Protein AF-D6KCH0-F1 (afdb_monomer_lite)

Structure (mmCIF, N/CA/C/O backbone):
data_AF-D6KCH0-F1
#
_entry.id   AF-D6KCH0-F1
#
loop_
_atom_site.group_PDB
_atom_site.id
_atom_site.type_symbol
_atom_site.label_atom_id
_atom_site.label_alt_id
_atom_site.label_comp_id
_atom_site.label_asym_id
_atom_site.label_entity_id
_atom_site.label_seq_id
_atom_site.pdbx_PDB_ins_code
_atom_site.Cartn_x
_atom_site.Cartn_y
_atom_site.Cartn_z
_atom_site.occupancy
_atom_site.B_iso_or_equiv
_atom_site.auth_seq_id
_atom_site.auth_comp_id
_atom_site.auth_asym_id
_atom_site.auth_atom_id
_atom_site.pdbx_PDB_model_num
ATOM 1 N N . MET A 1 1 ? 16.063 -10.224 4.617 1.00 70.94 1 MET A N 1
ATOM 2 C CA . MET A 1 1 ? 14.638 -10.122 5.008 1.00 70.94 1 MET A CA 1
ATOM 3 C C . MET A 1 1 ? 13.781 -10.663 3.872 1.00 70.94 1 MET A C 1
ATOM 5 O O . MET A 1 1 ? 14.117 -10.394 2.727 1.00 70.94 1 MET A O 1
ATOM 9 N N . ARG A 1 2 ? 12.739 -11.458 4.153 1.00 87.31 2 ARG A N 1
ATOM 10 C CA . ARG A 1 2 ? 11.749 -11.854 3.134 1.00 87.31 2 ARG A CA 1
ATOM 11 C C . ARG A 1 2 ? 10.659 -10.789 3.089 1.00 87.31 2 ARG A C 1
ATOM 13 O O . ARG A 1 2 ? 10.110 -10.455 4.135 1.00 87.31 2 ARG A O 1
ATOM 20 N N . TYR A 1 3 ? 10.369 -10.262 1.905 1.00 94.25 3 TYR A N 1
ATOM 21 C CA . TYR A 1 3 ? 9.303 -9.282 1.733 1.00 94.25 3 TYR A CA 1
ATOM 22 C C . TYR A 1 3 ? 7.942 -9.982 1.721 1.00 94.25 3 TYR A C 1
ATOM 24 O O . TYR A 1 3 ? 7.757 -11.007 1.060 1.00 94.25 3 TYR A O 1
ATOM 32 N N . GLN A 1 4 ? 6.988 -9.437 2.472 1.00 95.75 4 GLN A N 1
ATOM 33 C CA . GLN A 1 4 ? 5.611 -9.910 2.452 1.00 95.75 4 GLN A CA 1
ATOM 34 C C . GLN A 1 4 ? 4.919 -9.340 1.207 1.00 95.75 4 GLN A C 1
ATOM 36 O O . GLN A 1 4 ? 4.919 -8.129 1.000 1.00 95.75 4 GLN A O 1
ATOM 41 N N . LEU A 1 5 ? 4.343 -10.213 0.381 1.00 97.38 5 LEU A N 1
ATOM 42 C CA . LEU A 1 5 ? 3.541 -9.821 -0.781 1.00 97.38 5 LEU A CA 1
ATOM 43 C C . LEU A 1 5 ? 2.046 -9.874 -0.424 1.00 97.38 5 LEU A C 1
ATOM 45 O O . LEU A 1 5 ? 1.668 -10.634 0.482 1.00 97.38 5 LEU A O 1
ATOM 49 N N . PRO A 1 6 ? 1.197 -9.083 -1.102 1.00 97.75 6 PRO A N 1
ATOM 50 C CA . PRO A 1 6 ? -0.245 -9.168 -0.926 1.00 97.75 6 PRO A CA 1
ATOM 51 C C . PRO A 1 6 ? -0.777 -10.497 -1.470 1.00 97.75 6 PRO A C 1
ATOM 53 O O . PRO A 1 6 ? -0.195 -11.112 -2.358 1.00 97.75 6 PRO A O 1
ATOM 56 N N . THR A 1 7 ? -1.906 -10.962 -0.940 1.00 97.69 7 THR A N 1
ATOM 57 C CA . THR A 1 7 ? -2.501 -12.227 -1.387 1.00 97.69 7 THR A CA 1
ATOM 58 C C . THR A 1 7 ? -3.261 -12.061 -2.704 1.00 97.69 7 THR A C 1
ATOM 60 O O . THR A 1 7 ? -3.961 -11.075 -2.894 1.00 97.69 7 THR A O 1
ATOM 63 N N . VAL A 1 8 ? -3.214 -13.056 -3.591 1.00 97.69 8 VAL A N 1
ATOM 64 C CA . VAL A 1 8 ? -4.113 -13.135 -4.764 1.00 97.69 8 VAL A CA 1
ATOM 65 C C . VAL A 1 8 ? -5.518 -13.632 -4.419 1.00 97.69 8 VAL A C 1
ATOM 67 O O . VAL A 1 8 ? -6.428 -13.540 -5.236 1.00 97.69 8 VAL A O 1
ATOM 70 N N . ARG A 1 9 ? -5.725 -14.158 -3.204 1.00 97.25 9 ARG A N 1
ATOM 71 C CA . ARG A 1 9 ? -7.005 -14.753 -2.774 1.00 97.25 9 ARG A CA 1
ATOM 72 C C . ARG A 1 9 ? -8.104 -13.721 -2.499 1.00 97.25 9 ARG A C 1
ATOM 74 O O . ARG A 1 9 ? -9.246 -14.102 -2.249 1.00 97.25 9 ARG A O 1
ATOM 81 N N . THR A 1 10 ? -7.759 -12.438 -2.534 1.00 97.44 10 THR A N 1
ATOM 82 C CA . THR A 1 10 ? -8.659 -11.311 -2.289 1.00 97.44 10 THR A CA 1
ATOM 83 C C . THR A 1 10 ? -8.440 -10.285 -3.388 1.00 97.44 10 THR A C 1
ATOM 85 O O . THR A 1 10 ? -7.294 -9.928 -3.666 1.00 97.44 10 THR A O 1
ATOM 88 N N . ARG A 1 11 ? -9.516 -9.792 -4.009 1.00 96.75 11 ARG A N 1
ATOM 89 C CA . ARG A 1 11 ? -9.411 -8.785 -5.075 1.00 96.75 11 ARG A CA 1
ATOM 90 C C . ARG A 1 11 ? -8.785 -7.497 -4.522 1.00 96.75 11 ARG A C 1
ATOM 92 O O . ARG A 1 11 ? -9.084 -7.159 -3.379 1.00 96.75 11 ARG A O 1
ATOM 99 N N . PRO A 1 12 ? -7.981 -6.745 -5.298 1.00 94.69 12 PRO A N 1
ATOM 100 C CA . PRO A 1 12 ? -7.321 -5.526 -4.812 1.00 94.69 12 PRO A CA 1
ATOM 101 C C . PRO A 1 12 ? -8.279 -4.522 -4.154 1.00 94.69 12 PRO A C 1
ATOM 103 O O . PRO A 1 12 ? -8.003 -4.034 -3.06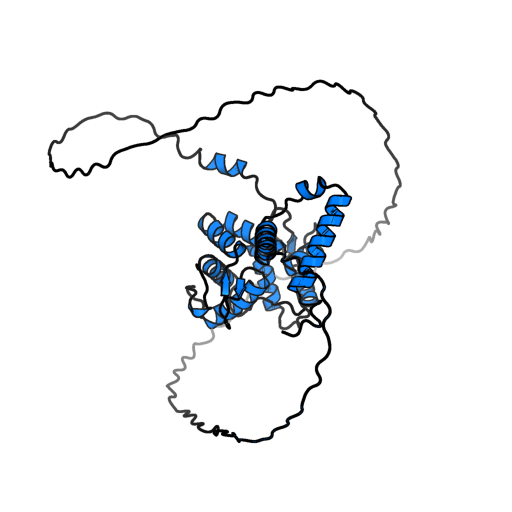2 1.00 94.69 12 PRO A O 1
ATOM 106 N N . VAL A 1 13 ? -9.450 -4.305 -4.762 1.00 96.00 13 VAL A N 1
ATOM 107 C CA . VAL A 1 13 ? -10.502 -3.422 -4.227 1.00 96.00 13 VAL A CA 1
ATOM 108 C C . VAL A 1 13 ? -10.963 -3.874 -2.837 1.00 96.00 13 VAL A C 1
ATOM 110 O O . VAL A 1 13 ? -11.131 -3.055 -1.938 1.00 96.00 13 VAL A O 1
ATOM 113 N N . ASP A 1 14 ? -11.108 -5.181 -2.616 1.00 97.94 14 ASP A N 1
ATOM 114 C CA . ASP A 1 14 ? -11.510 -5.719 -1.316 1.00 97.94 14 ASP A CA 1
ATOM 115 C C . ASP A 1 14 ? -10.377 -5.638 -0.283 1.00 97.94 14 ASP A C 1
ATOM 117 O O . ASP A 1 14 ? -10.635 -5.437 0.902 1.00 97.94 14 ASP A O 1
ATOM 121 N N . GLN A 1 15 ? -9.111 -5.720 -0.708 1.00 98.25 15 GLN A N 1
ATOM 122 C CA . GLN A 1 15 ? -7.976 -5.487 0.195 1.00 98.25 15 GLN A CA 1
ATOM 123 C C . GLN A 1 15 ? -7.927 -4.036 0.678 1.00 98.25 15 GLN A C 1
ATOM 125 O O . GLN A 1 15 ? -7.648 -3.793 1.853 1.00 98.25 15 GLN A O 1
ATOM 130 N N . LEU A 1 16 ? -8.242 -3.083 -0.202 1.00 97.88 16 LEU A N 1
ATOM 131 C CA . LEU A 1 16 ? -8.361 -1.678 0.166 1.00 97.88 16 LEU A CA 1
ATOM 132 C C . LEU A 1 16 ? -9.511 -1.463 1.162 1.00 97.88 16 LEU A C 1
ATOM 134 O O . LEU A 1 16 ? -9.310 -0.791 2.171 1.00 97.88 16 LEU A O 1
ATOM 138 N N . LYS A 1 17 ? -10.677 -2.096 0.958 1.00 98.12 17 LYS A N 1
ATOM 139 C CA . LYS A 1 17 ? -11.778 -2.058 1.943 1.00 98.12 17 LYS A CA 1
ATOM 140 C C . LYS A 1 17 ? -11.324 -2.548 3.322 1.00 98.12 17 LYS A C 1
ATOM 142 O O . LYS A 1 17 ? -11.631 -1.905 4.323 1.00 98.12 17 LYS A O 1
ATOM 147 N N . VAL A 1 18 ? -10.552 -3.639 3.380 1.00 98.44 18 VAL A N 1
ATOM 148 C CA . VAL A 1 18 ? -9.964 -4.135 4.639 1.00 98.44 18 VAL A CA 1
ATOM 149 C C . VAL A 1 18 ? -9.019 -3.102 5.255 1.00 98.44 18 VAL A C 1
ATOM 151 O O . VAL A 1 18 ? -9.095 -2.867 6.458 1.00 98.44 18 VAL A O 1
ATOM 154 N N . ALA A 1 19 ? -8.164 -2.450 4.463 1.00 98.25 19 ALA A N 1
ATOM 155 C CA . ALA A 1 19 ? -7.260 -1.413 4.962 1.00 98.25 19 ALA A CA 1
ATOM 156 C C . ALA A 1 19 ? -8.000 -0.193 5.533 1.00 98.25 19 ALA A C 1
ATOM 158 O O . ALA A 1 19 ? -7.610 0.332 6.576 1.00 98.25 19 ALA A O 1
ATOM 159 N N . LEU A 1 20 ? -9.099 0.220 4.899 1.00 98.38 20 LEU A N 1
ATOM 160 C CA . LEU A 1 20 ? -9.947 1.301 5.400 1.00 98.38 20 LEU A CA 1
ATOM 161 C C . LEU A 1 20 ? -10.687 0.896 6.680 1.00 98.38 20 LEU A C 1
ATOM 163 O O . LEU A 1 20 ? -10.719 1.673 7.630 1.00 98.38 20 LEU A O 1
ATOM 167 N N . ALA A 1 21 ? -11.233 -0.322 6.745 1.00 98.44 21 ALA A N 1
ATOM 168 C CA . ALA A 1 21 ? -11.883 -0.838 7.952 1.00 98.44 21 ALA A CA 1
ATOM 169 C C . ALA A 1 21 ? -10.908 -0.915 9.136 1.00 98.44 21 ALA A C 1
ATOM 171 O O . ALA A 1 21 ? -11.229 -0.478 10.238 1.00 98.44 21 ALA A O 1
ATOM 172 N N . VAL A 1 22 ? -9.682 -1.380 8.883 1.00 98.19 22 VAL A N 1
ATOM 173 C CA . VAL A 1 22 ? -8.569 -1.337 9.837 1.00 98.19 22 VAL A CA 1
ATOM 174 C C . VAL A 1 22 ? -8.339 0.081 10.360 1.00 98.19 22 VAL A C 1
ATOM 176 O O . VAL A 1 22 ? -8.261 0.276 11.570 1.00 98.19 22 VAL A O 1
ATOM 179 N N . GLY A 1 23 ? -8.229 1.069 9.467 1.00 98.12 23 GLY A N 1
ATOM 180 C CA . GLY A 1 23 ? -7.960 2.455 9.849 1.00 98.12 23 GLY A CA 1
ATOM 181 C C . GLY A 1 23 ? -9.099 3.105 10.640 1.00 98.12 23 GLY A C 1
ATOM 182 O O . GLY A 1 23 ? -8.849 4.019 11.417 1.00 98.12 23 GLY A O 1
ATOM 183 N N . ARG A 1 24 ? -10.338 2.620 10.494 1.00 98.06 24 ARG A N 1
ATOM 184 C CA . ARG A 1 24 ? -11.505 3.091 11.262 1.00 98.06 24 ARG A CA 1
ATOM 185 C C . ARG A 1 24 ? -11.623 2.448 12.641 1.00 98.06 24 ARG A C 1
ATOM 187 O O . ARG A 1 24 ? -12.289 3.006 13.508 1.00 98.06 24 ARG A O 1
ATOM 194 N N . HIS A 1 25 ? -10.998 1.293 12.861 1.00 97.94 25 HIS A N 1
ATOM 195 C CA . HIS A 1 25 ? -11.129 0.577 14.122 1.00 97.94 25 HIS A CA 1
ATOM 196 C C . HIS A 1 25 ? -10.382 1.301 15.253 1.00 97.94 25 HIS A C 1
ATOM 198 O O . HIS A 1 25 ? -9.168 1.514 15.195 1.00 97.94 25 HIS A O 1
ATOM 204 N N . MET A 1 26 ? -11.102 1.641 16.324 1.00 95.25 26 MET A N 1
ATOM 205 C CA . MET A 1 26 ? -10.522 2.240 17.526 1.00 95.25 26 MET A CA 1
ATOM 206 C C . MET A 1 26 ? -10.046 1.134 18.476 1.00 95.25 26 MET A C 1
ATOM 208 O O . MET A 1 26 ? -10.813 0.257 18.853 1.00 95.25 26 MET A O 1
ATOM 212 N N . GLY A 1 27 ? -8.764 1.145 18.849 1.00 96.12 27 GLY A N 1
ATOM 213 C CA . GLY A 1 27 ? -8.189 0.180 19.796 1.00 96.12 27 GLY A CA 1
ATOM 214 C C . GLY A 1 27 ? -7.520 -1.040 19.153 1.00 96.12 27 GLY A C 1
ATOM 215 O O . GLY A 1 27 ? -7.030 -0.977 18.023 1.00 96.12 27 GLY A O 1
ATOM 216 N N . VAL A 1 28 ? -7.427 -2.123 19.929 1.00 97.50 28 VAL A N 1
ATOM 217 C CA . VAL A 1 28 ? -6.872 -3.407 19.482 1.00 97.50 28 VAL A CA 1
ATOM 218 C C . VAL A 1 28 ? -7.965 -4.276 18.868 1.00 97.50 28 VAL A C 1
ATOM 220 O O . VAL A 1 28 ? -9.098 -4.268 19.342 1.00 97.50 28 VAL A O 1
ATOM 223 N N . PHE A 1 29 ? -7.627 -5.032 17.830 1.00 97.94 29 PHE A N 1
ATOM 224 C CA . PHE A 1 29 ? -8.565 -5.904 17.134 1.00 97.94 29 PHE A CA 1
ATOM 225 C C . PHE A 1 29 ? -7.891 -7.150 16.564 1.00 97.94 29 PHE A C 1
ATOM 227 O O . PHE A 1 29 ? -6.680 -7.207 16.351 1.00 97.94 29 PHE A O 1
ATOM 234 N N . THR A 1 30 ? -8.709 -8.147 16.267 1.00 97.94 30 THR A N 1
ATOM 235 C CA . THR A 1 30 ? -8.368 -9.341 15.494 1.00 97.94 30 THR A CA 1
ATOM 236 C C . THR A 1 30 ? -9.013 -9.264 14.113 1.00 97.94 30 THR A C 1
ATOM 238 O O . THR A 1 30 ? -9.939 -8.487 13.886 1.00 97.94 30 THR A O 1
ATOM 241 N N . SER A 1 31 ? -8.572 -10.100 13.171 1.00 96.94 31 SER A N 1
ATOM 242 C CA . SER A 1 31 ? -9.135 -10.103 11.813 1.00 96.94 31 SER A CA 1
ATOM 243 C C . SER A 1 31 ? -10.646 -10.363 11.765 1.00 96.94 31 SER A C 1
ATOM 245 O O . SER A 1 31 ? -11.301 -9.885 10.845 1.00 96.94 31 SER A O 1
ATOM 247 N N . ARG A 1 32 ? -11.193 -11.098 12.745 1.00 97.31 32 ARG A N 1
ATOM 248 C CA . ARG A 1 32 ? -12.624 -11.443 12.848 1.00 97.31 32 ARG A CA 1
ATOM 249 C C . ARG A 1 32 ? -13.500 -10.258 13.254 1.00 97.31 32 ARG A C 1
ATOM 251 O O . ARG A 1 32 ? -14.664 -10.212 12.891 1.00 97.31 32 ARG A O 1
ATOM 258 N N . GLN A 1 33 ? -12.935 -9.299 13.986 1.00 97.69 33 GLN A N 1
ATOM 259 C CA . GLN A 1 33 ? -13.654 -8.115 14.471 1.00 97.69 33 GLN A CA 1
ATOM 260 C C . GLN A 1 33 ? -13.792 -7.021 13.403 1.00 97.69 33 GLN A C 1
ATOM 262 O O . GLN A 1 33 ? -14.465 -6.024 13.628 1.00 97.69 33 GLN A O 1
ATOM 267 N N . LEU A 1 34 ? -13.150 -7.179 12.241 1.00 97.69 34 LEU A N 1
ATOM 268 C CA . LEU A 1 34 ? -13.281 -6.228 11.144 1.00 97.69 34 LEU A CA 1
ATOM 269 C C . LEU A 1 34 ? -14.547 -6.508 10.334 1.00 97.69 34 LEU A C 1
ATOM 271 O O . LEU A 1 34 ? -14.664 -7.554 9.691 1.00 97.69 34 LEU A O 1
ATOM 275 N N . GLU A 1 35 ? -15.451 -5.539 10.287 1.00 97.31 35 GLU A N 1
ATOM 276 C CA . GLU A 1 35 ? -16.656 -5.586 9.463 1.00 97.31 35 GLU A CA 1
ATOM 277 C C . GLU A 1 35 ? -16.332 -5.143 8.031 1.00 97.31 35 GLU A C 1
ATOM 279 O O . GLU A 1 35 ? -16.216 -3.958 7.722 1.00 97.31 35 GLU A O 1
ATOM 284 N N . VAL A 1 36 ? -16.128 -6.121 7.145 1.00 97.88 36 VAL A N 1
ATOM 285 C CA . VAL A 1 36 ? -15.878 -5.892 5.716 1.00 97.88 36 VAL A CA 1
ATOM 286 C C . VAL A 1 36 ? -16.805 -6.810 4.923 1.00 97.88 36 VAL A C 1
ATOM 288 O O . VAL A 1 36 ? -16.580 -8.026 4.946 1.00 97.88 36 VAL A O 1
ATOM 291 N N . PRO A 1 37 ? -17.833 -6.263 4.246 1.00 96.50 37 PRO A N 1
ATOM 292 C CA . PRO A 1 37 ? -18.741 -7.050 3.419 1.00 96.50 37 PRO A CA 1
ATOM 293 C C . PRO A 1 37 ? -17.983 -7.871 2.374 1.00 96.50 37 PRO A C 1
ATOM 295 O O . PRO A 1 37 ? -16.957 -7.426 1.855 1.00 96.50 37 PRO A O 1
ATOM 298 N N . ASP A 1 38 ? -18.483 -9.072 2.086 1.00 96.56 38 ASP A N 1
ATOM 299 C CA . ASP A 1 38 ? -17.989 -9.978 1.034 1.00 96.56 38 ASP A CA 1
ATOM 300 C C . ASP A 1 38 ? -16.551 -10.506 1.207 1.00 96.56 38 ASP A C 1
ATOM 302 O O . ASP A 1 38 ? -16.020 -11.210 0.341 1.00 96.56 38 ASP A O 1
ATOM 306 N N . VAL A 1 39 ? -15.906 -10.234 2.346 1.00 97.81 39 VAL A N 1
ATOM 307 C CA . VAL A 1 39 ? -14.564 -10.739 2.657 1.00 97.81 39 VAL A CA 1
ATOM 308 C C . VAL A 1 39 ? -14.634 -11.670 3.860 1.00 97.81 39 VAL A C 1
ATOM 310 O O . VAL A 1 39 ? -14.912 -11.246 4.973 1.00 97.81 39 VAL A O 1
ATOM 313 N N . SER A 1 40 ? -14.327 -12.955 3.665 1.00 97.62 40 SER A N 1
ATOM 314 C CA . SER A 1 40 ? -14.235 -13.930 4.766 1.00 97.62 40 SER A CA 1
ATOM 315 C C . SER A 1 40 ? -13.116 -13.576 5.759 1.00 97.62 40 SER A C 1
ATOM 317 O O . SER A 1 40 ? -12.060 -13.096 5.337 1.00 97.62 40 SER A O 1
ATOM 319 N N . ASP A 1 41 ? -13.259 -13.936 7.034 1.00 97.06 41 ASP A N 1
ATOM 320 C CA . ASP A 1 41 ? -12.255 -13.670 8.080 1.00 97.06 41 ASP A CA 1
ATOM 321 C C . ASP A 1 41 ? -10.858 -14.220 7.769 1.00 97.06 41 ASP A C 1
ATOM 323 O O . ASP A 1 41 ? -9.850 -13.569 8.054 1.00 97.06 41 ASP A O 1
ATOM 327 N N . HIS A 1 42 ? -10.786 -15.396 7.136 1.00 97.00 42 HIS A N 1
ATOM 328 C CA . HIS A 1 42 ? -9.521 -15.978 6.684 1.00 97.00 42 HIS A CA 1
ATOM 329 C C . HIS A 1 42 ? -8.810 -15.059 5.677 1.00 97.00 42 HIS A C 1
ATOM 331 O O . HIS A 1 42 ? -7.623 -14.763 5.822 1.00 97.00 42 HIS A O 1
ATOM 337 N N . ARG A 1 43 ? -9.550 -14.543 4.686 1.00 97.69 43 ARG A N 1
ATOM 338 C CA . ARG A 1 43 ? -9.037 -13.583 3.695 1.00 97.69 43 ARG A CA 1
ATOM 339 C C . ARG A 1 43 ? -8.623 -12.258 4.340 1.00 97.69 43 ARG A C 1
ATOM 341 O O . ARG A 1 43 ? -7.569 -11.739 3.977 1.00 97.69 43 ARG A O 1
ATOM 348 N N . LYS A 1 44 ? -9.376 -11.746 5.326 1.00 98.25 44 LYS A N 1
ATOM 349 C CA . LYS A 1 44 ? -8.987 -10.546 6.099 1.00 98.25 44 LYS A CA 1
ATOM 350 C C . LYS A 1 44 ? -7.634 -10.750 6.790 1.00 98.25 44 LYS A C 1
ATOM 352 O O . LYS A 1 44 ? -6.772 -9.880 6.711 1.00 98.25 44 LYS A O 1
ATOM 357 N N . GLY A 1 45 ? -7.416 -11.919 7.402 1.00 97.50 45 GLY A N 1
ATOM 358 C CA . GLY A 1 45 ? -6.147 -12.270 8.052 1.00 97.50 45 GLY A CA 1
ATOM 359 C C . GLY A 1 45 ? -4.938 -12.235 7.106 1.00 97.50 45 GLY A C 1
ATOM 360 O O . GLY A 1 45 ? -3.885 -11.715 7.473 1.00 97.50 45 GLY A O 1
ATOM 361 N N . LEU A 1 46 ? -5.098 -12.716 5.866 1.00 97.38 46 LEU A N 1
ATOM 362 C CA . LEU A 1 46 ? -4.044 -12.653 4.843 1.00 97.38 46 LEU A CA 1
ATOM 363 C C . LEU A 1 46 ? -3.709 -11.209 4.441 1.00 97.38 46 LEU A C 1
ATOM 365 O O . LEU A 1 46 ? -2.536 -10.869 4.289 1.00 97.38 46 LEU A O 1
ATOM 369 N N . VAL A 1 47 ? -4.725 -10.354 4.297 1.00 98.25 47 VAL A N 1
ATOM 370 C CA . VAL A 1 47 ? -4.532 -8.932 3.971 1.00 98.25 47 VAL A CA 1
ATOM 371 C C . VAL A 1 47 ? -3.851 -8.196 5.127 1.00 98.25 47 VAL A C 1
ATOM 373 O O . VAL A 1 47 ? -2.900 -7.453 4.902 1.00 98.25 47 VAL A O 1
ATOM 376 N N . ILE A 1 48 ? -4.252 -8.461 6.374 1.00 98.12 48 ILE A N 1
ATOM 377 C CA . ILE A 1 48 ? -3.643 -7.881 7.583 1.00 98.12 48 ILE A CA 1
ATOM 378 C C . ILE A 1 48 ? -2.133 -8.140 7.655 1.00 98.12 48 ILE A C 1
ATOM 380 O O . ILE A 1 48 ? -1.378 -7.237 8.017 1.00 98.12 48 ILE A O 1
ATOM 384 N N . ALA A 1 49 ? -1.666 -9.335 7.280 1.00 97.00 49 ALA A N 1
ATOM 385 C CA . ALA A 1 49 ? -0.234 -9.636 7.262 1.00 97.00 49 ALA A CA 1
ATOM 386 C C . ALA A 1 49 ? 0.542 -8.705 6.309 1.00 97.00 49 ALA A C 1
ATOM 388 O O . ALA A 1 49 ? 1.618 -8.216 6.659 1.00 97.00 49 ALA A O 1
ATOM 389 N N . PHE A 1 50 ? -0.026 -8.419 5.134 1.00 97.75 50 PHE A N 1
ATOM 390 C CA . PHE A 1 50 ? 0.540 -7.464 4.183 1.00 97.75 50 PHE A CA 1
ATOM 391 C C . PHE A 1 50 ? 0.475 -6.022 4.711 1.00 97.75 50 PHE A C 1
ATOM 393 O O . PHE A 1 50 ? 1.501 -5.347 4.735 1.00 97.75 50 PHE A O 1
ATOM 400 N N . LEU A 1 51 ? -0.668 -5.572 5.238 1.00 98.12 51 LEU A N 1
ATOM 401 C CA . LEU A 1 51 ? -0.817 -4.218 5.797 1.00 98.12 51 LEU A CA 1
ATOM 402 C C . LEU A 1 51 ? 0.153 -3.946 6.958 1.00 98.12 51 LEU A C 1
ATOM 404 O O . LEU A 1 51 ? 0.709 -2.853 7.067 1.00 98.12 51 LEU A O 1
ATOM 408 N N . HIS A 1 52 ? 0.415 -4.953 7.793 1.00 97.94 52 HIS A N 1
ATOM 409 C CA . HIS A 1 52 ? 1.448 -4.888 8.826 1.00 97.94 52 HIS A CA 1
ATOM 410 C C . HIS A 1 52 ? 2.844 -4.675 8.232 1.00 97.94 52 HIS A C 1
ATOM 412 O O . HIS A 1 52 ? 3.599 -3.845 8.730 1.00 97.94 52 HIS A O 1
ATOM 418 N N . SER A 1 53 ? 3.181 -5.352 7.130 1.00 96.81 53 SER A N 1
ATOM 419 C CA . SER A 1 53 ? 4.462 -5.138 6.441 1.00 96.81 53 SER A CA 1
ATOM 420 C C . SER A 1 53 ? 4.600 -3.749 5.803 1.00 96.81 53 SER A C 1
ATOM 422 O O . SER A 1 53 ? 5.717 -3.266 5.632 1.00 96.81 53 SER A O 1
ATOM 424 N N . CYS A 1 54 ? 3.479 -3.088 5.497 1.00 97.12 54 CYS A N 1
ATOM 425 C CA . CYS A 1 54 ? 3.438 -1.711 5.002 1.00 97.12 54 CYS A CA 1
ATOM 426 C C . CYS A 1 54 ? 3.495 -0.654 6.119 1.00 97.12 54 CYS A C 1
ATOM 428 O O . CYS A 1 54 ? 3.453 0.533 5.815 1.00 97.12 54 CYS A O 1
ATOM 430 N N . GLY A 1 55 ? 3.546 -1.047 7.399 1.00 97.12 55 GLY A N 1
ATOM 431 C CA . GLY A 1 55 ? 3.521 -0.103 8.524 1.00 97.12 55 GLY A CA 1
ATOM 432 C C . GLY A 1 55 ? 2.144 0.522 8.791 1.00 97.12 55 GLY A C 1
ATOM 433 O O . GLY A 1 55 ? 2.033 1.519 9.504 1.00 97.12 55 GLY A O 1
ATOM 434 N N . LEU A 1 56 ? 1.071 -0.057 8.246 1.00 98.12 56 LEU A N 1
ATOM 435 C CA . LEU A 1 56 ? -0.306 0.380 8.518 1.00 98.12 56 LEU A CA 1
ATOM 436 C C . LEU A 1 56 ? -0.855 -0.209 9.830 1.00 98.12 56 LEU A C 1
ATOM 438 O O . LEU A 1 56 ? -1.853 0.261 10.374 1.00 98.12 56 LEU A O 1
ATOM 442 N N . LEU A 1 57 ? -0.191 -1.235 10.361 1.00 98.38 57 LEU A N 1
ATOM 443 C CA . LEU A 1 57 ? -0.584 -1.940 11.577 1.00 98.38 57 LEU A CA 1
ATOM 444 C C . LEU A 1 57 ? 0.603 -2.131 12.513 1.00 98.38 57 LEU A C 1
ATOM 446 O O . LEU A 1 57 ? 1.719 -2.375 12.065 1.00 98.38 57 LEU A O 1
ATOM 450 N N . MET A 1 58 ? 0.322 -2.130 13.812 1.00 97.94 58 MET A N 1
ATOM 451 C CA . MET A 1 58 ? 1.223 -2.582 14.876 1.00 97.94 58 MET A CA 1
ATOM 452 C C . MET A 1 58 ? 0.625 -3.801 15.577 1.00 97.94 58 MET A C 1
ATOM 454 O O . MET A 1 58 ? -0.593 -3.976 15.591 1.00 97.94 58 MET A O 1
ATOM 458 N N . ARG A 1 59 ? 1.463 -4.644 16.185 1.00 97.38 59 ARG A N 1
ATOM 459 C CA . ARG A 1 59 ? 0.994 -5.757 17.027 1.00 97.38 59 ARG A CA 1
ATOM 460 C C . ARG A 1 59 ? 0.485 -5.247 18.377 1.00 97.38 59 ARG A C 1
ATOM 462 O O . ARG A 1 59 ? 1.145 -4.438 19.019 1.00 97.38 59 ARG A O 1
ATOM 469 N N . GLY A 1 60 ? -0.669 -5.749 18.809 1.00 90.62 60 GLY A N 1
ATOM 470 C CA . GLY A 1 60 ? -1.304 -5.408 20.084 1.00 90.62 60 GLY A CA 1
ATOM 471 C C . GLY A 1 60 ? -1.197 -6.543 21.099 1.00 90.62 60 GLY A C 1
ATOM 472 O O . GLY A 1 60 ? -2.178 -7.232 21.326 1.00 90.62 60 GLY A O 1
ATOM 473 N N . GLY A 1 61 ? -0.013 -6.777 21.675 1.00 89.31 61 GLY A N 1
ATOM 474 C CA . GLY A 1 61 ? 0.216 -7.661 22.838 1.00 89.31 61 GLY A CA 1
ATOM 475 C C . GLY A 1 61 ? -0.029 -9.177 22.681 1.00 89.31 61 GLY A C 1
ATOM 476 O O . GLY A 1 61 ? 0.598 -9.957 23.389 1.00 89.31 61 GLY A O 1
ATOM 477 N N . GLY A 1 62 ? -0.884 -9.618 21.754 1.00 93.44 62 GLY A N 1
ATOM 478 C CA . GLY A 1 62 ? -1.279 -11.019 21.569 1.00 93.44 62 GLY A CA 1
ATOM 479 C C . GLY A 1 62 ? -1.103 -11.535 20.139 1.00 93.44 62 GLY A C 1
ATOM 480 O O . GLY A 1 62 ? -0.925 -10.777 19.179 1.00 93.44 62 GLY A O 1
ATOM 481 N N . ARG A 1 63 ? -1.169 -12.863 19.970 1.00 95.06 63 ARG A N 1
ATOM 482 C CA . ARG A 1 63 ? -1.108 -13.498 18.644 1.00 95.06 63 ARG A CA 1
ATOM 483 C C . ARG A 1 63 ? -2.335 -13.101 17.823 1.00 95.06 63 ARG A C 1
ATOM 485 O O . ARG A 1 63 ? -3.461 -13.369 18.216 1.00 95.06 63 ARG A O 1
ATOM 492 N N . GLY A 1 64 ? -2.103 -12.506 16.654 1.00 95.38 64 GLY A N 1
ATOM 493 C CA . GLY A 1 64 ? -3.182 -12.095 15.750 1.00 95.38 64 GLY A CA 1
ATOM 494 C C . GLY A 1 64 ? -3.972 -10.872 16.227 1.00 95.38 64 GLY A C 1
ATOM 495 O O . GLY A 1 64 ? -5.015 -10.577 15.649 1.00 95.38 64 GLY A O 1
ATOM 496 N N . VAL A 1 65 ? -3.474 -10.173 17.250 1.00 97.88 65 VAL A N 1
ATOM 497 C CA . VAL A 1 65 ? -4.041 -8.918 17.740 1.00 97.88 65 VAL A CA 1
ATOM 498 C C . VAL A 1 65 ? -3.229 -7.759 17.171 1.00 97.88 65 VAL A C 1
ATOM 500 O O . VAL A 1 65 ? -1.997 -7.741 17.246 1.00 97.88 65 VAL A O 1
ATOM 503 N N . TYR A 1 66 ? -3.923 -6.789 16.593 1.00 98.44 66 TYR A N 1
ATOM 504 C CA . TYR A 1 66 ? -3.346 -5.652 15.893 1.00 98.44 66 TYR A CA 1
ATOM 505 C C . TYR A 1 66 ? -3.965 -4.344 16.372 1.00 98.44 66 TYR A C 1
ATOM 507 O O . TYR A 1 66 ? -5.052 -4.322 16.938 1.00 98.44 66 TYR A O 1
ATOM 515 N N . ARG A 1 67 ? -3.263 -3.244 16.126 1.00 98.31 67 ARG A N 1
ATOM 516 C CA . ARG A 1 67 ? -3.733 -1.873 16.319 1.00 98.31 67 ARG A CA 1
ATOM 517 C C . ARG A 1 67 ? -3.392 -1.067 15.072 1.00 98.31 67 ARG A C 1
ATOM 519 O O . ARG A 1 67 ? -2.291 -1.205 14.537 1.00 98.31 67 ARG A O 1
ATOM 526 N N . ALA A 1 68 ? -4.305 -0.209 14.629 1.00 98.44 68 ALA A N 1
ATOM 527 C CA . ALA A 1 68 ? -4.049 0.703 13.518 1.00 98.44 68 ALA A CA 1
ATOM 528 C C . ALA A 1 68 ? -2.976 1.742 13.886 1.00 98.44 68 ALA A C 1
ATOM 530 O O . ALA A 1 68 ? -2.997 2.317 14.980 1.00 98.44 68 ALA A O 1
ATOM 531 N N . THR A 1 69 ? -2.040 2.008 12.972 1.00 98.50 69 THR A N 1
ATOM 532 C CA . THR A 1 69 ? -1.084 3.113 13.139 1.00 98.50 69 THR A CA 1
ATOM 533 C C . THR A 1 69 ? -1.769 4.470 12.944 1.00 98.50 69 THR A C 1
ATOM 535 O O . THR A 1 69 ? -2.856 4.539 12.361 1.00 98.50 69 THR A O 1
ATOM 538 N N . PRO A 1 70 ? -1.169 5.585 13.410 1.00 98.25 70 PRO A N 1
ATOM 539 C CA . PRO A 1 70 ? -1.648 6.925 13.062 1.00 98.25 70 PRO A CA 1
ATOM 540 C C . PRO A 1 70 ? -1.802 7.123 11.545 1.00 98.25 70 PRO A C 1
ATOM 542 O O . PRO A 1 70 ? -2.795 7.690 11.107 1.00 98.25 70 PRO A O 1
ATOM 545 N N . ALA A 1 71 ? -0.881 6.567 10.751 1.00 98.00 71 ALA A N 1
ATOM 546 C CA . ALA A 1 71 ? -0.926 6.611 9.292 1.00 98.00 71 ALA A CA 1
ATOM 547 C C . ALA A 1 71 ? -2.169 5.914 8.707 1.00 98.00 71 ALA A C 1
ATOM 549 O O . ALA A 1 71 ? -2.869 6.495 7.882 1.00 98.00 71 ALA A O 1
ATOM 550 N N . ALA A 1 72 ? -2.501 4.703 9.173 1.00 98.31 72 ALA A N 1
ATOM 551 C CA . ALA A 1 72 ? -3.704 3.999 8.722 1.00 98.31 72 ALA A CA 1
ATOM 552 C C . ALA A 1 72 ? -4.999 4.740 9.090 1.00 98.31 72 ALA A C 1
ATOM 554 O O . ALA A 1 72 ? -5.922 4.804 8.278 1.00 98.31 72 ALA A O 1
ATOM 555 N N . ARG A 1 73 ? -5.053 5.338 10.289 1.00 98.56 73 ARG A N 1
ATOM 556 C CA . ARG A 1 73 ? -6.187 6.174 10.714 1.00 98.56 73 ARG A CA 1
ATOM 557 C C . ARG A 1 73 ? -6.342 7.403 9.822 1.00 98.56 73 ARG A C 1
ATOM 559 O O . ARG A 1 73 ? -7.442 7.665 9.349 1.00 98.56 73 ARG A O 1
ATOM 566 N N . LYS A 1 74 ? -5.235 8.087 9.519 1.00 98.00 74 LYS A N 1
ATOM 567 C CA . LYS A 1 74 ? -5.216 9.257 8.633 1.00 98.00 74 LYS A CA 1
ATOM 568 C C . LYS A 1 74 ? -5.713 8.925 7.223 1.00 98.00 74 LYS A C 1
ATOM 570 O O . LYS A 1 74 ? -6.514 9.677 6.681 1.00 98.00 74 LYS A O 1
ATOM 575 N N . ILE A 1 75 ? -5.316 7.778 6.661 1.00 98.12 75 ILE A N 1
ATOM 576 C CA . ILE A 1 75 ? -5.835 7.301 5.367 1.00 98.12 75 ILE A CA 1
ATOM 577 C C . ILE A 1 75 ? -7.352 7.110 5.431 1.00 98.12 75 ILE A C 1
ATOM 579 O O . ILE A 1 75 ? -8.069 7.602 4.564 1.00 98.12 75 ILE A O 1
ATOM 583 N N . ALA A 1 76 ? -7.850 6.402 6.448 1.00 98.12 76 ALA A N 1
ATOM 584 C CA . ALA A 1 76 ? -9.274 6.115 6.575 1.00 98.12 76 ALA A CA 1
ATOM 585 C C . ALA A 1 76 ? -10.125 7.376 6.789 1.00 98.12 76 ALA A C 1
ATOM 587 O O . ALA A 1 76 ? -11.217 7.476 6.225 1.00 98.12 76 ALA A O 1
ATOM 588 N N . GLU A 1 77 ? -9.623 8.331 7.572 1.00 98.12 77 GLU A N 1
ATOM 589 C CA . GLU A 1 77 ? -10.247 9.637 7.778 1.00 98.12 77 GLU A CA 1
ATOM 590 C C . GLU A 1 77 ? -10.272 10.453 6.481 1.00 98.12 77 GLU A C 1
ATOM 592 O O . GLU A 1 77 ? -11.331 10.928 6.076 1.00 98.12 77 GLU A O 1
ATOM 597 N N . ALA A 1 78 ? -9.134 10.557 5.786 1.00 97.25 78 ALA A N 1
ATOM 598 C CA . ALA A 1 78 ? -9.029 11.264 4.513 1.00 97.25 78 ALA A CA 1
ATOM 599 C C . ALA A 1 78 ? -9.979 10.679 3.461 1.00 97.25 78 ALA A C 1
ATOM 601 O O . ALA A 1 78 ? -10.676 11.432 2.787 1.00 97.25 78 ALA A O 1
ATOM 602 N N . TRP A 1 79 ? -10.087 9.348 3.389 1.00 97.69 79 TRP A N 1
ATOM 603 C CA . TRP A 1 79 ? -11.031 8.664 2.500 1.00 97.69 79 TRP A CA 1
ATOM 604 C C . TRP A 1 79 ? -12.495 8.937 2.854 1.00 97.69 79 TRP A C 1
ATOM 606 O O . TRP A 1 79 ? -13.348 8.954 1.972 1.00 97.69 79 TRP A O 1
ATOM 616 N N . GLY A 1 80 ? -12.795 9.135 4.142 1.00 97.19 80 GLY A N 1
ATOM 617 C CA . GLY A 1 80 ? -14.121 9.544 4.603 1.00 97.19 80 GLY A CA 1
ATOM 618 C C . GLY A 1 80 ? -14.504 10.958 4.158 1.00 97.19 80 GLY A C 1
ATOM 619 O O . GLY A 1 80 ? -15.690 11.233 4.012 1.00 97.19 80 GLY A O 1
ATOM 620 N N . ARG A 1 81 ? -13.517 11.830 3.910 1.00 97.31 81 ARG A N 1
ATOM 621 C CA . ARG A 1 81 ? -13.726 13.186 3.379 1.00 97.31 81 ARG A CA 1
ATOM 622 C C . ARG A 1 81 ? -13.797 13.191 1.854 1.00 97.31 81 ARG A C 1
ATOM 624 O O . ARG A 1 81 ? -14.722 13.754 1.283 1.00 97.31 81 ARG A O 1
ATOM 631 N N . SER A 1 82 ? -12.825 12.568 1.187 1.00 97.25 82 SER A N 1
ATOM 632 C CA . SER A 1 82 ? -12.846 12.368 -0.262 1.00 97.25 82 SER A CA 1
ATOM 633 C C . SER A 1 82 ? -11.918 11.235 -0.698 1.00 97.25 82 SER A C 1
ATOM 635 O O . SER A 1 82 ? -10.867 10.982 -0.106 1.00 97.25 82 SER A O 1
ATOM 637 N N . GLU A 1 83 ? -12.270 10.570 -1.798 1.00 96.44 83 GLU A N 1
ATOM 638 C CA . GLU A 1 83 ? -11.431 9.515 -2.372 1.00 96.44 83 GLU A CA 1
ATOM 639 C C . GLU A 1 83 ? -10.051 10.047 -2.798 1.00 96.44 83 GLU A C 1
ATOM 641 O O . GLU A 1 83 ? -9.033 9.395 -2.573 1.00 96.44 83 GLU A O 1
ATOM 646 N N . THR A 1 84 ? -9.991 11.260 -3.355 1.00 95.31 84 THR A N 1
ATOM 647 C CA . THR A 1 84 ? -8.736 11.902 -3.775 1.00 95.31 84 THR A CA 1
ATOM 648 C C . THR A 1 84 ? -7.789 12.131 -2.596 1.00 95.31 84 THR A C 1
ATOM 650 O O . THR A 1 84 ? -6.603 11.807 -2.698 1.00 95.31 84 THR A O 1
ATOM 653 N N . LEU A 1 85 ? -8.298 12.632 -1.463 1.00 95.56 85 LEU A N 1
ATOM 654 C CA . LEU A 1 85 ? -7.498 12.808 -0.247 1.00 95.56 85 LEU A CA 1
ATOM 655 C C . LEU A 1 85 ? -7.047 11.459 0.322 1.00 95.56 85 LEU A C 1
ATOM 657 O O . LEU A 1 85 ? -5.881 11.306 0.686 1.00 95.56 85 LEU A O 1
ATOM 661 N N . GLY A 1 86 ? -7.934 10.459 0.335 1.00 96.88 86 GLY A N 1
ATOM 662 C CA . GLY A 1 86 ? -7.599 9.097 0.750 1.00 96.88 86 GLY A CA 1
ATOM 663 C C . GLY A 1 86 ? -6.461 8.483 -0.073 1.00 96.88 86 GLY A C 1
ATOM 664 O O . GLY A 1 86 ? -5.506 7.948 0.494 1.00 96.88 86 GLY A O 1
ATOM 665 N N . ARG A 1 87 ? -6.508 8.619 -1.406 1.00 96.50 87 ARG A N 1
ATOM 666 C CA . ARG A 1 87 ? -5.442 8.151 -2.309 1.00 96.50 87 ARG A CA 1
ATOM 667 C C . ARG A 1 87 ? -4.126 8.888 -2.089 1.00 96.50 87 ARG A C 1
ATOM 669 O O . ARG A 1 87 ? -3.083 8.245 -2.115 1.00 96.50 87 ARG A O 1
ATOM 676 N N . ARG A 1 88 ? -4.160 10.199 -1.828 1.00 95.75 88 ARG A N 1
ATOM 677 C CA . ARG A 1 88 ? -2.962 10.988 -1.497 1.00 95.75 88 ARG A CA 1
ATOM 678 C C . ARG A 1 88 ? -2.301 10.498 -0.209 1.00 95.75 88 ARG A C 1
ATOM 680 O O . ARG A 1 88 ? -1.100 10.249 -0.197 1.00 95.75 88 ARG A O 1
ATOM 687 N N . GLU A 1 89 ? -3.067 10.310 0.863 1.00 97.12 89 GLU A N 1
ATOM 688 C CA . GLU A 1 89 ? -2.520 9.777 2.119 1.00 97.12 89 GLU A CA 1
ATOM 689 C C . GLU A 1 89 ? -1.987 8.350 1.942 1.00 97.12 89 GLU A C 1
ATOM 691 O O . GLU A 1 89 ? -0.924 8.006 2.463 1.00 97.12 89 GLU A O 1
ATOM 696 N N . LEU A 1 90 ? -2.668 7.529 1.137 1.00 97.44 90 LEU A N 1
ATOM 697 C CA . LEU A 1 90 ? -2.179 6.201 0.783 1.00 97.44 90 LEU A CA 1
ATOM 698 C C . LEU A 1 90 ? -0.855 6.278 0.004 1.00 97.44 90 LEU A C 1
ATOM 700 O O . LEU A 1 90 ? 0.065 5.517 0.300 1.00 97.44 90 LEU A O 1
ATOM 704 N N . ALA A 1 91 ? -0.726 7.210 -0.943 1.00 97.19 91 ALA A N 1
ATOM 705 C CA . ALA A 1 91 ? 0.498 7.446 -1.704 1.00 97.19 91 ALA A CA 1
ATOM 706 C C . ALA A 1 91 ? 1.673 7.824 -0.796 1.00 97.19 91 ALA A C 1
ATOM 708 O O . ALA A 1 91 ? 2.768 7.292 -0.963 1.00 97.19 91 ALA A O 1
ATOM 709 N N . ILE A 1 92 ? 1.443 8.696 0.191 1.00 96.19 92 ILE A N 1
ATOM 710 C CA . ILE A 1 92 ? 2.463 9.108 1.165 1.00 96.19 92 ILE A CA 1
ATOM 711 C C . ILE A 1 92 ? 2.980 7.890 1.938 1.00 96.19 92 ILE A C 1
ATOM 713 O O . ILE A 1 92 ? 4.190 7.674 2.015 1.00 96.19 92 ILE A O 1
ATOM 717 N N . VAL A 1 93 ? 2.076 7.057 2.464 1.00 96.50 93 VAL A N 1
ATOM 718 C CA . VAL A 1 93 ? 2.470 5.879 3.250 1.00 96.50 93 VAL A CA 1
ATOM 719 C C . VAL A 1 93 ? 3.158 4.829 2.381 1.00 96.50 93 VAL A C 1
ATOM 721 O O . VAL A 1 93 ? 4.233 4.335 2.729 1.00 96.50 93 VAL A O 1
ATOM 724 N N . LEU A 1 94 ? 2.576 4.498 1.227 1.00 97.12 94 LEU A N 1
ATOM 725 C CA . LEU A 1 94 ? 3.148 3.489 0.341 1.00 97.12 94 LEU A CA 1
ATOM 726 C C . LEU A 1 94 ? 4.444 3.962 -0.320 1.00 97.12 94 LEU A C 1
ATOM 728 O O . LEU A 1 94 ? 5.313 3.134 -0.580 1.00 97.12 94 LEU A O 1
ATOM 732 N N . GLY A 1 95 ? 4.629 5.265 -0.529 1.00 96.50 95 GLY A N 1
ATOM 733 C CA . GLY A 1 95 ? 5.826 5.845 -1.139 1.00 96.50 95 GLY A CA 1
ATOM 734 C C . GLY A 1 95 ? 7.120 5.550 -0.373 1.00 96.50 95 GLY A C 1
ATOM 735 O O . GLY A 1 95 ? 8.189 5.509 -0.979 1.00 96.50 95 GLY A O 1
ATOM 736 N N . GLY A 1 96 ? 7.031 5.287 0.936 1.00 94.94 96 GLY A N 1
ATOM 737 C CA . GLY A 1 96 ? 8.166 4.885 1.773 1.00 94.94 96 GLY A CA 1
ATOM 738 C C . GLY A 1 96 ? 8.509 3.390 1.724 1.00 94.94 96 GLY A C 1
ATOM 739 O O . GLY A 1 96 ? 9.564 2.985 2.224 1.00 94.94 96 GLY A O 1
ATOM 740 N N . THR A 1 97 ? 7.649 2.558 1.133 1.00 97.12 97 THR A N 1
ATOM 741 C CA . THR A 1 97 ? 7.820 1.098 1.112 1.00 97.12 97 THR A CA 1
ATOM 742 C C . THR A 1 97 ? 8.901 0.652 0.128 1.00 97.12 97 THR A C 1
ATOM 744 O O . THR A 1 97 ? 9.245 1.351 -0.826 1.00 97.12 97 THR A O 1
ATOM 747 N N . TRP A 1 98 ? 9.444 -0.551 0.340 1.00 97.25 98 TRP A N 1
ATOM 748 C CA . TRP A 1 98 ? 10.493 -1.111 -0.518 1.00 97.25 98 TRP A CA 1
ATOM 749 C C . TRP A 1 98 ? 10.053 -1.220 -1.986 1.00 97.25 98 TRP A C 1
ATOM 751 O O . TRP A 1 98 ? 10.829 -0.910 -2.882 1.00 97.25 98 TRP A O 1
ATOM 761 N N . PHE A 1 99 ? 8.803 -1.611 -2.243 1.00 97.62 99 PHE A N 1
ATOM 762 C CA . PHE A 1 99 ? 8.318 -1.825 -3.604 1.00 97.62 99 PHE A CA 1
ATOM 763 C C . PHE A 1 99 ? 8.041 -0.515 -4.341 1.00 97.62 99 PHE A C 1
ATOM 765 O O . PHE A 1 99 ? 8.259 -0.448 -5.547 1.00 97.62 99 PHE A O 1
ATOM 772 N N . ALA A 1 100 ? 7.620 0.540 -3.637 1.00 97.69 100 ALA A N 1
ATOM 773 C CA . ALA A 1 100 ? 7.481 1.862 -4.239 1.00 97.69 100 ALA A CA 1
ATOM 774 C C . ALA A 1 100 ? 8.846 2.456 -4.614 1.00 97.69 100 ALA A C 1
ATOM 776 O O . ALA A 1 100 ? 8.970 3.054 -5.679 1.00 97.69 100 ALA A O 1
ATOM 777 N N . LYS A 1 101 ? 9.879 2.245 -3.785 1.00 97.75 101 LYS A N 1
ATOM 778 C CA . LYS A 1 101 ? 11.261 2.650 -4.099 1.00 97.75 101 LYS A CA 1
ATOM 779 C C . LYS A 1 101 ? 11.776 1.954 -5.356 1.00 97.75 101 LYS A C 1
ATOM 781 O O . LYS A 1 101 ? 12.232 2.625 -6.270 1.00 97.75 101 LYS A O 1
ATOM 786 N N . ILE A 1 102 ? 11.598 0.636 -5.446 1.00 98.00 102 ILE A N 1
ATOM 787 C CA . ILE A 1 102 ? 12.011 -0.137 -6.627 1.00 98.00 102 ILE A CA 1
ATOM 788 C C . ILE A 1 102 ? 11.225 0.274 -7.870 1.00 98.00 102 ILE A C 1
ATOM 790 O O . ILE A 1 102 ? 11.815 0.418 -8.933 1.00 98.00 102 ILE A O 1
ATOM 794 N N . ALA A 1 103 ? 9.916 0.506 -7.751 1.00 98.12 103 ALA A N 1
ATOM 795 C CA . ALA A 1 103 ? 9.120 1.000 -8.870 1.00 98.12 103 ALA A CA 1
ATOM 796 C C . ALA A 1 103 ? 9.584 2.387 -9.339 1.00 98.12 103 ALA A C 1
ATOM 798 O O . ALA A 1 103 ? 9.635 2.640 -10.538 1.00 98.12 103 ALA A O 1
ATOM 799 N N . ARG A 1 104 ? 9.954 3.273 -8.409 1.00 97.81 104 ARG A N 1
ATOM 800 C CA . ARG A 1 104 ? 10.513 4.591 -8.728 1.00 97.81 104 ARG A CA 1
ATOM 801 C C . ARG A 1 104 ? 11.869 4.482 -9.426 1.00 97.81 104 ARG A C 1
ATOM 803 O O . ARG A 1 104 ? 12.082 5.183 -10.404 1.00 97.81 104 ARG A O 1
ATOM 810 N N . GLU A 1 105 ? 12.760 3.620 -8.942 1.00 97.69 105 GLU A N 1
ATOM 811 C CA . GLU A 1 105 ? 14.075 3.373 -9.554 1.00 97.69 105 GLU A CA 1
ATOM 812 C C . GLU A 1 105 ? 13.950 2.779 -10.963 1.00 97.69 105 GLU A C 1
ATOM 814 O O . GLU A 1 105 ? 14.635 3.227 -11.874 1.00 97.69 105 GLU A O 1
ATOM 819 N N . GLU A 1 106 ? 13.059 1.800 -11.145 1.00 97.56 106 GLU A N 1
ATOM 820 C CA . GLU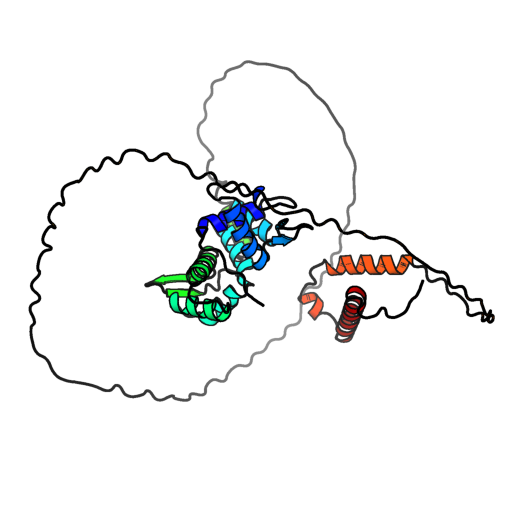 A 1 106 ? 12.854 1.108 -12.423 1.00 97.56 106 GLU A CA 1
ATOM 821 C C . GLU A 1 106 ? 12.224 2.016 -13.486 1.00 97.56 106 GLU A C 1
ATOM 823 O O . GLU A 1 106 ? 12.612 1.978 -14.649 1.00 97.56 106 GLU A O 1
ATOM 828 N N . LEU A 1 107 ? 11.233 2.825 -13.102 1.00 97.69 107 LEU A N 1
ATOM 829 C CA . LEU A 1 107 ? 10.523 3.690 -14.046 1.00 97.69 107 LEU A CA 1
ATOM 830 C C . LEU A 1 107 ? 11.250 5.025 -14.264 1.00 97.69 107 LEU A C 1
ATOM 832 O O . LEU A 1 107 ? 11.185 5.593 -15.354 1.00 97.69 107 LEU A O 1
ATOM 836 N N . GLY A 1 108 ? 11.946 5.542 -13.247 1.00 94.38 108 GLY A N 1
ATOM 837 C CA . GLY A 1 108 ? 12.594 6.851 -13.297 1.00 94.38 108 GLY A CA 1
ATOM 838 C C . GLY A 1 108 ? 11.633 7.945 -13.776 1.00 94.38 108 GLY A C 1
ATOM 839 O O . GLY A 1 108 ? 10.518 8.077 -13.270 1.00 94.38 108 GLY A O 1
ATOM 840 N N . ASN A 1 109 ? 12.057 8.701 -14.792 1.00 93.31 109 ASN A N 1
ATOM 841 C CA . ASN A 1 109 ? 11.251 9.740 -15.446 1.00 93.31 109 ASN A CA 1
ATOM 842 C C . ASN A 1 109 ? 10.525 9.247 -16.713 1.00 93.31 109 ASN A C 1
ATOM 844 O O . ASN A 1 109 ? 9.922 10.046 -17.432 1.00 93.31 109 ASN A O 1
ATOM 848 N N . HIS A 1 110 ? 10.597 7.952 -17.023 1.00 95.19 110 HIS A N 1
ATOM 849 C CA . HIS A 1 110 ? 10.121 7.393 -18.283 1.00 95.19 110 HIS A CA 1
ATOM 850 C C . HIS A 1 110 ? 8.980 6.392 -18.066 1.00 95.19 110 HIS A C 1
ATOM 852 O O . HIS A 1 110 ? 8.732 5.895 -16.967 1.00 95.19 110 HIS A O 1
ATOM 858 N N . ALA A 1 111 ? 8.229 6.121 -19.133 1.00 96.75 111 ALA A N 1
ATOM 859 C CA . ALA A 1 111 ? 7.263 5.034 -19.122 1.00 96.75 111 ALA A CA 1
ATOM 860 C C . ALA A 1 111 ? 8.000 3.698 -19.300 1.00 96.75 111 ALA A C 1
ATOM 862 O O . ALA A 1 111 ? 8.851 3.570 -20.177 1.00 96.75 111 ALA A O 1
ATOM 863 N N . GLY A 1 112 ? 7.643 2.703 -18.494 1.00 97.38 112 GLY A N 1
ATOM 864 C CA . GLY A 1 112 ? 8.173 1.344 -18.561 1.00 97.38 112 GLY A CA 1
ATOM 865 C C . GLY A 1 112 ? 7.061 0.320 -18.766 1.00 97.38 112 GLY A C 1
ATOM 866 O O . GLY A 1 112 ? 5.891 0.581 -18.483 1.00 97.38 112 GLY A O 1
ATOM 867 N N . GLN A 1 113 ? 7.412 -0.864 -19.264 1.00 98.06 113 GLN A N 1
ATOM 868 C CA . GLN A 1 113 ? 6.447 -1.954 -19.404 1.00 98.06 113 GLN A CA 1
ATOM 869 C C . GLN A 1 113 ? 6.044 -2.491 -18.029 1.00 98.06 113 GLN A C 1
ATOM 871 O O . GLN A 1 113 ? 6.900 -2.797 -17.196 1.00 98.06 113 GLN A O 1
ATOM 876 N N . ARG A 1 114 ? 4.741 -2.708 -17.814 1.00 98.06 114 ARG A N 1
ATOM 877 C CA . ARG A 1 114 ? 4.229 -3.305 -16.570 1.00 98.06 114 ARG A CA 1
ATOM 878 C C . ARG A 1 114 ? 4.856 -4.671 -16.274 1.00 98.06 114 ARG A C 1
ATOM 880 O O . ARG A 1 114 ? 5.177 -4.954 -15.125 1.00 98.06 114 ARG A O 1
ATOM 887 N N . VAL A 1 115 ? 5.081 -5.489 -17.305 1.00 97.88 115 VAL A N 1
ATOM 888 C CA . VAL A 1 115 ? 5.705 -6.819 -17.172 1.00 97.88 115 VAL A CA 1
ATOM 889 C C . VAL A 1 115 ? 7.159 -6.715 -16.701 1.00 97.88 115 VAL A C 1
ATOM 891 O O . VAL A 1 115 ? 7.579 -7.490 -15.843 1.00 97.88 115 VAL A O 1
ATOM 894 N N . ALA A 1 116 ? 7.921 -5.742 -17.213 1.00 98.00 116 ALA A N 1
ATOM 895 C CA . ALA A 1 116 ? 9.296 -5.500 -16.776 1.00 98.00 116 ALA A CA 1
ATOM 896 C C . ALA A 1 116 ? 9.338 -5.073 -15.300 1.00 98.00 116 ALA A C 1
ATOM 898 O O . ALA A 1 116 ? 10.088 -5.652 -14.512 1.00 98.00 116 ALA A O 1
ATOM 899 N N . LEU A 1 117 ? 8.439 -4.166 -14.899 1.00 98.50 117 LEU A N 1
ATOM 900 C CA . LEU A 1 117 ? 8.276 -3.773 -13.500 1.00 98.50 117 LEU A CA 1
ATOM 901 C C . LEU A 1 117 ? 7.909 -4.969 -12.604 1.00 98.50 117 LEU A C 1
ATOM 903 O O . LEU A 1 117 ? 8.488 -5.135 -11.530 1.00 98.50 117 LEU A O 1
ATOM 907 N N . ALA A 1 118 ? 6.988 -5.832 -13.042 1.00 98.38 118 ALA A N 1
ATOM 908 C CA . ALA A 1 118 ? 6.622 -7.040 -12.305 1.00 98.38 118 ALA A CA 1
ATOM 909 C C . ALA A 1 118 ? 7.824 -7.982 -12.122 1.00 98.38 118 ALA A C 1
ATOM 911 O O . ALA A 1 118 ? 8.069 -8.452 -11.011 1.00 98.38 118 ALA A O 1
ATOM 912 N N . ASN A 1 119 ? 8.622 -8.204 -13.171 1.00 98.38 119 ASN A N 1
ATOM 913 C CA . ASN A 1 119 ? 9.841 -9.020 -13.097 1.00 98.38 119 ASN A CA 1
ATOM 914 C C . ASN A 1 119 ? 10.858 -8.437 -12.117 1.00 98.38 119 ASN A C 1
ATOM 916 O O . ASN A 1 119 ? 11.434 -9.165 -11.305 1.00 98.38 119 ASN A O 1
ATOM 920 N N . ARG A 1 120 ? 11.047 -7.114 -12.154 1.00 98.31 120 ARG A N 1
ATOM 921 C CA . ARG A 1 120 ? 11.946 -6.403 -11.245 1.00 98.31 120 ARG A CA 1
ATOM 922 C C . ARG A 1 120 ? 11.515 -6.563 -9.788 1.00 98.31 120 ARG A C 1
ATOM 924 O O . ARG A 1 120 ? 12.338 -6.894 -8.934 1.00 98.31 120 ARG A O 1
ATOM 931 N N . LEU A 1 121 ? 10.227 -6.379 -9.504 1.00 98.31 121 LEU A N 1
ATOM 932 C CA . LEU A 1 121 ? 9.658 -6.545 -8.166 1.00 98.31 121 LEU A CA 1
ATOM 933 C C . LEU A 1 121 ? 9.741 -7.997 -7.676 1.00 98.31 121 LEU A C 1
ATOM 935 O O . LEU A 1 121 ? 10.044 -8.226 -6.506 1.00 98.31 121 LEU A O 1
ATOM 939 N N . LEU A 1 122 ? 9.521 -8.975 -8.556 1.00 98.19 122 LEU A N 1
ATOM 940 C CA . LEU A 1 122 ? 9.623 -10.402 -8.240 1.00 98.19 122 LEU A CA 1
ATOM 941 C C . LEU A 1 122 ? 11.064 -10.796 -7.876 1.00 98.19 122 LEU A C 1
ATOM 943 O O . LEU A 1 122 ? 11.289 -11.441 -6.847 1.00 98.19 122 LEU A O 1
ATOM 947 N N . ALA A 1 123 ? 12.040 -10.319 -8.658 1.00 97.88 123 ALA A N 1
ATOM 948 C CA . ALA A 1 123 ? 13.464 -10.501 -8.388 1.00 97.88 123 ALA A CA 1
ATOM 949 C C . ALA A 1 123 ? 13.877 -9.863 -7.052 1.00 97.88 123 ALA A C 1
ATOM 951 O O . ALA A 1 123 ? 14.530 -10.506 -6.226 1.00 97.88 123 ALA A O 1
ATOM 952 N N . ALA A 1 124 ? 13.435 -8.632 -6.788 1.00 97.19 124 ALA A N 1
ATOM 953 C CA . ALA A 1 124 ? 13.710 -7.943 -5.531 1.00 97.19 124 ALA A CA 1
ATOM 954 C C . ALA A 1 124 ? 13.069 -8.627 -4.315 1.00 97.19 124 ALA A C 1
ATOM 956 O O . ALA A 1 124 ? 13.697 -8.752 -3.262 1.00 97.19 124 ALA A O 1
ATOM 957 N N . ALA A 1 125 ? 11.846 -9.140 -4.479 1.00 96.88 125 ALA A N 1
ATOM 958 C CA . ALA A 1 125 ? 11.155 -9.927 -3.466 1.00 96.88 125 ALA A CA 1
ATOM 959 C C . ALA A 1 125 ? 11.842 -11.276 -3.176 1.00 96.88 125 ALA A C 1
ATOM 961 O O . ALA A 1 125 ? 11.508 -11.926 -2.181 1.00 96.88 125 ALA A O 1
ATOM 962 N N . ARG A 1 126 ? 12.783 -11.703 -4.040 1.00 97.19 126 ARG A N 1
ATOM 963 C CA . ARG A 1 126 ? 13.336 -13.066 -4.101 1.00 97.19 126 ARG A CA 1
ATOM 964 C C . ARG A 1 126 ? 12.219 -14.113 -4.133 1.00 97.19 126 ARG A C 1
ATOM 966 O O . ARG A 1 126 ? 12.292 -15.138 -3.453 1.00 97.19 126 ARG A O 1
ATOM 973 N N . ALA A 1 127 ? 11.146 -13.806 -4.857 1.00 96.94 127 ALA A N 1
ATOM 974 C CA . ALA A 1 127 ? 9.981 -14.665 -4.980 1.00 96.94 127 ALA A CA 1
ATOM 975 C C . ALA A 1 127 ? 10.099 -15.538 -6.242 1.00 96.94 127 ALA A C 1
ATOM 977 O O . ALA A 1 127 ? 10.670 -15.091 -7.232 1.00 96.94 127 ALA A O 1
ATOM 978 N N . PRO A 1 128 ? 9.580 -16.778 -6.230 1.00 97.69 128 PRO A N 1
ATOM 979 C CA . PRO A 1 128 ? 9.478 -17.586 -7.441 1.00 97.69 128 PRO A CA 1
ATOM 980 C C . PRO A 1 128 ? 8.420 -17.020 -8.397 1.00 97.69 128 PRO A C 1
ATOM 982 O O . PRO A 1 128 ? 7.483 -16.341 -7.972 1.00 97.69 128 PRO A O 1
ATOM 985 N N . GLU A 1 129 ? 8.523 -17.382 -9.676 1.00 97.88 129 GLU A N 1
ATOM 986 C CA . GLU A 1 129 ? 7.609 -16.945 -10.745 1.00 97.88 129 GLU A CA 1
ATOM 987 C C . GLU A 1 129 ? 6.136 -17.302 -10.469 1.00 97.88 129 GLU A C 1
ATOM 989 O O . GLU A 1 129 ? 5.227 -16.558 -10.829 1.00 97.88 129 GLU A O 1
ATOM 994 N N . SER A 1 130 ? 5.875 -18.382 -9.723 1.00 97.81 130 SER A N 1
ATOM 995 C CA . SER A 1 130 ? 4.520 -18.770 -9.296 1.00 97.81 130 SER A CA 1
ATOM 996 C C . SER A 1 130 ? 3.809 -17.710 -8.442 1.00 97.81 130 SER A C 1
ATOM 998 O O . SER A 1 130 ? 2.585 -17.736 -8.323 1.00 97.81 130 SER A O 1
ATOM 1000 N N . ARG A 1 131 ? 4.551 -16.751 -7.869 1.00 98.00 131 ARG A N 1
ATOM 1001 C CA . ARG A 1 131 ? 4.010 -15.621 -7.098 1.00 98.00 131 ARG A CA 1
ATOM 1002 C C . ARG A 1 131 ? 3.830 -14.349 -7.929 1.00 98.00 131 ARG A C 1
ATOM 1004 O O . ARG A 1 131 ? 3.515 -13.306 -7.359 1.00 98.00 131 ARG A O 1
ATOM 1011 N N . ARG A 1 132 ? 3.963 -14.404 -9.260 1.00 98.19 132 ARG A N 1
ATOM 1012 C CA . ARG A 1 132 ? 3.750 -13.241 -10.140 1.00 98.19 132 ARG A CA 1
ATOM 1013 C C . ARG A 1 132 ? 2.388 -12.580 -9.925 1.00 98.19 132 ARG A C 1
ATOM 1015 O O . ARG A 1 132 ? 2.315 -11.359 -9.869 1.00 98.19 132 ARG A O 1
ATOM 1022 N N . GLY A 1 133 ? 1.330 -13.361 -9.701 1.00 98.06 133 GLY A N 1
ATOM 1023 C CA . GLY A 1 133 ? 0.005 -12.806 -9.405 1.00 98.06 133 GLY A CA 1
ATOM 1024 C C . GLY A 1 133 ? -0.020 -11.910 -8.156 1.00 98.06 133 GLY A C 1
ATOM 1025 O O . GLY A 1 133 ? -0.722 -10.905 -8.133 1.00 98.06 133 GLY A O 1
ATOM 1026 N N . GLU A 1 134 ? 0.773 -12.224 -7.129 1.00 98.38 134 GLU A N 1
ATOM 1027 C CA . GLU A 1 134 ? 0.867 -11.406 -5.912 1.00 98.38 134 GLU A CA 1
ATOM 1028 C C . GLU A 1 134 ? 1.604 -10.086 -6.179 1.00 98.38 134 GLU A C 1
ATOM 1030 O O . GLU A 1 134 ? 1.230 -9.038 -5.655 1.00 98.38 134 GLU A O 1
ATOM 1035 N N . VAL A 1 135 ? 2.617 -10.115 -7.047 1.00 98.31 135 VAL A N 1
ATOM 1036 C CA . VAL A 1 135 ? 3.308 -8.906 -7.513 1.00 98.31 135 VAL A CA 1
ATOM 1037 C C . VAL A 1 135 ? 2.379 -8.033 -8.358 1.00 98.31 135 VAL A C 1
ATOM 1039 O O . VAL A 1 135 ? 2.373 -6.816 -8.200 1.00 98.31 135 VAL A O 1
ATOM 1042 N N . GLU A 1 136 ? 1.530 -8.627 -9.194 1.00 98.19 136 GLU A N 1
ATOM 1043 C CA . GLU A 1 136 ? 0.525 -7.872 -9.948 1.00 98.19 136 GLU A CA 1
ATOM 1044 C C . GLU A 1 136 ? -0.482 -7.176 -9.030 1.00 98.19 136 GLU A C 1
ATOM 1046 O O . GLU A 1 136 ? -0.820 -6.015 -9.253 1.00 98.19 136 GLU A O 1
ATOM 1051 N N . VAL A 1 137 ? -0.916 -7.831 -7.948 1.00 98.12 137 VAL A N 1
ATOM 1052 C CA . VAL A 1 137 ? -1.745 -7.184 -6.919 1.00 98.12 137 VAL A CA 1
ATOM 1053 C C . VAL A 1 137 ? -0.997 -6.013 -6.273 1.00 98.12 137 VAL A C 1
ATOM 1055 O O . VAL A 1 137 ? -1.596 -4.967 -6.036 1.00 98.12 137 VAL A O 1
ATOM 1058 N N . LEU A 1 138 ? 0.308 -6.137 -6.032 1.00 97.81 138 LEU A N 1
ATOM 1059 C CA . LEU A 1 138 ? 1.136 -5.044 -5.518 1.00 97.81 138 LEU A CA 1
ATOM 1060 C C . LEU A 1 138 ? 1.219 -3.863 -6.507 1.00 97.81 138 LEU A C 1
ATOM 1062 O O . LEU A 1 138 ? 1.113 -2.710 -6.094 1.00 97.81 138 LEU A O 1
ATOM 1066 N N . ILE A 1 139 ? 1.330 -4.129 -7.812 1.00 98.31 139 ILE A N 1
ATOM 1067 C CA . ILE A 1 139 ? 1.254 -3.092 -8.856 1.00 98.31 139 ILE A CA 1
ATOM 1068 C C . ILE A 1 139 ? -0.126 -2.421 -8.843 1.00 98.31 139 ILE A C 1
ATOM 1070 O O . ILE A 1 139 ? -0.214 -1.199 -8.959 1.00 98.31 139 ILE A O 1
ATOM 1074 N N . MET A 1 140 ? -1.204 -3.182 -8.631 1.00 98.25 140 MET A N 1
ATOM 1075 C CA . MET A 1 140 ? -2.548 -2.613 -8.473 1.00 98.25 140 MET A CA 1
ATOM 1076 C C . MET A 1 140 ? -2.641 -1.686 -7.255 1.00 98.25 140 MET A C 1
ATOM 1078 O O . MET A 1 140 ? -3.261 -0.634 -7.360 1.00 98.25 140 MET A O 1
ATOM 1082 N N . TRP A 1 141 ? -1.984 -2.007 -6.135 1.00 97.94 141 TRP A N 1
ATOM 1083 C CA . TRP A 1 141 ? -1.886 -1.098 -4.985 1.00 97.94 141 TRP A CA 1
ATOM 1084 C C . TRP A 1 141 ? -1.157 0.210 -5.329 1.00 97.94 141 TRP A C 1
ATOM 1086 O O . TRP A 1 141 ? -1.583 1.278 -4.894 1.00 97.94 141 TRP A O 1
ATOM 1096 N N . LEU A 1 142 ? -0.089 0.151 -6.132 1.00 97.94 142 LEU A N 1
ATOM 1097 C CA . LEU A 1 142 ? 0.621 1.349 -6.599 1.00 97.94 142 LEU A CA 1
ATOM 1098 C C . LEU A 1 142 ? -0.235 2.209 -7.542 1.00 97.94 142 LEU A C 1
ATOM 1100 O O . LEU A 1 142 ? -0.182 3.437 -7.460 1.00 97.94 142 LEU A O 1
ATOM 1104 N N . LEU A 1 143 ? -1.021 1.577 -8.419 1.00 97.75 143 LEU A N 1
ATOM 1105 C CA . LEU A 1 143 ? -1.976 2.258 -9.301 1.00 97.75 143 LEU A CA 1
ATOM 1106 C C . LEU A 1 143 ? -3.103 2.918 -8.498 1.00 97.75 143 LEU A C 1
ATOM 1108 O O . LEU A 1 143 ? -3.440 4.075 -8.746 1.00 97.75 143 LEU A O 1
ATOM 1112 N N . GLU A 1 144 ? -3.650 2.205 -7.514 1.00 97.19 144 GLU A N 1
ATOM 1113 C CA . GLU A 1 144 ? -4.731 2.691 -6.653 1.00 97.19 144 GLU A CA 1
ATOM 1114 C C . GLU A 1 144 ? -4.281 3.895 -5.817 1.00 97.19 144 GLU A C 1
ATOM 1116 O O . GLU A 1 144 ? -4.960 4.918 -5.761 1.00 97.19 144 GLU A O 1
ATOM 1121 N N . ALA A 1 145 ? -3.066 3.830 -5.266 1.00 96.88 145 ALA A N 1
ATOM 1122 C CA . ALA A 1 145 ? -2.419 4.945 -4.581 1.00 96.88 145 ALA A CA 1
ATOM 1123 C C . ALA A 1 145 ? -1.929 6.053 -5.530 1.00 96.88 145 ALA A C 1
ATOM 1125 O O . ALA A 1 145 ? -1.315 7.013 -5.078 1.00 96.88 145 ALA A O 1
ATOM 1126 N N . ARG A 1 146 ? -2.140 5.926 -6.848 1.00 97.25 146 ARG A N 1
ATOM 1127 C CA . ARG A 1 146 ? -1.669 6.870 -7.875 1.00 97.25 146 ARG A CA 1
ATOM 1128 C C . ARG A 1 146 ? -0.160 7.134 -7.850 1.00 97.25 146 ARG A C 1
ATOM 1130 O O . ARG A 1 146 ? 0.273 8.135 -8.409 1.00 97.25 146 ARG A O 1
ATOM 1137 N N . LEU A 1 147 ? 0.642 6.241 -7.265 1.00 97.50 147 LEU A N 1
ATOM 1138 C CA . LEU A 1 147 ? 2.110 6.315 -7.287 1.00 97.50 147 LEU A CA 1
ATOM 1139 C C . LEU A 1 147 ? 2.672 6.001 -8.674 1.00 97.50 147 LEU A C 1
ATOM 1141 O O . LEU A 1 147 ? 3.716 6.518 -9.065 1.00 97.50 147 LEU A O 1
ATOM 1145 N N . ILE A 1 148 ? 1.951 5.178 -9.430 1.00 98.00 148 ILE A N 1
ATOM 1146 C CA . ILE A 1 148 ? 2.182 4.964 -10.853 1.00 98.00 148 ILE A CA 1
ATOM 1147 C C . ILE A 1 148 ? 0.895 5.266 -11.618 1.00 98.00 148 ILE A C 1
ATOM 1149 O O . ILE A 1 148 ? -0.210 5.091 -11.100 1.00 98.00 148 ILE A O 1
ATOM 1153 N N . LEU A 1 149 ? 1.036 5.733 -12.853 1.00 97.56 149 LEU A N 1
ATOM 1154 C CA . LEU A 1 149 ? -0.080 6.024 -13.747 1.00 97.56 149 LEU A CA 1
ATOM 1155 C C . LEU A 1 149 ? -0.053 5.057 -14.929 1.00 97.56 149 LEU A C 1
ATOM 1157 O O . LEU A 1 149 ? 1.025 4.835 -15.493 1.00 97.56 149 LEU A O 1
ATOM 1161 N N . PRO A 1 150 ? -1.210 4.505 -15.330 1.00 97.62 150 PRO A N 1
ATOM 1162 C CA . PRO A 1 150 ? -1.286 3.719 -16.546 1.00 97.62 150 PRO A CA 1
ATOM 1163 C C . PRO A 1 150 ? -1.043 4.625 -17.758 1.00 97.62 150 PRO A C 1
ATOM 1165 O O . PRO A 1 150 ? -1.570 5.735 -17.850 1.00 97.62 150 PRO A O 1
ATOM 1168 N N . VAL A 1 151 ? -0.235 4.127 -18.683 1.00 96.50 151 VAL A N 1
ATOM 1169 C CA . VAL A 1 151 ? -0.031 4.666 -20.030 1.00 96.50 151 VAL A CA 1
ATOM 1170 C C . VAL A 1 151 ? -0.697 3.683 -21.011 1.00 96.50 151 VAL A C 1
ATOM 1172 O O . VAL A 1 151 ? -1.264 2.667 -20.600 1.00 96.50 151 VAL A O 1
ATOM 1175 N N . ARG A 1 152 ? -0.708 3.986 -22.311 1.00 93.62 152 ARG A N 1
ATOM 1176 C CA . ARG A 1 152 ? -1.242 3.072 -23.332 1.00 93.62 152 ARG A CA 1
ATOM 1177 C C . ARG A 1 152 ? -0.449 1.757 -23.379 1.00 93.62 152 ARG A C 1
ATOM 1179 O O . ARG A 1 152 ? 0.702 1.702 -22.952 1.00 93.62 152 ARG A O 1
ATOM 1186 N N . ASP A 1 153 ? -1.099 0.702 -23.866 1.00 91.62 153 ASP A N 1
ATOM 1187 C CA . ASP A 1 153 ? -0.467 -0.571 -24.248 1.00 91.62 153 ASP A CA 1
ATOM 1188 C C . ASP A 1 153 ? 0.261 -1.322 -23.118 1.00 91.62 153 ASP A C 1
ATOM 1190 O O . ASP A 1 153 ? 1.284 -1.969 -23.325 1.00 91.62 153 ASP A O 1
ATOM 1194 N N . GLY A 1 154 ? -0.258 -1.244 -21.888 1.00 95.12 154 GLY A N 1
ATOM 1195 C CA . GLY A 1 154 ? 0.326 -1.956 -20.744 1.00 95.12 154 GLY A CA 1
ATOM 1196 C C . GLY A 1 154 ? 1.607 -1.319 -20.195 1.00 95.12 154 GLY A C 1
ATOM 1197 O O . GLY A 1 154 ? 2.320 -1.948 -19.408 1.00 95.12 154 GLY A O 1
ATOM 1198 N N . TYR A 1 155 ? 1.894 -0.074 -20.572 1.00 98.00 155 TYR A N 1
ATOM 1199 C CA . TYR A 1 155 ? 2.956 0.725 -19.975 1.00 98.00 155 TYR A CA 1
ATOM 1200 C C . TYR A 1 155 ? 2.462 1.449 -18.721 1.00 98.00 155 TYR A C 1
ATOM 1202 O O . TYR A 1 155 ? 1.278 1.749 -18.559 1.00 98.00 155 TYR A O 1
ATOM 1210 N N . VAL A 1 156 ? 3.389 1.750 -17.820 1.00 98.38 156 VAL A N 1
ATOM 1211 C CA . VAL A 1 156 ? 3.157 2.540 -16.610 1.00 98.38 156 VAL A CA 1
ATOM 1212 C C . VAL A 1 156 ? 4.266 3.574 -16.461 1.00 98.38 156 VAL A C 1
ATOM 1214 O O . VAL A 1 156 ? 5.392 3.347 -16.895 1.00 98.38 156 VAL A O 1
ATOM 1217 N N . ARG A 1 157 ? 3.965 4.716 -15.843 1.00 98.00 157 ARG A N 1
ATOM 1218 C CA . ARG A 1 157 ? 4.966 5.737 -15.493 1.00 98.00 157 ARG A CA 1
ATOM 1219 C C . ARG A 1 157 ? 4.894 6.080 -14.014 1.00 98.00 157 ARG A C 1
ATOM 1221 O O . ARG A 1 157 ? 3.810 6.021 -13.431 1.00 98.00 157 ARG A O 1
ATOM 1228 N N . TRP A 1 158 ? 6.020 6.467 -13.424 1.00 97.94 158 TRP A N 1
ATOM 1229 C CA . TRP A 1 158 ? 6.040 7.001 -12.065 1.00 97.94 158 TRP A CA 1
ATOM 1230 C C . TRP A 1 158 ? 5.295 8.343 -11.994 1.00 97.94 158 TRP A C 1
ATOM 1232 O O . TRP A 1 158 ? 5.373 9.155 -12.917 1.00 97.94 158 TRP A O 1
ATOM 1242 N N . ASN A 1 159 ? 4.561 8.575 -10.907 1.00 97.38 159 ASN A N 1
ATOM 1243 C CA . ASN A 1 159 ? 3.883 9.838 -10.637 1.00 97.38 159 ASN A CA 1
ATOM 1244 C C . ASN A 1 159 ? 4.612 10.607 -9.532 1.00 97.38 159 ASN A C 1
ATOM 1246 O O . ASN A 1 159 ? 4.412 10.349 -8.341 1.00 97.38 159 ASN A O 1
ATOM 1250 N N . ALA A 1 160 ? 5.453 11.564 -9.925 1.00 93.50 160 ALA A N 1
ATOM 1251 C CA . ALA A 1 160 ? 6.160 12.419 -8.975 1.00 93.50 160 ALA A CA 1
ATOM 1252 C C . ALA A 1 160 ? 5.194 13.265 -8.127 1.00 93.50 160 ALA A C 1
ATOM 1254 O O . ALA A 1 160 ? 5.466 13.501 -6.957 1.00 93.50 160 ALA A O 1
ATOM 1255 N N . ASP A 1 161 ? 4.023 13.612 -8.659 1.00 93.12 161 ASP A N 1
ATOM 1256 C CA . ASP A 1 161 ? 3.077 14.504 -7.985 1.00 93.12 161 ASP A CA 1
ATOM 1257 C C . ASP A 1 161 ? 2.235 13.804 -6.909 1.00 93.12 161 ASP A C 1
ATOM 1259 O O . ASP A 1 161 ? 1.562 14.458 -6.117 1.00 93.12 161 ASP A O 1
ATOM 1263 N N . ALA A 1 162 ? 2.277 12.468 -6.834 1.00 89.88 162 ALA A N 1
ATOM 1264 C CA . ALA A 1 162 ? 1.425 11.684 -5.934 1.00 89.88 162 ALA A CA 1
ATOM 1265 C C . ALA A 1 162 ? 1.649 11.978 -4.438 1.00 89.88 162 ALA A C 1
ATOM 1267 O O . ALA A 1 162 ? 0.761 11.744 -3.621 1.00 89.88 162 ALA A O 1
ATOM 1268 N N . HIS A 1 163 ? 2.839 12.460 -4.079 1.00 82.38 163 HIS A N 1
ATOM 1269 C CA . HIS A 1 163 ? 3.240 12.751 -2.702 1.00 82.38 163 HIS A CA 1
ATOM 1270 C C . HIS A 1 163 ? 3.463 14.245 -2.448 1.00 82.38 163 HIS A C 1
ATOM 1272 O O . HIS A 1 163 ? 3.685 14.634 -1.300 1.00 82.38 163 HIS A O 1
ATOM 1278 N N . THR A 1 164 ? 3.389 15.084 -3.485 1.00 81.06 164 THR A N 1
ATOM 1279 C CA . THR A 1 164 ? 3.543 16.528 -3.336 1.00 81.06 164 THR A CA 1
ATOM 1280 C C . THR A 1 164 ? 2.363 17.046 -2.535 1.00 81.06 164 THR A C 1
ATOM 1282 O O . THR A 1 164 ? 1.198 16.840 -2.889 1.00 81.06 164 THR A O 1
ATOM 1285 N N . ALA A 1 165 ? 2.654 17.676 -1.400 1.00 63.44 165 ALA A N 1
ATOM 1286 C CA . ALA A 1 165 ? 1.605 18.236 -0.585 1.00 63.44 165 ALA A CA 1
ATOM 1287 C C . ALA A 1 165 ? 0.925 19.361 -1.373 1.00 63.44 165 ALA A C 1
ATOM 1289 O O . ALA A 1 165 ? 1.546 20.393 -1.607 1.00 63.44 165 ALA A O 1
ATOM 1290 N N . VAL A 1 166 ? -0.332 19.169 -1.790 1.00 62.91 166 VAL A N 1
ATOM 1291 C CA . VAL A 1 166 ? -1.142 20.284 -2.291 1.00 62.91 166 VAL A CA 1
ATOM 1292 C C . VAL A 1 166 ? -1.165 21.333 -1.176 1.00 62.91 166 VAL A C 1
ATOM 1294 O O . VAL A 1 166 ? -1.543 20.972 -0.050 1.00 62.91 166 VAL A O 1
ATOM 1297 N N . PRO A 1 167 ? -0.711 22.572 -1.441 1.00 60.81 167 PRO A N 1
ATOM 1298 C CA . PRO A 1 167 ? -0.733 23.646 -0.463 1.00 60.81 167 PRO A CA 1
ATOM 1299 C C . PRO A 1 167 ? -2.160 23.825 0.048 1.00 60.81 167 PRO A C 1
ATOM 1301 O O . PRO A 1 167 ? -3.095 23.949 -0.744 1.00 60.81 167 PRO A O 1
ATOM 1304 N N . ALA A 1 168 ? -2.327 23.829 1.370 1.00 57.91 168 ALA A N 1
ATOM 1305 C CA . ALA A 1 168 ? -3.631 23.923 2.030 1.00 57.91 168 ALA A CA 1
ATOM 1306 C C . ALA A 1 168 ? -4.432 25.185 1.640 1.00 57.91 168 ALA A C 1
ATOM 1308 O O . ALA A 1 168 ? -5.635 25.258 1.877 1.00 57.91 168 ALA A O 1
ATOM 1309 N N . GLU A 1 169 ? -3.786 26.172 1.015 1.00 58.53 169 GLU A N 1
ATOM 1310 C CA . GLU A 1 169 ? -4.415 27.415 0.571 1.00 58.53 169 GLU A CA 1
ATOM 1311 C C . GLU A 1 169 ? -5.417 27.228 -0.577 1.00 58.53 169 GLU A C 1
ATOM 1313 O O . GLU A 1 169 ? -6.356 28.013 -0.683 1.00 58.53 169 GLU A O 1
ATOM 1318 N N . ALA A 1 170 ? -5.290 26.171 -1.389 1.00 57.75 170 ALA A N 1
ATOM 1319 C CA . ALA A 1 170 ? -6.192 25.941 -2.522 1.00 57.75 170 ALA A CA 1
ATOM 1320 C C . ALA A 1 170 ? -7.558 25.347 -2.122 1.00 57.75 170 ALA A C 1
ATOM 1322 O O . ALA A 1 170 ? -8.529 25.486 -2.863 1.00 57.75 170 ALA A O 1
ATOM 1323 N N . GLU A 1 171 ? -7.666 24.695 -0.960 1.00 56.03 171 GLU A N 1
ATOM 1324 C CA . GLU A 1 171 ? -8.927 24.064 -0.534 1.00 56.03 171 GLU A CA 1
ATOM 1325 C C . GLU A 1 171 ? -9.892 25.064 0.117 1.00 56.03 171 GLU A C 1
ATOM 1327 O O . GLU A 1 171 ? -11.108 24.910 0.014 1.00 56.03 171 GLU A O 1
ATOM 1332 N N . LYS A 1 172 ? -9.381 26.156 0.700 1.00 55.34 172 LYS A N 1
ATOM 1333 C CA . LYS A 1 172 ? -10.219 27.161 1.376 1.00 55.34 172 LYS A CA 1
ATOM 1334 C C . LYS A 1 172 ? -11.058 28.002 0.401 1.00 55.34 172 LYS A C 1
ATOM 1336 O O . LYS A 1 172 ? -12.086 28.563 0.780 1.00 55.34 172 LYS A O 1
ATOM 1341 N N . THR A 1 173 ? -10.655 28.083 -0.867 1.00 56.06 173 THR A N 1
ATOM 1342 C CA . THR A 1 173 ? -11.352 28.886 -1.886 1.00 56.06 173 THR A CA 1
ATOM 1343 C C . THR A 1 173 ? -12.546 28.155 -2.509 1.00 56.06 173 THR A C 1
ATOM 1345 O O . THR A 1 173 ? -13.465 28.811 -2.990 1.00 56.06 173 THR A O 1
ATOM 1348 N N . ALA A 1 174 ? -12.583 26.818 -2.464 1.00 55.62 174 ALA A N 1
ATOM 1349 C CA . ALA A 1 174 ? -13.665 26.030 -3.063 1.00 55.62 174 ALA A CA 1
ATOM 1350 C C . ALA A 1 174 ? -14.915 25.925 -2.168 1.00 55.62 174 ALA A C 1
ATOM 1352 O O . ALA A 1 174 ? -16.027 25.842 -2.682 1.00 55.62 174 ALA A O 1
ATOM 1353 N N . GLU A 1 175 ? -14.766 25.987 -0.842 1.00 52.53 175 GLU A N 1
ATOM 1354 C CA . GLU A 1 175 ? -15.907 25.919 0.089 1.00 52.53 175 GLU A CA 1
ATOM 1355 C C . GLU A 1 175 ? -16.653 27.253 0.244 1.00 52.53 175 GLU A C 1
ATOM 1357 O O . GLU A 1 175 ? -17.827 27.272 0.610 1.00 52.53 175 GLU A O 1
ATOM 1362 N N . THR A 1 176 ? -16.016 28.378 -0.093 1.00 50.94 176 THR A N 1
ATOM 1363 C CA . THR A 1 176 ? -16.625 29.713 0.068 1.00 50.94 176 THR A CA 1
ATOM 1364 C C . THR A 1 176 ? -17.426 30.161 -1.168 1.00 50.94 176 THR A C 1
ATOM 1366 O O . THR A 1 176 ? -18.160 31.143 -1.105 1.00 50.94 176 THR A O 1
ATOM 1369 N N . ALA A 1 177 ? -17.340 29.433 -2.289 1.00 55.31 177 ALA A N 1
ATOM 1370 C CA . ALA A 1 177 ? -18.038 29.776 -3.534 1.00 55.31 177 ALA A CA 1
ATOM 1371 C C . ALA A 1 177 ? -19.470 29.207 -3.637 1.00 55.31 177 ALA A C 1
ATOM 1373 O O . ALA A 1 177 ? -20.209 29.582 -4.542 1.00 55.31 177 ALA A O 1
ATOM 1374 N N . THR A 1 178 ? -19.897 28.349 -2.703 1.00 52.50 178 THR A N 1
ATOM 1375 C CA . THR A 1 178 ? -21.226 27.696 -2.738 1.00 52.50 178 THR A CA 1
ATOM 1376 C C . THR A 1 178 ? -22.223 28.294 -1.733 1.00 52.50 178 THR A C 1
ATOM 1378 O O . THR A 1 178 ? -23.296 27.738 -1.521 1.00 52.50 178 THR A O 1
ATOM 1381 N N . ALA A 1 179 ? -21.890 29.424 -1.098 1.00 55.78 179 ALA A N 1
ATOM 1382 C CA . ALA A 1 179 ? -22.705 30.044 -0.045 1.00 55.78 179 ALA A CA 1
ATOM 1383 C C . ALA A 1 179 ? -23.255 31.439 -0.402 1.00 55.78 179 ALA A C 1
ATOM 1385 O O . ALA A 1 179 ? -23.711 32.163 0.483 1.00 55.78 179 ALA A O 1
ATOM 1386 N N . GLY A 1 180 ? -23.233 31.840 -1.677 1.00 58.12 180 GLY A N 1
ATOM 1387 C CA . GLY A 1 180 ? -23.612 33.202 -2.043 1.00 58.12 180 GLY A CA 1
ATOM 1388 C C . GLY A 1 180 ? -24.200 33.379 -3.432 1.00 58.12 180 GLY A C 1
ATOM 1389 O O . GLY A 1 180 ? -23.590 34.089 -4.208 1.00 58.12 180 GLY A O 1
ATOM 1390 N N . GLU A 1 181 ? -25.389 32.829 -3.713 1.00 55.19 181 GLU A N 1
ATOM 1391 C CA . GLU A 1 181 ? -26.364 33.496 -4.602 1.00 55.19 181 GLU A CA 1
ATOM 1392 C C . GLU A 1 181 ? -27.770 32.868 -4.500 1.00 55.19 181 GLU A C 1
ATOM 1394 O O . GLU A 1 181 ? -28.141 32.005 -5.284 1.00 55.19 181 GLU A O 1
ATOM 1399 N N . LEU A 1 182 ? -28.562 33.273 -3.497 1.00 54.50 182 LEU A N 1
ATOM 1400 C CA . LEU A 1 182 ? -30.035 33.161 -3.520 1.00 54.50 182 LEU A CA 1
ATOM 1401 C C . LEU A 1 182 ? -30.665 34.100 -2.468 1.00 54.50 182 LEU A C 1
ATOM 1403 O O . LEU A 1 182 ? -31.255 33.704 -1.468 1.00 54.50 182 LEU A O 1
ATOM 1407 N N . LYS A 1 183 ? -30.501 35.401 -2.714 1.00 54.75 183 LYS A N 1
ATOM 1408 C CA . LYS A 1 183 ? -31.424 36.487 -2.334 1.00 54.75 183 LYS A CA 1
ATOM 1409 C C . LYS A 1 183 ? -31.925 37.022 -3.683 1.00 54.75 183 LYS A C 1
ATOM 1411 O O . LYS A 1 183 ? -31.102 37.173 -4.570 1.00 54.75 183 LYS A O 1
ATOM 1416 N N . LYS A 1 184 ? -33.168 37.401 -3.943 1.00 50.19 184 LYS A N 1
ATOM 1417 C CA . LYS A 1 184 ? -34.389 37.643 -3.171 1.00 50.19 184 LYS A CA 1
ATOM 1418 C C . LYS A 1 184 ? -35.385 38.100 -4.247 1.00 50.19 184 LYS A C 1
ATOM 1420 O O . LYS A 1 184 ? -34.970 38.903 -5.069 1.00 50.19 184 LYS A O 1
ATOM 1425 N N . ASP A 1 185 ? -36.619 37.602 -4.254 1.00 53.41 185 ASP A N 1
ATOM 1426 C CA . ASP A 1 185 ? -37.824 38.411 -4.520 1.00 53.41 185 ASP A CA 1
ATOM 1427 C C . ASP A 1 185 ? -39.081 37.536 -4.594 1.00 53.41 185 ASP A C 1
ATOM 1429 O O . ASP A 1 185 ? -39.337 36.846 -5.577 1.00 53.41 185 ASP A O 1
ATOM 1433 N N . SER A 1 186 ? -39.892 37.592 -3.535 1.00 61.16 186 SER A N 1
ATOM 1434 C CA . SER A 1 186 ? -41.359 37.592 -3.629 1.00 61.16 186 SER A CA 1
ATOM 1435 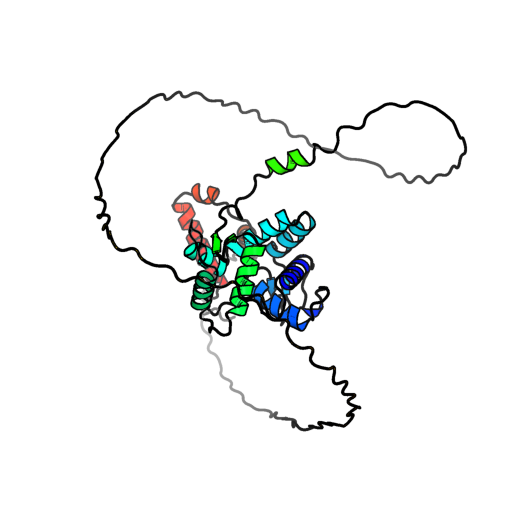C C . SER A 1 186 ? -41.975 37.922 -2.263 1.00 61.16 186 SER A C 1
ATOM 1437 O O . SER A 1 186 ? -41.703 37.212 -1.292 1.00 61.16 186 SER A O 1
ATOM 1439 N N . PRO A 1 187 ? -42.786 38.991 -2.159 1.00 70.56 187 PRO A N 1
ATOM 1440 C CA . PRO A 1 187 ? -43.594 39.297 -0.985 1.00 70.56 187 PRO A CA 1
ATOM 1441 C C . PRO A 1 187 ? -45.073 38.923 -1.209 1.00 70.56 187 PRO A C 1
ATOM 1443 O O . PRO A 1 187 ? -45.653 39.321 -2.213 1.00 70.56 187 PRO A O 1
ATOM 1446 N N . ASN A 1 188 ? -45.678 38.189 -0.270 1.00 46.69 188 ASN A N 1
ATOM 1447 C CA . ASN A 1 188 ? -47.091 38.263 0.168 1.00 46.69 188 ASN A CA 1
ATOM 1448 C C . ASN A 1 188 ? -47.362 37.048 1.075 1.00 46.69 188 ASN A C 1
ATOM 1450 O O . ASN A 1 188 ? -47.116 35.925 0.656 1.00 46.69 188 ASN A O 1
ATOM 1454 N N . ALA A 1 189 ? -47.605 37.227 2.376 1.00 50.66 189 ALA A N 1
ATOM 1455 C CA . ALA A 1 189 ? -48.886 37.574 3.018 1.00 50.66 189 ALA A CA 1
ATOM 1456 C C . ALA A 1 189 ? -49.833 36.362 3.169 1.00 50.66 189 ALA A C 1
ATOM 1458 O O . ALA A 1 189 ? -49.830 35.475 2.324 1.00 50.66 189 ALA A O 1
ATOM 1459 N N . CYS A 1 190 ? -50.636 36.394 4.245 1.00 47.44 190 CYS A N 1
ATOM 1460 C CA . CYS A 1 190 ? -51.465 35.333 4.855 1.00 47.44 190 CYS A CA 1
ATOM 1461 C C . CYS A 1 190 ? -50.665 34.475 5.859 1.00 47.44 190 CYS A C 1
ATOM 1463 O O . CYS A 1 190 ? -49.941 33.566 5.474 1.00 47.44 190 CYS A O 1
ATOM 1465 N N . ASP A 1 191 ? -50.565 34.840 7.138 1.00 51.97 191 ASP A N 1
ATOM 1466 C CA . ASP A 1 191 ? -51.629 34.971 8.152 1.00 51.97 191 ASP A CA 1
ATOM 1467 C C . ASP A 1 191 ? -52.311 33.623 8.439 1.00 51.97 191 ASP A C 1
ATOM 1469 O O . ASP A 1 191 ? -53.192 33.178 7.703 1.00 51.97 191 ASP A O 1
ATOM 1473 N N . SER A 1 192 ? -51.841 32.945 9.488 1.00 56.75 192 SER A N 1
ATOM 1474 C CA . SER A 1 192 ? -52.608 31.968 10.262 1.00 56.75 192 SER A CA 1
ATOM 1475 C C . SER A 1 192 ? -51.976 31.811 11.641 1.00 56.75 192 SER A C 1
ATOM 1477 O O . SER A 1 192 ? -50.877 31.291 11.819 1.00 56.75 192 SER A O 1
ATOM 1479 N N . ASP A 1 193 ? -52.740 32.374 12.560 1.00 54.16 193 ASP A N 1
ATOM 1480 C CA . ASP A 1 193 ? -52.737 32.348 14.009 1.00 54.16 193 ASP A CA 1
ATOM 1481 C C . ASP A 1 193 ? -52.849 30.919 14.598 1.00 54.16 193 ASP A C 1
ATOM 1483 O O . ASP A 1 193 ? -53.216 29.980 13.889 1.00 54.16 193 ASP A O 1
ATOM 1487 N N . GLN A 1 194 ? -52.650 30.815 15.920 1.00 52.28 194 GLN A N 1
ATOM 1488 C CA . GLN A 1 194 ? -52.688 29.634 16.815 1.00 52.28 194 GLN A CA 1
ATOM 1489 C C . GLN A 1 194 ? -51.345 28.878 16.936 1.00 52.28 194 GLN A C 1
ATOM 1491 O O . GLN A 1 194 ? -50.876 28.251 15.998 1.00 52.28 194 GLN A O 1
ATOM 1496 N N . GLY A 1 195 ? -50.626 28.851 18.060 1.00 48.50 195 GLY A N 1
ATOM 1497 C CA . GLY A 1 195 ? -51.017 29.023 19.456 1.00 48.50 195 GLY A CA 1
ATOM 1498 C C . GLY A 1 195 ? -50.820 27.699 20.196 1.00 48.50 195 GLY A C 1
ATOM 1499 O O . GLY A 1 195 ? -51.727 26.877 20.199 1.00 48.50 195 GLY A O 1
ATOM 1500 N N . PHE A 1 196 ? -49.660 27.491 20.828 1.00 44.12 196 PHE A N 1
ATOM 1501 C CA . PHE A 1 196 ? -49.599 26.761 22.096 1.00 44.12 196 PHE A CA 1
ATOM 1502 C C . PHE A 1 196 ? -48.323 27.089 22.871 1.00 44.12 196 PHE A C 1
ATOM 1504 O O . PHE A 1 196 ? -47.220 27.129 22.325 1.00 44.12 196 PHE A O 1
ATOM 1511 N N . ASP A 1 197 ? -48.572 27.363 24.142 1.00 46.53 197 ASP A N 1
ATOM 1512 C CA . ASP A 1 197 ? -47.687 27.820 25.196 1.00 46.53 197 ASP A CA 1
ATOM 1513 C C . ASP A 1 197 ? -46.963 26.649 25.887 1.00 46.53 197 ASP A C 1
ATOM 1515 O O . ASP A 1 197 ? -47.242 25.476 25.641 1.00 46.53 197 ASP A O 1
ATOM 1519 N N . ASP A 1 198 ? -46.111 27.033 26.830 1.00 45.12 198 ASP A N 1
ATOM 1520 C CA . ASP A 1 198 ? -45.461 26.258 27.890 1.00 45.12 198 ASP A CA 1
ATOM 1521 C C . ASP A 1 198 ? -44.082 25.634 27.618 1.00 45.12 198 ASP A C 1
ATOM 1523 O O . ASP A 1 198 ? -43.921 24.579 27.013 1.00 45.12 198 ASP A O 1
ATOM 1527 N N . THR A 1 199 ? -42.992 26.335 27.957 1.00 45.91 199 THR A N 1
ATOM 1528 C CA . THR A 1 199 ? -42.457 26.628 29.312 1.00 45.91 199 THR A CA 1
ATOM 1529 C C . THR A 1 199 ? -41.780 25.405 29.932 1.00 45.91 199 THR A C 1
ATOM 1531 O O . THR A 1 199 ? -42.434 24.568 30.534 1.00 45.91 199 THR A O 1
ATOM 1534 N N . PHE A 1 200 ? -40.442 25.364 29.912 1.00 44.12 200 PHE A N 1
ATOM 1535 C CA . PHE A 1 200 ? -39.681 25.103 31.139 1.00 44.12 200 PHE A CA 1
ATOM 1536 C C . PHE A 1 200 ? -38.276 25.702 31.049 1.00 44.12 200 PHE A C 1
ATOM 1538 O O . PHE A 1 200 ? -37.416 25.293 30.271 1.00 44.12 200 PHE A O 1
ATOM 1545 N N . ALA A 1 201 ? -38.075 26.712 31.887 1.00 47.03 201 ALA A N 1
ATOM 1546 C CA . ALA A 1 201 ? -36.812 27.366 32.144 1.00 47.03 201 ALA A CA 1
ATOM 1547 C C . ALA A 1 201 ? -35.954 26.531 33.104 1.00 47.03 201 ALA A C 1
ATOM 1549 O O . ALA A 1 201 ? -36.432 26.084 34.145 1.00 47.03 201 ALA A O 1
ATOM 1550 N N . ALA A 1 202 ? -34.653 26.439 32.832 1.00 45.59 202 ALA A N 1
ATOM 1551 C CA . ALA A 1 202 ? -33.652 26.195 33.864 1.00 45.59 202 ALA A CA 1
ATOM 1552 C C . ALA A 1 202 ? -32.374 26.981 33.543 1.00 45.59 202 ALA A C 1
ATOM 1554 O O . ALA A 1 202 ? -31.534 26.584 32.741 1.00 45.59 202 ALA A O 1
ATOM 1555 N N . LYS A 1 203 ? -32.276 28.137 34.206 1.00 48.62 203 LYS A N 1
ATOM 1556 C CA . LYS A 1 203 ? -31.087 28.976 34.383 1.00 48.62 203 LYS A CA 1
ATOM 1557 C C . LYS A 1 203 ? -29.893 28.164 34.895 1.00 48.62 203 LYS A C 1
ATOM 1559 O O . LYS A 1 203 ? -30.040 27.445 35.882 1.00 48.62 203 LYS A O 1
ATOM 1564 N N . ARG A 1 204 ? -28.689 28.468 34.397 1.00 41.59 204 ARG A N 1
ATOM 1565 C CA . ARG A 1 204 ? -27.487 28.555 35.247 1.00 41.59 204 ARG A CA 1
ATOM 1566 C C . ARG A 1 204 ? -26.613 29.772 34.871 1.00 41.59 204 ARG A C 1
ATOM 1568 O O . ARG A 1 204 ? -26.477 30.050 33.683 1.00 41.59 204 ARG A O 1
ATOM 1575 N N . PRO A 1 205 ? -26.080 30.510 35.869 1.00 53.81 205 PRO A N 1
ATOM 1576 C CA . PRO A 1 205 ? -25.222 31.696 35.707 1.00 53.81 205 PRO A CA 1
ATOM 1577 C C . PRO A 1 205 ? -23.759 31.278 35.425 1.00 53.81 205 PRO A C 1
ATOM 1579 O O . PRO A 1 205 ? -23.400 30.140 35.716 1.00 53.81 205 PRO A O 1
ATOM 1582 N N . GLY A 1 206 ? -22.929 32.067 34.722 1.00 39.22 206 GLY A N 1
ATOM 1583 C CA . GLY A 1 206 ? -22.145 33.214 35.243 1.00 39.22 206 GLY A CA 1
ATOM 1584 C C . GLY A 1 206 ? -21.052 32.731 36.219 1.00 39.22 206 GLY A C 1
ATOM 1585 O O . GLY A 1 206 ? -21.375 31.964 37.112 1.00 39.22 206 GLY A O 1
ATOM 1586 N N . THR A 1 207 ? -19.760 33.071 36.185 1.00 41.25 207 THR A N 1
ATOM 1587 C CA . THR A 1 207 ? -18.982 34.214 35.674 1.00 41.25 207 THR A CA 1
ATOM 1588 C C . THR A 1 207 ? -17.486 33.893 35.918 1.00 41.25 207 THR A C 1
ATOM 1590 O O . THR A 1 207 ? -17.203 33.096 36.810 1.00 41.25 207 THR A O 1
ATOM 1593 N N . SER A 1 208 ? -16.572 34.531 35.164 1.00 42.62 208 SER A N 1
ATOM 1594 C CA . SER A 1 208 ? -15.201 35.002 35.529 1.00 42.62 208 SER A CA 1
ATOM 1595 C C . SER A 1 208 ? -14.215 34.768 34.373 1.00 42.62 208 SER A C 1
ATOM 1597 O O . SER A 1 208 ? -14.058 33.640 33.925 1.00 42.62 208 SER A O 1
ATOM 1599 N N . GLN A 1 209 ? -13.730 35.826 33.698 1.00 39.78 209 GLN A N 1
ATOM 1600 C CA . GLN A 1 209 ? -12.570 36.680 34.068 1.00 39.78 209 GLN A CA 1
ATOM 1601 C C . GLN A 1 209 ? -11.248 35.882 34.037 1.00 39.78 209 GLN A C 1
ATOM 1603 O O . GLN A 1 209 ? -11.213 34.778 34.552 1.00 39.78 209 GLN A O 1
ATOM 1608 N N . GLN A 1 210 ? -10.093 36.336 33.544 1.00 37.31 210 GLN A N 1
ATOM 1609 C CA . GLN A 1 210 ? -9.588 37.617 33.033 1.00 37.31 210 GLN A CA 1
ATOM 1610 C C . GLN A 1 210 ? -8.070 37.426 32.774 1.00 37.31 210 GLN A C 1
ATOM 1612 O O . GLN A 1 210 ? -7.469 36.587 33.437 1.00 37.31 210 GLN A O 1
ATOM 1617 N N . ALA A 1 211 ? -7.495 38.243 31.874 1.00 40.12 211 ALA A N 1
ATOM 1618 C CA . ALA A 1 211 ? -6.068 38.569 31.610 1.00 40.12 211 ALA A CA 1
ATOM 1619 C C . ALA A 1 211 ? -5.765 38.337 30.117 1.00 40.12 211 ALA A C 1
ATOM 1621 O O . ALA A 1 211 ? -5.827 37.209 29.652 1.00 40.12 211 ALA A O 1
ATOM 1622 N N . ARG A 1 212 ? -5.597 39.331 29.236 1.00 44.53 212 ARG A N 1
ATOM 1623 C CA . ARG A 1 212 ? -4.918 40.644 29.278 1.00 44.53 212 ARG A CA 1
ATOM 1624 C C . ARG A 1 212 ? -3.400 40.531 29.490 1.00 44.53 212 ARG A C 1
ATOM 1626 O O . ARG A 1 212 ? -2.922 40.489 30.616 1.00 44.53 212 ARG A O 1
ATOM 1633 N N . SER A 1 213 ? -2.678 40.539 28.373 1.00 46.28 213 SER A N 1
ATOM 1634 C CA . SER A 1 213 ? -1.283 40.981 28.207 1.00 46.28 213 SER A CA 1
ATOM 1635 C C . SER A 1 213 ? -1.229 41.535 26.770 1.00 46.28 213 SER A C 1
ATOM 1637 O O . SER A 1 213 ? -1.534 40.793 25.841 1.00 46.28 213 SER A O 1
ATOM 1639 N N . GLU A 1 214 ? -1.266 42.853 26.525 1.00 45.28 214 GLU A N 1
ATOM 1640 C CA . GLU A 1 214 ? -0.128 43.805 26.567 1.00 45.28 214 GLU A CA 1
ATOM 1641 C C . GLU A 1 214 ? 1.118 43.200 25.905 1.00 45.28 214 GLU A C 1
ATOM 1643 O O . GLU A 1 214 ? 1.722 42.279 26.440 1.00 45.28 214 GLU A O 1
ATOM 1648 N N . SER A 1 215 ? 1.317 43.450 24.608 1.00 41.78 215 SER A N 1
ATOM 1649 C CA . SER A 1 215 ? 1.992 44.618 24.005 1.00 41.78 215 SER A CA 1
ATOM 1650 C C . SER A 1 215 ? 3.509 44.585 24.188 1.00 41.78 215 SER A C 1
ATOM 1652 O O . SER A 1 215 ? 4.027 45.000 25.221 1.00 41.78 215 SER A O 1
ATOM 1654 N N . THR A 1 216 ? 4.210 44.191 23.131 1.00 35.53 216 THR A N 1
ATOM 1655 C CA . THR A 1 216 ? 5.551 44.695 22.835 1.00 35.53 216 THR A CA 1
ATOM 1656 C C . THR A 1 216 ? 5.640 44.955 21.340 1.00 35.53 216 THR A C 1
ATOM 1658 O O . THR A 1 216 ? 5.811 44.051 20.524 1.00 35.53 216 THR A O 1
ATOM 1661 N N . ASP A 1 217 ? 5.479 46.231 21.010 1.00 49.56 217 ASP A N 1
ATOM 1662 C CA . ASP A 1 217 ? 6.049 46.837 19.822 1.00 49.56 217 ASP A CA 1
ATOM 1663 C C . ASP A 1 217 ? 7.573 46.673 19.884 1.00 49.56 217 ASP A C 1
ATOM 1665 O O . ASP A 1 217 ? 8.207 47.132 20.834 1.00 49.56 217 ASP A O 1
ATOM 1669 N N . THR A 1 218 ? 8.161 46.047 18.868 1.00 47.03 218 THR A N 1
ATOM 1670 C CA . THR A 1 218 ? 9.565 46.281 18.516 1.00 47.03 218 THR A CA 1
ATOM 1671 C C . THR A 1 218 ? 9.647 46.402 17.005 1.00 47.03 218 THR A C 1
ATOM 1673 O O . THR A 1 218 ? 9.753 45.424 16.265 1.00 47.03 218 THR A O 1
ATOM 1676 N N . GLU A 1 219 ? 9.575 47.652 16.565 1.00 41.25 219 GLU A N 1
ATOM 1677 C CA . GLU A 1 219 ? 10.112 48.106 15.295 1.00 41.25 219 GLU A CA 1
ATOM 1678 C C . GLU A 1 219 ? 11.589 47.701 15.179 1.00 41.25 219 GLU A C 1
ATOM 1680 O O . GLU A 1 219 ? 12.389 47.966 16.072 1.00 41.25 219 GLU A O 1
ATOM 1685 N N . CYS A 1 220 ? 11.966 47.103 14.050 1.00 35.47 220 CYS A N 1
ATOM 1686 C CA . CYS A 1 220 ? 13.250 47.383 13.409 1.00 35.47 220 CYS A CA 1
ATOM 1687 C C . CYS A 1 220 ? 13.177 46.914 11.956 1.00 35.47 220 CYS A C 1
ATOM 1689 O O . CYS A 1 220 ? 13.613 45.826 11.579 1.00 35.47 220 CYS A O 1
ATOM 1691 N N . SER A 1 221 ? 12.543 47.753 11.139 1.00 38.94 221 SER A N 1
ATOM 1692 C CA . SER A 1 221 ? 12.602 47.640 9.692 1.00 38.94 221 SER A CA 1
ATOM 1693 C C . SER A 1 221 ? 13.967 48.137 9.214 1.00 38.94 221 SER A C 1
ATOM 1695 O O . SER A 1 221 ? 14.345 49.278 9.457 1.00 38.94 221 SER A O 1
ATOM 1697 N N . SER A 1 222 ? 14.687 47.229 8.560 1.00 49.22 222 SER A N 1
ATOM 1698 C CA . SER A 1 222 ? 15.338 47.410 7.259 1.00 49.22 222 SER A CA 1
ATOM 1699 C C . SER A 1 222 ? 16.045 48.743 6.993 1.00 49.22 222 SER A C 1
ATOM 1701 O O . SER A 1 222 ? 15.369 49.724 6.741 1.00 49.22 222 SER A O 1
ATOM 1703 N N . HIS A 1 223 ? 17.378 48.730 6.853 1.00 37.81 223 HIS A N 1
ATOM 1704 C CA . HIS A 1 223 ? 18.094 49.379 5.739 1.00 37.81 223 HIS A CA 1
ATOM 1705 C C . HIS A 1 223 ? 19.565 48.932 5.711 1.00 37.81 223 HIS A C 1
ATOM 1707 O O . HIS A 1 223 ? 20.393 49.386 6.494 1.00 37.81 223 HIS A O 1
ATOM 1713 N N . SER A 1 224 ? 19.923 48.084 4.748 1.00 38.72 224 SER A N 1
ATOM 1714 C CA . SER A 1 224 ? 21.245 48.134 4.119 1.00 38.72 224 SER A CA 1
ATOM 1715 C C . SER A 1 224 ? 21.122 47.660 2.680 1.00 38.72 224 SER A C 1
ATOM 1717 O O . SER A 1 224 ? 20.860 46.496 2.387 1.00 38.72 224 SER A O 1
ATOM 1719 N N . ALA A 1 225 ? 21.244 48.646 1.798 1.00 42.12 225 ALA A N 1
ATOM 1720 C CA . ALA A 1 225 ? 21.414 48.507 0.371 1.00 42.12 225 ALA A CA 1
ATOM 1721 C C . ALA A 1 225 ? 22.764 47.842 0.064 1.00 42.12 225 ALA A C 1
ATOM 1723 O O . ALA A 1 225 ? 23.772 48.137 0.701 1.00 42.12 225 ALA A O 1
ATOM 1724 N N . GLY A 1 226 ? 22.772 46.978 -0.947 1.00 35.09 226 GLY A N 1
ATOM 1725 C CA . GLY A 1 226 ? 23.960 46.272 -1.419 1.00 35.09 226 GLY A CA 1
ATOM 1726 C C . GLY A 1 226 ? 23.780 45.801 -2.854 1.00 35.09 226 GLY A C 1
ATOM 1727 O O . GLY A 1 226 ? 23.685 44.613 -3.130 1.00 35.09 226 GLY A O 1
ATOM 1728 N N . THR A 1 227 ? 23.662 46.771 -3.754 1.00 39.47 227 THR A N 1
ATOM 1729 C CA . THR A 1 227 ? 23.701 46.645 -5.214 1.00 39.47 227 THR A CA 1
ATOM 1730 C C . THR A 1 227 ? 24.995 45.979 -5.698 1.00 39.47 227 THR A C 1
ATOM 1732 O O . THR A 1 227 ? 26.062 46.323 -5.194 1.00 39.47 227 THR A O 1
ATOM 1735 N N . SER A 1 228 ? 24.896 45.162 -6.762 1.00 42.59 228 SER A N 1
ATOM 1736 C CA . SER A 1 228 ? 25.842 44.977 -7.902 1.00 42.59 228 SER A CA 1
ATOM 1737 C C . SER A 1 228 ? 26.092 43.485 -8.194 1.00 42.59 228 SER A C 1
ATOM 1739 O O . SER A 1 228 ? 26.619 42.778 -7.351 1.00 42.59 228 SER A O 1
ATOM 1741 N N . ARG A 1 229 ? 25.589 42.888 -9.286 1.00 36.84 229 ARG A N 1
ATOM 1742 C CA . ARG A 1 229 ? 25.889 43.086 -10.727 1.00 36.84 229 ARG A CA 1
ATOM 1743 C C . ARG A 1 229 ? 27.236 42.462 -11.144 1.00 36.84 229 ARG A C 1
ATOM 1745 O O . ARG A 1 229 ? 28.288 42.936 -10.743 1.00 36.84 229 ARG A O 1
ATOM 1752 N N . GLY A 1 230 ? 27.162 41.452 -12.018 1.00 39.19 230 GLY A N 1
ATOM 1753 C CA . GLY A 1 230 ? 28.278 40.729 -12.654 1.00 39.19 230 GLY A CA 1
ATOM 1754 C C . GLY A 1 230 ? 27.759 39.398 -13.218 1.00 39.19 230 GLY A C 1
ATOM 1755 O O . GLY A 1 230 ? 27.739 38.417 -12.495 1.00 39.19 230 GLY A O 1
ATOM 1756 N N . THR A 1 231 ? 27.010 39.348 -14.323 1.00 36.94 231 THR A N 1
ATOM 1757 C CA . THR A 1 231 ? 27.381 39.521 -15.746 1.00 36.94 231 THR A CA 1
ATOM 1758 C C . THR A 1 231 ? 28.401 38.494 -16.264 1.00 36.94 231 THR A C 1
ATOM 1760 O O . THR A 1 231 ? 29.575 38.591 -15.943 1.00 36.94 231 THR A O 1
ATOM 1763 N N 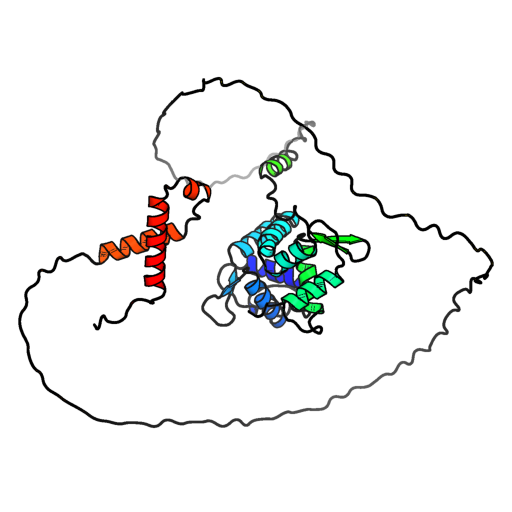. ALA A 1 232 ? 27.894 37.619 -17.145 1.00 37.59 232 ALA A N 1
ATOM 1764 C CA . ALA A 1 232 ? 28.522 36.990 -18.317 1.00 37.59 232 ALA A CA 1
ATOM 1765 C C . ALA A 1 232 ? 29.740 36.057 -18.151 1.00 37.59 232 ALA A C 1
ATOM 1767 O O . ALA A 1 232 ? 30.834 36.507 -17.839 1.00 37.59 232 ALA A O 1
ATOM 1768 N N . ALA A 1 233 ? 29.565 34.793 -18.561 1.00 41.50 233 ALA A N 1
ATOM 1769 C CA . ALA A 1 233 ? 30.269 34.219 -19.719 1.00 41.50 233 ALA A CA 1
ATOM 1770 C C . ALA A 1 233 ? 29.695 32.829 -20.080 1.00 41.50 233 ALA A C 1
ATOM 1772 O O . ALA A 1 233 ? 29.848 31.859 -19.345 1.00 41.50 233 ALA A O 1
ATOM 1773 N N . ASP A 1 234 ? 29.019 32.789 -21.224 1.00 43.72 234 ASP A N 1
ATOM 1774 C CA . ASP A 1 234 ? 28.867 31.645 -22.140 1.00 43.72 234 ASP A CA 1
ATOM 1775 C C . ASP A 1 234 ? 30.238 31.383 -22.834 1.00 43.72 234 ASP A C 1
ATOM 1777 O O . ASP A 1 234 ? 31.156 32.186 -22.630 1.00 43.72 234 ASP A O 1
ATOM 1781 N N . PRO A 1 235 ? 30.405 30.482 -23.822 1.00 57.38 235 PRO A N 1
ATOM 1782 C CA . PRO A 1 235 ? 29.955 29.097 -24.022 1.00 57.38 235 PRO A CA 1
ATOM 1783 C C . PRO A 1 235 ? 31.171 28.151 -24.219 1.00 57.38 235 PRO A C 1
ATOM 1785 O O . PRO A 1 235 ? 32.247 28.588 -24.619 1.00 57.38 235 PRO A O 1
ATOM 1788 N N . SER A 1 236 ? 30.991 26.833 -24.094 1.00 44.16 236 SER A N 1
ATOM 1789 C CA . SER A 1 236 ? 31.857 25.882 -24.813 1.00 44.16 236 SER A CA 1
ATOM 1790 C C . SER A 1 236 ? 31.030 24.761 -25.412 1.00 44.16 236 SER A C 1
ATOM 1792 O O . SER A 1 236 ? 30.491 23.899 -24.721 1.00 44.16 236 SER A O 1
ATOM 1794 N N . ALA A 1 237 ? 30.943 24.839 -26.734 1.00 47.00 237 ALA A N 1
ATOM 1795 C CA . ALA A 1 237 ? 30.564 23.770 -27.624 1.00 47.00 237 ALA A CA 1
ATOM 1796 C C . ALA A 1 237 ? 31.549 22.606 -27.490 1.00 47.00 237 ALA A C 1
ATOM 1798 O O . ALA A 1 237 ? 32.757 22.829 -27.488 1.00 47.00 237 ALA A O 1
ATOM 1799 N N . ASP A 1 238 ? 31.039 21.379 -27.492 1.00 47.09 238 ASP A N 1
ATOM 1800 C CA . ASP A 1 238 ? 31.765 20.317 -28.171 1.00 47.09 238 ASP A CA 1
ATOM 1801 C C . ASP A 1 238 ? 30.796 19.357 -28.853 1.00 47.09 238 ASP A C 1
ATOM 1803 O O . ASP A 1 238 ? 29.790 18.906 -28.299 1.00 47.09 238 ASP A O 1
ATOM 1807 N N . ALA A 1 239 ? 31.081 19.161 -30.132 1.00 44.19 239 ALA A N 1
ATOM 1808 C CA . ALA A 1 239 ? 30.251 18.499 -31.108 1.00 44.19 239 ALA A CA 1
ATOM 1809 C C . ALA A 1 239 ? 30.378 16.980 -30.969 1.00 44.19 239 ALA A C 1
ATOM 1811 O O . ALA A 1 239 ? 31.473 16.429 -31.050 1.00 44.19 239 ALA A O 1
ATOM 1812 N N . ILE A 1 240 ? 29.246 16.288 -30.833 1.00 52.34 240 ILE A N 1
ATOM 1813 C CA . ILE A 1 240 ? 29.193 14.829 -30.961 1.00 52.34 240 ILE A CA 1
ATOM 1814 C C . ILE A 1 240 ? 28.680 14.490 -32.371 1.00 52.34 240 ILE A C 1
ATOM 1816 O O . ILE A 1 240 ? 27.587 14.931 -32.740 1.00 52.34 240 ILE A O 1
ATOM 1820 N N . PRO A 1 241 ? 29.442 13.730 -33.179 1.00 55.84 241 PRO A N 1
ATOM 1821 C CA . PRO A 1 241 ? 29.060 13.386 -34.542 1.00 55.84 241 PRO A CA 1
ATOM 1822 C C . PRO A 1 241 ? 27.930 12.347 -34.587 1.00 55.84 241 PRO A C 1
ATOM 1824 O O . PRO A 1 241 ? 27.943 11.335 -33.886 1.00 55.84 241 PRO A O 1
ATOM 1827 N N . SER A 1 242 ? 26.965 12.607 -35.471 1.00 45.97 242 SER A N 1
ATOM 1828 C CA . SER A 1 242 ? 25.898 11.683 -35.872 1.00 45.97 242 SER A CA 1
ATOM 1829 C C . SER A 1 242 ? 26.459 10.464 -36.617 1.00 45.97 242 SER A C 1
ATOM 1831 O O . SER A 1 242 ? 27.239 10.651 -37.554 1.00 45.97 242 SER A O 1
ATOM 1833 N N . PRO A 1 243 ? 26.027 9.229 -36.306 1.00 59.25 243 PRO A N 1
ATOM 1834 C CA . PRO A 1 243 ? 26.275 8.093 -37.176 1.00 59.25 243 PRO A CA 1
ATOM 1835 C C . PRO A 1 243 ? 25.222 7.998 -38.290 1.00 59.25 243 PRO A C 1
ATOM 1837 O O . PRO A 1 243 ? 24.015 7.964 -38.059 1.00 59.25 243 PRO A O 1
ATOM 1840 N N . ALA A 1 244 ? 25.771 7.970 -39.502 1.00 44.88 244 ALA A N 1
ATOM 1841 C CA . ALA A 1 244 ? 25.222 7.643 -40.809 1.00 44.88 244 ALA A CA 1
ATOM 1842 C C . ALA A 1 244 ? 23.888 6.875 -40.851 1.00 44.88 244 ALA A C 1
ATOM 1844 O O . ALA A 1 244 ? 23.750 5.753 -40.362 1.00 44.88 244 ALA A O 1
ATOM 1845 N N . GLN A 1 245 ? 22.950 7.465 -41.591 1.00 43.25 245 GLN A N 1
ATOM 1846 C CA . GLN A 1 245 ? 21.820 6.782 -42.202 1.00 43.25 245 GLN A CA 1
ATOM 1847 C C . GLN A 1 245 ? 22.343 5.829 -43.285 1.00 43.25 245 GLN A C 1
ATOM 1849 O O . GLN A 1 245 ? 22.912 6.267 -44.285 1.00 43.25 245 GLN A O 1
ATOM 1854 N N . HIS A 1 246 ? 22.155 4.525 -43.085 1.00 52.12 246 HIS A N 1
ATOM 1855 C CA . HIS A 1 246 ? 22.345 3.537 -44.139 1.00 52.12 246 HIS A CA 1
ATOM 1856 C C . HIS A 1 246 ? 21.069 3.479 -44.979 1.00 52.12 246 HIS A C 1
ATOM 1858 O O . HIS A 1 246 ? 20.032 2.974 -44.548 1.00 52.12 246 HIS A O 1
ATOM 1864 N N . VAL A 1 247 ? 21.168 4.045 -46.176 1.00 49.41 247 VAL A N 1
ATOM 1865 C CA . VAL A 1 247 ? 20.204 3.928 -47.266 1.00 49.41 247 VAL A CA 1
ATOM 1866 C C . VAL A 1 247 ? 20.229 2.480 -47.753 1.00 49.41 247 VAL A C 1
ATOM 1868 O O . VAL A 1 247 ? 21.272 1.988 -48.178 1.00 49.41 247 VAL A O 1
ATOM 1871 N N . SER A 1 248 ? 19.092 1.793 -47.683 1.00 56.94 248 SER A N 1
ATOM 1872 C CA . SER A 1 248 ? 18.852 0.570 -48.451 1.00 56.94 248 SER A CA 1
ATOM 1873 C C . SER A 1 248 ? 17.680 0.838 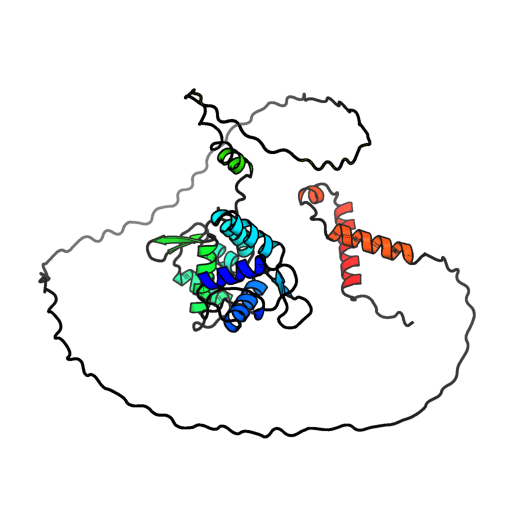-49.382 1.00 56.94 248 SER A C 1
ATOM 1875 O O . SER A 1 248 ? 16.519 0.677 -49.012 1.00 56.94 248 SER A O 1
ATOM 1877 N N . ASP A 1 249 ? 18.030 1.295 -50.580 1.00 48.34 249 ASP A N 1
ATOM 1878 C CA . ASP A 1 249 ? 17.158 1.339 -51.743 1.00 48.34 249 ASP A CA 1
ATOM 1879 C C . ASP A 1 249 ? 17.006 -0.061 -52.350 1.00 48.34 249 ASP A C 1
ATOM 1881 O O . ASP A 1 249 ? 17.983 -0.785 -52.546 1.00 48.34 249 ASP A O 1
ATOM 1885 N N . GLY A 1 250 ? 15.771 -0.375 -52.743 1.00 42.47 250 GLY A N 1
ATOM 1886 C CA . GLY A 1 250 ? 15.489 -1.251 -53.877 1.00 42.47 250 GLY A CA 1
ATOM 1887 C C . GLY A 1 250 ? 15.127 -2.699 -53.551 1.00 42.47 250 GLY A C 1
ATOM 1888 O O . GLY A 1 250 ? 15.999 -3.556 -53.455 1.00 42.47 250 GLY A O 1
ATOM 1889 N N . ARG A 1 251 ? 13.824 -3.014 -53.564 1.00 41.84 251 ARG A N 1
ATOM 1890 C CA . ARG A 1 251 ? 13.165 -3.613 -54.748 1.00 41.84 251 ARG A CA 1
ATOM 1891 C C . ARG A 1 251 ? 11.654 -3.822 -54.506 1.00 41.84 251 ARG A C 1
ATOM 1893 O O . ARG A 1 251 ? 11.296 -4.329 -53.445 1.00 41.84 251 ARG A O 1
ATOM 1900 N N . PRO A 1 252 ? 10.783 -3.460 -55.465 1.00 64.38 252 PRO A N 1
ATOM 1901 C CA . PRO A 1 252 ? 9.348 -3.721 -55.408 1.00 64.38 252 PRO A CA 1
ATOM 1902 C C . PRO A 1 252 ? 8.960 -5.047 -56.092 1.00 64.38 252 PRO A C 1
ATOM 1904 O O . PRO A 1 252 ? 9.772 -5.637 -56.807 1.00 64.38 252 PRO A O 1
ATOM 1907 N N . ASP A 1 253 ? 7.688 -5.413 -55.882 1.00 43.41 253 ASP A N 1
ATOM 1908 C CA . ASP A 1 253 ? 6.829 -6.400 -56.573 1.00 43.41 253 ASP A CA 1
ATOM 1909 C C . ASP A 1 253 ? 6.585 -7.752 -55.866 1.00 43.41 253 ASP A C 1
ATOM 1911 O O . ASP A 1 253 ? 7.486 -8.295 -55.229 1.00 43.41 253 ASP A O 1
ATOM 1915 N N . PRO A 1 254 ? 5.419 -8.403 -56.087 1.00 55.62 254 PRO A N 1
ATOM 1916 C CA . PRO A 1 254 ? 4.075 -7.848 -56.290 1.00 55.62 254 PRO A CA 1
ATOM 1917 C C . PRO A 1 254 ? 2.972 -8.602 -55.505 1.00 55.62 254 PRO A C 1
ATOM 1919 O O . PRO A 1 254 ? 3.137 -9.734 -55.063 1.00 55.62 254 PRO A O 1
ATOM 1922 N N . ALA A 1 255 ? 1.820 -7.938 -55.381 1.00 49.56 255 ALA A N 1
ATOM 1923 C CA . ALA A 1 255 ? 0.460 -8.482 -55.277 1.00 49.56 255 ALA A CA 1
ATOM 1924 C C . ALA A 1 255 ? 0.275 -9.925 -54.747 1.00 49.56 255 ALA A C 1
ATOM 1926 O O . ALA A 1 255 ? 0.283 -10.891 -55.509 1.00 49.56 255 ALA A O 1
ATOM 1927 N N . ALA A 1 256 ? -0.081 -10.041 -53.466 1.00 44.81 256 ALA A N 1
ATOM 1928 C CA . ALA A 1 256 ? -0.890 -11.151 -52.972 1.00 44.81 256 ALA A CA 1
ATOM 1929 C C . ALA A 1 256 ? -2.233 -10.589 -52.494 1.00 44.81 256 ALA A C 1
ATOM 1931 O O . ALA A 1 256 ? -2.344 -9.985 -51.426 1.00 44.81 256 ALA A O 1
ATOM 1932 N N . SER A 1 257 ? -3.239 -10.753 -53.347 1.00 46.53 257 SER A N 1
ATOM 1933 C CA . SER A 1 257 ? -4.650 -10.589 -53.034 1.00 46.53 257 SER A CA 1
ATOM 1934 C C . SER A 1 257 ? -5.003 -11.444 -51.817 1.00 46.53 257 SER A C 1
ATOM 1936 O O . SER A 1 257 ? -5.020 -12.668 -51.908 1.00 46.53 257 SER A O 1
ATOM 1938 N N . PHE A 1 258 ? -5.293 -10.813 -50.682 1.00 45.31 258 PHE A N 1
ATOM 1939 C CA . PHE A 1 258 ? -5.960 -11.490 -49.577 1.00 45.31 258 PHE A CA 1
ATOM 1940 C C . PHE A 1 258 ? -7.464 -11.354 -49.779 1.00 45.31 258 PHE A C 1
ATOM 1942 O O . PHE A 1 258 ? -8.061 -10.301 -49.549 1.00 45.31 258 PHE A O 1
ATOM 1949 N N . GLU A 1 259 ? -8.055 -12.440 -50.267 1.00 45.53 259 GLU A N 1
ATOM 1950 C CA . GLU A 1 259 ? -9.492 -12.650 -50.308 1.00 45.53 259 GLU A CA 1
ATOM 1951 C C . GLU A 1 259 ? -10.082 -12.479 -48.902 1.00 45.53 259 GLU A C 1
ATOM 1953 O O . GLU A 1 259 ? -9.751 -13.201 -47.957 1.00 45.53 259 GLU A O 1
ATOM 1958 N N . SER A 1 260 ? -10.990 -11.509 -48.777 1.00 48.16 260 SER A N 1
ATOM 1959 C CA . SER A 1 260 ? -11.934 -11.417 -47.667 1.00 48.16 260 SER A CA 1
ATOM 1960 C C . SER A 1 260 ? -12.785 -12.680 -47.641 1.00 48.16 260 SER A C 1
ATOM 1962 O O . SER A 1 260 ? -13.775 -12.792 -48.361 1.00 48.16 260 SER A O 1
ATOM 1964 N N . THR A 1 261 ? -12.401 -13.634 -46.799 1.00 45.72 261 THR A N 1
ATOM 1965 C CA . THR A 1 261 ? -13.232 -14.797 -46.502 1.00 45.72 261 THR A CA 1
ATOM 1966 C C . THR A 1 261 ? -14.092 -14.451 -45.292 1.00 45.72 261 THR A C 1
ATOM 1968 O O . THR A 1 261 ? -13.596 -14.317 -44.173 1.00 45.72 261 THR A O 1
ATOM 1971 N N . SER A 1 262 ? -15.385 -14.242 -45.535 1.00 55.22 262 SER A N 1
ATOM 1972 C CA . SER A 1 262 ? -16.400 -14.048 -44.500 1.00 55.22 262 SER A CA 1
ATOM 1973 C C . SER A 1 262 ? -16.380 -15.191 -43.472 1.00 55.22 262 SER A C 1
ATOM 1975 O O . SER A 1 262 ? -16.189 -16.351 -43.851 1.00 55.22 262 SER A O 1
ATOM 1977 N N . PRO A 1 263 ? -16.615 -14.911 -42.178 1.00 57.91 263 PRO A N 1
ATOM 1978 C CA . PRO A 1 263 ? -16.685 -15.955 -41.168 1.00 57.91 263 PRO A CA 1
ATOM 1979 C C . PRO A 1 263 ? -17.924 -16.829 -41.396 1.00 57.91 263 PRO A C 1
ATOM 1981 O O . PRO A 1 263 ? -19.066 -16.371 -41.367 1.00 57.91 263 PRO A O 1
ATOM 1984 N N . LYS A 1 264 ? -17.661 -18.113 -41.633 1.00 58.78 264 LYS A N 1
ATOM 1985 C CA . LYS A 1 264 ? -18.635 -19.201 -41.718 1.00 58.78 264 LYS A CA 1
ATOM 1986 C C . LYS A 1 264 ? -19.345 -19.362 -40.360 1.00 58.78 264 LYS A C 1
ATOM 1988 O O . LYS A 1 264 ? -18.647 -19.498 -39.354 1.00 58.78 264 LYS A O 1
ATOM 1993 N N . PRO A 1 265 ? -20.688 -19.367 -40.296 1.00 62.19 265 PRO A N 1
ATOM 1994 C CA . PRO A 1 265 ? -21.402 -19.632 -39.051 1.00 62.19 265 PRO A CA 1
ATOM 1995 C C . PRO A 1 265 ? -21.150 -21.077 -38.597 1.00 62.19 265 PRO A C 1
ATOM 1997 O O . PRO A 1 265 ? -21.271 -22.024 -39.377 1.00 62.19 265 PRO A O 1
ATOM 2000 N N . LEU A 1 266 ? -20.737 -21.218 -37.336 1.00 58.69 266 LEU A N 1
ATOM 2001 C CA . LEU A 1 266 ? -20.554 -22.495 -36.647 1.00 58.69 266 LEU A CA 1
ATOM 2002 C C . LEU A 1 266 ? -21.900 -23.235 -36.529 1.00 58.69 266 LEU A C 1
ATOM 2004 O O . LEU A 1 266 ? -22.916 -22.590 -36.270 1.00 58.69 266 LEU A O 1
ATOM 2008 N N . PRO A 1 267 ? -21.917 -24.569 -36.692 1.00 62.72 267 PRO A N 1
ATOM 2009 C CA . PRO A 1 267 ? -23.117 -25.368 -36.514 1.00 62.72 267 PRO A CA 1
ATOM 2010 C C . PRO A 1 267 ? -23.496 -25.473 -35.034 1.00 62.72 267 PRO A C 1
ATOM 2012 O O . PRO A 1 267 ? -22.658 -25.699 -34.160 1.00 62.72 267 PRO A O 1
ATOM 2015 N N . GLU A 1 268 ? -24.791 -25.316 -34.789 1.00 52.72 268 GLU A N 1
ATOM 2016 C CA . GLU A 1 268 ? -25.467 -25.506 -33.514 1.00 52.72 268 GLU A CA 1
ATOM 2017 C C . GLU A 1 268 ? -25.222 -26.929 -32.992 1.00 52.72 268 GLU A C 1
ATOM 2019 O O . GLU A 1 268 ? -25.592 -27.922 -33.623 1.00 52.72 268 GLU A O 1
ATOM 2024 N N . HIS A 1 269 ? -24.582 -27.036 -31.828 1.00 51.41 269 HIS A N 1
ATOM 2025 C CA . HIS A 1 269 ? -24.508 -28.292 -31.094 1.00 51.41 269 HIS A CA 1
ATOM 2026 C C . HIS A 1 269 ? -25.799 -28.477 -30.280 1.00 51.41 269 HIS A C 1
ATOM 2028 O O . HIS A 1 269 ? -26.169 -27.576 -29.524 1.00 51.41 269 HIS A O 1
ATOM 2034 N N . PRO A 1 270 ? -26.489 -29.625 -30.404 1.00 63.03 270 PRO A N 1
ATOM 2035 C CA . PRO A 1 270 ? -27.734 -29.872 -29.693 1.00 63.03 270 PRO A CA 1
ATOM 2036 C C . PRO A 1 270 ? -27.506 -30.008 -28.185 1.00 63.03 270 PRO A C 1
ATOM 2038 O O . PRO A 1 270 ? -26.580 -30.672 -27.719 1.00 63.03 270 PRO A O 1
ATOM 2041 N N . HIS A 1 271 ? -28.411 -29.391 -27.430 1.00 41.22 271 HIS A N 1
ATOM 2042 C CA . HIS A 1 271 ? -28.534 -29.506 -25.985 1.00 41.22 271 HIS A CA 1
ATOM 2043 C C . HIS A 1 271 ? -28.750 -30.968 -25.564 1.00 41.22 271 HIS A C 1
ATOM 2045 O O . HIS A 1 271 ? -29.846 -31.507 -25.696 1.00 41.22 271 HIS A O 1
ATOM 2051 N N . THR A 1 272 ? -27.728 -31.600 -24.990 1.00 46.22 272 THR A N 1
ATOM 2052 C CA . THR A 1 272 ? -27.908 -32.781 -24.137 1.00 46.22 272 THR A CA 1
ATOM 2053 C C . THR A 1 272 ? -28.232 -32.332 -22.718 1.00 46.22 272 THR A C 1
ATOM 2055 O O . THR A 1 272 ? -27.352 -31.994 -21.927 1.00 46.22 272 THR A O 1
ATOM 2058 N N . THR A 1 273 ? -29.522 -32.342 -22.400 1.00 48.84 273 THR A N 1
ATOM 2059 C CA . THR A 1 273 ? -30.052 -32.413 -21.040 1.00 48.84 273 THR A CA 1
ATOM 2060 C C . THR A 1 273 ? -29.659 -33.755 -20.426 1.00 48.84 273 THR A C 1
ATOM 2062 O O . THR A 1 273 ? -30.250 -34.788 -20.727 1.00 48.84 273 THR A O 1
ATOM 2065 N N . VAL A 1 274 ? -28.658 -33.754 -19.544 1.00 47.09 274 VAL A N 1
ATOM 2066 C CA . VAL A 1 274 ? -28.405 -34.888 -18.649 1.00 47.09 274 VAL A CA 1
ATOM 2067 C C . VAL A 1 274 ? -28.844 -34.488 -17.251 1.00 47.09 274 VAL A C 1
ATOM 2069 O O . VAL A 1 274 ? -28.121 -33.840 -16.498 1.00 47.09 274 VAL A O 1
ATOM 2072 N N . SER A 1 275 ? -30.064 -34.904 -16.923 1.00 49.22 275 SER A N 1
ATOM 2073 C CA . SER A 1 275 ? -30.487 -35.167 -15.555 1.00 49.22 275 SER A CA 1
ATOM 2074 C C . SER A 1 275 ? -29.480 -36.119 -14.912 1.00 49.22 275 SER A C 1
ATOM 2076 O O . SER A 1 275 ? -29.351 -37.262 -15.352 1.00 49.22 275 SER A O 1
ATOM 2078 N N . ARG A 1 276 ? -28.777 -35.682 -13.864 1.00 41.22 276 ARG A N 1
ATOM 2079 C CA . ARG A 1 276 ? -28.073 -36.601 -12.968 1.00 41.22 276 ARG A CA 1
ATOM 2080 C C . ARG A 1 276 ? -28.661 -36.473 -11.575 1.00 41.22 276 ARG A C 1
ATOM 2082 O O . ARG A 1 276 ? -28.491 -35.468 -10.893 1.00 41.22 276 ARG A O 1
ATOM 2089 N N . ALA A 1 277 ? -29.410 -37.517 -11.245 1.00 43.78 277 ALA A N 1
ATOM 2090 C CA . ALA A 1 277 ? -29.935 -37.832 -9.937 1.00 43.78 277 ALA A CA 1
ATOM 2091 C C . ALA A 1 277 ? -28.820 -37.916 -8.883 1.00 43.78 277 ALA A C 1
ATOM 2093 O O . ALA A 1 277 ? -27.641 -38.084 -9.206 1.00 43.78 277 ALA A O 1
ATOM 2094 N N . GLY A 1 278 ? -29.248 -37.762 -7.633 1.00 45.19 278 GLY A N 1
ATOM 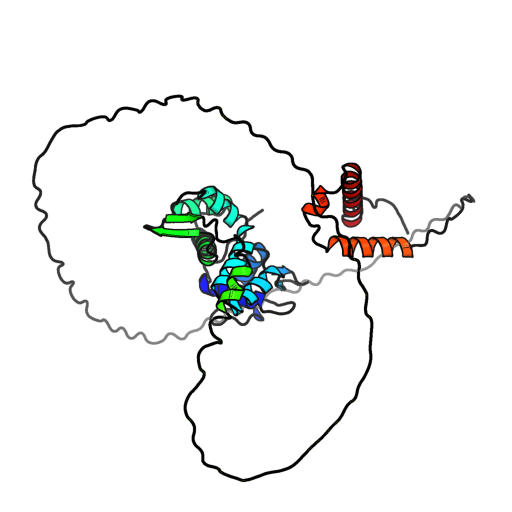2095 C CA . GLY A 1 278 ? -28.413 -37.629 -6.455 1.00 45.19 278 GLY A CA 1
ATOM 2096 C C . GLY A 1 278 ? -27.449 -38.779 -6.196 1.00 45.19 278 GLY A C 1
ATOM 2097 O O . GLY A 1 278 ? -27.656 -39.917 -6.607 1.00 45.19 278 GLY A O 1
ATOM 2098 N N . ILE A 1 279 ? -26.408 -38.428 -5.450 1.00 44.41 279 ILE A N 1
ATOM 2099 C CA . ILE A 1 279 ? -25.602 -39.348 -4.661 1.00 44.41 279 ILE A CA 1
ATOM 2100 C C . ILE A 1 279 ? -25.487 -38.675 -3.294 1.00 44.41 279 ILE A C 1
ATOM 2102 O O . ILE A 1 279 ? -24.741 -37.714 -3.114 1.00 44.41 279 ILE A O 1
ATOM 2106 N N . ALA A 1 280 ? -26.354 -39.113 -2.387 1.00 47.69 280 ALA A N 1
ATOM 2107 C CA . ALA A 1 280 ? -26.040 -39.172 -0.973 1.00 47.69 280 ALA A CA 1
ATOM 2108 C C . ALA A 1 280 ? -25.246 -40.465 -0.770 1.00 47.69 280 ALA A C 1
ATOM 2110 O O . ALA A 1 280 ? -25.598 -41.455 -1.403 1.00 47.69 280 ALA A O 1
ATOM 2111 N N . GLU A 1 281 ? -24.192 -40.396 0.040 1.00 53.66 281 GLU A N 1
ATOM 2112 C CA . GLU A 1 281 ? -23.512 -41.458 0.806 1.00 53.66 281 GLU A CA 1
ATOM 2113 C C . GLU A 1 281 ? -22.096 -40.919 1.091 1.00 53.66 281 GLU A C 1
ATOM 2115 O O . GLU A 1 281 ? -21.378 -40.513 0.183 1.00 53.66 281 GLU A O 1
ATOM 2120 N N . ASP A 1 282 ? -21.817 -40.514 2.327 1.00 49.12 282 ASP A N 1
ATOM 2121 C CA . ASP A 1 282 ? -21.382 -41.381 3.431 1.00 49.12 282 ASP A CA 1
ATOM 2122 C C . ASP A 1 282 ? -19.849 -41.465 3.444 1.00 49.12 282 ASP A C 1
ATOM 2124 O O . ASP A 1 282 ? -19.247 -42.334 2.829 1.00 49.12 282 ASP A O 1
ATOM 2128 N N . GLU A 1 283 ? -19.212 -40.508 4.124 1.00 55.56 283 GLU A N 1
ATOM 2129 C CA . GLU A 1 283 ? -17.853 -40.687 4.642 1.00 55.56 283 GLU A CA 1
ATOM 2130 C C . GLU A 1 283 ? -17.818 -40.171 6.083 1.00 55.56 283 GLU A C 1
ATOM 2132 O O . GLU A 1 283 ? -17.524 -39.010 6.377 1.00 55.56 283 GLU A O 1
ATOM 2137 N N . MET A 1 284 ? -18.180 -41.081 6.988 1.00 52.41 284 MET A N 1
ATOM 2138 C CA . MET A 1 284 ? -17.749 -41.073 8.378 1.00 52.41 284 MET A CA 1
ATOM 2139 C C . MET A 1 284 ? -16.223 -41.230 8.414 1.00 52.41 284 MET A C 1
ATOM 2141 O O . MET A 1 284 ? -15.698 -42.295 8.099 1.00 52.41 284 MET A O 1
ATOM 2145 N N . PHE A 1 285 ? -15.510 -40.176 8.808 1.00 51.94 285 PHE A N 1
ATOM 2146 C CA . PHE A 1 285 ? -14.125 -40.289 9.261 1.00 51.94 285 PHE A CA 1
ATOM 2147 C C . PHE A 1 285 ? -14.100 -40.137 10.781 1.00 51.94 285 PHE A C 1
ATOM 2149 O O . PHE A 1 285 ? -13.924 -39.043 11.317 1.00 51.94 285 PHE A O 1
ATOM 2156 N N . ASP A 1 286 ? -14.296 -41.272 11.450 1.00 49.88 286 ASP A N 1
ATOM 2157 C CA . ASP A 1 286 ? -13.807 -41.507 12.801 1.00 49.88 286 ASP A CA 1
ATOM 2158 C C . ASP A 1 286 ? -12.282 -41.611 12.746 1.00 49.88 286 ASP A C 1
ATOM 2160 O O . ASP A 1 286 ? -11.702 -42.436 12.037 1.00 49.88 286 ASP A O 1
ATOM 2164 N N . SER A 1 287 ? -11.609 -40.747 13.491 1.00 55.06 287 SER A N 1
ATOM 2165 C CA . SER A 1 287 ? -10.212 -40.934 13.878 1.00 55.06 287 SER A CA 1
ATOM 2166 C C . SER A 1 287 ? -10.024 -40.296 15.248 1.00 55.06 287 SER A C 1
ATOM 2168 O O . SER A 1 287 ? -9.416 -39.236 15.402 1.00 55.06 287 SER A O 1
ATOM 2170 N N . GLU A 1 288 ? -10.620 -40.957 16.238 1.00 54.31 288 GLU A N 1
ATOM 2171 C CA . GLU A 1 288 ? -10.090 -41.013 17.593 1.00 54.31 288 GLU A CA 1
ATOM 2172 C C . GLU A 1 288 ? -8.742 -41.744 17.539 1.00 54.31 288 GLU A C 1
ATOM 2174 O O . GLU A 1 288 ? -8.690 -42.898 17.132 1.00 54.31 288 GLU A O 1
ATOM 2179 N N . ASP A 1 289 ? -7.653 -41.052 17.860 1.00 52.91 289 ASP A N 1
ATOM 2180 C CA . ASP A 1 289 ? -6.567 -41.562 18.708 1.00 52.91 289 ASP A CA 1
ATOM 2181 C C . ASP A 1 289 ? -5.414 -40.557 18.686 1.00 52.91 289 ASP A C 1
ATOM 2183 O O . ASP A 1 289 ? -4.680 -40.399 17.707 1.00 52.91 289 ASP A O 1
ATOM 2187 N N . THR A 1 290 ? -5.207 -39.857 19.796 1.00 50.66 290 THR A N 1
ATOM 2188 C CA . THR A 1 290 ? -3.864 -39.375 20.121 1.00 50.66 290 THR A CA 1
ATOM 2189 C C . THR A 1 290 ? -3.692 -39.434 21.636 1.00 50.66 290 THR A C 1
ATOM 2191 O O . THR A 1 290 ? -4.429 -38.753 22.347 1.00 50.66 290 THR A O 1
ATOM 2194 N N . PRO A 1 291 ? -2.771 -40.274 22.138 1.00 58.66 291 PRO A N 1
ATOM 2195 C CA . PRO A 1 291 ? -2.704 -40.613 23.549 1.00 58.66 291 PRO A CA 1
ATOM 2196 C C . PRO A 1 291 ? -2.056 -39.518 24.396 1.00 58.66 291 PRO A C 1
ATOM 2198 O O . PRO A 1 291 ? -1.108 -38.842 23.987 1.00 58.66 291 PRO A O 1
ATOM 2201 N N . ASP A 1 292 ? -2.564 -39.431 25.623 1.00 49.91 292 ASP A N 1
ATOM 2202 C CA . ASP A 1 292 ? -2.004 -38.716 26.758 1.00 49.91 292 ASP A CA 1
ATOM 2203 C C . ASP A 1 292 ? -0.543 -39.107 27.017 1.00 49.91 292 ASP A C 1
ATOM 2205 O O . ASP A 1 292 ? -0.217 -40.267 27.274 1.00 49.91 292 ASP A O 1
ATOM 2209 N N . ALA A 1 293 ? 0.339 -38.109 27.042 1.00 51.22 293 ALA A N 1
ATOM 2210 C CA . ALA A 1 293 ? 1.673 -38.233 27.614 1.00 51.22 293 ALA A CA 1
ATOM 2211 C C . ALA A 1 293 ? 1.724 -37.457 28.936 1.00 51.22 293 ALA A C 1
ATOM 2213 O O . ALA A 1 293 ? 2.134 -36.297 29.002 1.00 51.22 293 ALA A O 1
ATOM 2214 N N . GLN A 1 294 ? 1.298 -38.135 30.002 1.00 52.38 294 GLN A N 1
ATOM 2215 C CA . GLN A 1 294 ? 1.743 -37.856 31.362 1.00 52.38 294 GLN A CA 1
ATOM 2216 C C . GLN A 1 294 ? 3.237 -38.181 31.473 1.00 52.38 294 GLN A C 1
ATOM 2218 O O . GLN A 1 294 ? 3.658 -39.284 31.132 1.00 52.38 294 GLN A O 1
ATOM 2223 N N . SER A 1 295 ? 4.033 -37.249 31.996 1.00 47.47 295 SER A N 1
ATOM 2224 C CA . SER A 1 295 ? 5.321 -37.542 32.641 1.00 47.47 295 SER A CA 1
ATOM 2225 C C . SER A 1 295 ? 5.739 -36.374 33.536 1.00 47.47 295 SER A C 1
ATOM 2227 O O . SER A 1 295 ? 6.379 -35.422 33.097 1.00 47.47 295 SER A O 1
ATOM 2229 N N . THR A 1 296 ? 5.365 -36.462 34.810 1.00 49.16 296 THR A N 1
ATOM 2230 C CA . THR A 1 296 ? 6.192 -36.010 35.939 1.00 49.16 296 THR A CA 1
ATOM 2231 C C . THR A 1 296 ? 7.115 -37.167 36.352 1.00 49.16 296 THR A C 1
ATOM 2233 O O . THR A 1 296 ? 6.746 -38.331 36.188 1.00 49.16 296 THR A O 1
ATOM 2236 N N . PRO A 1 297 ? 8.341 -36.875 36.815 1.00 61.34 297 PRO A N 1
ATOM 2237 C CA . PRO A 1 297 ? 8.654 -37.033 38.244 1.00 61.34 297 PRO A CA 1
ATOM 2238 C C . PRO A 1 297 ? 9.526 -35.863 38.754 1.00 61.34 297 PRO A C 1
ATOM 2240 O O . PRO A 1 297 ? 10.296 -35.274 38.005 1.00 61.34 297 PRO A O 1
ATOM 2243 N N . ASP A 1 298 ? 9.282 -35.286 39.926 1.00 42.75 298 ASP A N 1
ATOM 2244 C CA . ASP A 1 298 ? 9.472 -35.784 41.297 1.00 42.75 298 ASP A CA 1
ATOM 2245 C C . ASP A 1 298 ? 10.926 -35.660 41.817 1.00 42.75 298 ASP A C 1
ATOM 2247 O O . ASP A 1 298 ? 11.851 -36.296 41.325 1.00 42.75 298 ASP A O 1
ATOM 2251 N N . SER A 1 299 ? 11.046 -34.789 42.825 1.00 44.50 299 SER A N 1
ATOM 2252 C CA . SER A 1 299 ? 11.867 -34.826 44.045 1.00 44.50 299 SER A CA 1
ATOM 2253 C C . SER A 1 299 ? 13.394 -35.046 44.057 1.00 44.50 299 SER A C 1
ATOM 2255 O O . SER A 1 299 ? 13.932 -36.061 43.628 1.00 44.50 299 SER A O 1
ATOM 2257 N N . GLY A 1 300 ? 14.042 -34.157 44.830 1.00 37.47 300 GLY A N 1
ATOM 2258 C CA . GLY A 1 300 ? 15.266 -34.398 45.616 1.00 37.47 300 GLY A CA 1
ATOM 2259 C C . GLY A 1 300 ? 16.501 -33.638 45.113 1.00 37.47 300 GLY A C 1
ATOM 2260 O O . GLY A 1 300 ? 16.686 -33.487 43.919 1.00 37.47 300 GLY A O 1
ATOM 2261 N N . SER A 1 301 ? 17.447 -33.155 45.919 1.00 40.19 301 SER A N 1
ATOM 2262 C CA . SER A 1 301 ? 17.696 -33.199 47.363 1.00 40.19 301 SER A CA 1
ATOM 2263 C C . SER A 1 301 ? 19.025 -32.438 47.620 1.00 40.19 301 SER A C 1
ATOM 2265 O O . SER A 1 301 ? 19.813 -32.271 46.691 1.00 40.19 301 SER A O 1
ATOM 2267 N N . LEU A 1 302 ? 19.303 -32.102 48.890 1.00 46.41 302 LEU A N 1
ATOM 2268 C CA . LEU A 1 302 ? 20.606 -31.745 49.509 1.00 46.41 302 LEU A CA 1
ATOM 2269 C C . LEU A 1 302 ? 21.111 -30.293 49.327 1.00 46.41 302 LEU A C 1
ATOM 2271 O O . LEU A 1 302 ? 21.395 -29.847 48.225 1.00 46.41 302 LEU A O 1
ATOM 2275 N N . LEU A 1 303 ? 21.152 -29.445 50.366 1.00 49.47 303 LEU A N 1
ATOM 2276 C CA . LEU A 1 303 ? 22.020 -29.439 51.569 1.00 49.47 303 LEU A CA 1
ATOM 2277 C C . LEU A 1 303 ? 23.533 -29.325 51.285 1.00 49.47 303 LEU A C 1
ATOM 2279 O O . LEU A 1 303 ? 24.218 -30.325 51.098 1.00 49.47 303 LEU A O 1
ATOM 2283 N N . ARG A 1 304 ? 24.043 -28.089 51.378 1.00 43.78 304 ARG A N 1
ATOM 2284 C CA . ARG A 1 304 ? 25.382 -27.666 51.857 1.00 43.78 304 ARG A CA 1
ATOM 2285 C C . ARG A 1 304 ? 25.345 -26.127 51.903 1.00 43.78 304 ARG A C 1
ATOM 2287 O O . ARG A 1 304 ? 25.080 -25.518 50.879 1.00 43.78 304 ARG A O 1
ATOM 2294 N N . GLY A 1 305 ? 25.450 -25.410 53.019 1.00 46.31 305 GLY A N 1
ATOM 2295 C CA . GLY A 1 305 ? 26.238 -25.673 54.213 1.00 46.31 305 GLY A CA 1
ATOM 2296 C C . GLY A 1 305 ? 27.689 -25.317 53.925 1.00 46.31 305 GLY A C 1
ATOM 2297 O O . GLY A 1 305 ? 28.423 -26.217 53.549 1.00 46.31 305 GLY A O 1
ATOM 2298 N N . ASP A 1 306 ? 28.056 -24.036 54.045 1.00 42.88 306 ASP A N 1
ATOM 2299 C CA . ASP A 1 306 ? 29.383 -23.638 54.521 1.00 42.88 306 ASP A CA 1
ATOM 2300 C C . ASP A 1 306 ? 29.444 -22.174 54.976 1.00 42.88 306 ASP A C 1
ATOM 2302 O O . ASP A 1 306 ? 28.718 -21.288 54.524 1.00 42.88 306 ASP A O 1
ATOM 2306 N N . VAL A 1 307 ? 30.304 -22.010 55.971 1.00 39.75 307 VAL A N 1
ATOM 2307 C CA . VAL A 1 307 ? 30.454 -20.946 56.957 1.00 39.75 307 VAL A CA 1
ATOM 2308 C C . VAL A 1 307 ? 31.498 -19.918 56.485 1.00 39.75 307 VAL A C 1
ATOM 2310 O O . VAL A 1 307 ? 32.549 -20.302 55.991 1.00 39.75 307 VAL A O 1
ATOM 2313 N N . ILE A 1 308 ? 31.160 -18.629 56.655 1.00 44.44 308 ILE A N 1
ATOM 2314 C CA . ILE A 1 308 ? 31.939 -17.400 56.979 1.00 44.44 308 ILE A CA 1
ATOM 2315 C C . ILE A 1 308 ? 33.471 -17.388 56.694 1.00 44.44 308 ILE A C 1
ATOM 2317 O O . ILE A 1 308 ? 34.190 -18.309 57.071 1.00 44.44 308 ILE A O 1
ATOM 2321 N N . PRO A 1 309 ? 34.027 -16.249 56.221 1.00 49.12 309 PRO A N 1
ATOM 2322 C CA . PRO A 1 309 ? 34.665 -15.358 57.198 1.00 49.12 309 PRO A CA 1
ATOM 2323 C C . PRO A 1 309 ? 34.365 -13.860 57.011 1.00 49.12 309 PRO A C 1
ATOM 2325 O O . PRO A 1 309 ? 34.263 -13.326 55.908 1.00 49.12 309 PRO A O 1
ATOM 2328 N N . SER A 1 310 ? 34.256 -13.199 58.161 1.00 46.44 310 SER A N 1
ATOM 2329 C CA . SER A 1 310 ? 34.140 -11.763 58.377 1.00 46.44 310 SER A CA 1
ATOM 2330 C C . SER A 1 310 ? 35.400 -11.033 57.919 1.00 46.44 310 SER A C 1
ATOM 2332 O O . SER A 1 310 ? 36.493 -11.412 58.336 1.00 46.44 310 SER A O 1
ATOM 2334 N N . GLN A 1 311 ? 35.259 -9.940 57.164 1.00 38.69 311 GLN A N 1
ATOM 2335 C CA . GLN A 1 311 ? 36.337 -8.964 57.010 1.00 38.69 311 GLN A CA 1
ATOM 2336 C C . GLN A 1 311 ? 35.829 -7.524 56.842 1.00 38.69 311 GLN A C 1
ATOM 2338 O O . GLN A 1 311 ? 35.301 -7.135 55.808 1.00 38.69 311 GLN A O 1
ATOM 2343 N N . THR A 1 312 ? 36.120 -6.767 57.901 1.00 38.81 312 THR A N 1
ATOM 2344 C CA . THR A 1 312 ? 36.754 -5.441 57.928 1.00 38.81 312 THR A CA 1
ATOM 2345 C C . THR A 1 312 ? 36.031 -4.227 57.348 1.00 38.81 312 THR A C 1
ATOM 2347 O O . THR A 1 312 ? 35.926 -4.026 56.141 1.00 38.81 312 THR A O 1
ATOM 2350 N N . ASP A 1 313 ? 35.696 -3.347 58.292 1.00 46.72 313 ASP A N 1
ATOM 2351 C CA . ASP A 1 313 ? 35.503 -1.909 58.170 1.00 46.72 313 ASP A CA 1
ATOM 2352 C C . ASP A 1 313 ? 36.374 -1.241 57.100 1.00 46.72 313 ASP A C 1
ATOM 2354 O O . ASP A 1 313 ? 37.607 -1.249 57.168 1.00 46.72 313 ASP A O 1
ATOM 2358 N N . ARG A 1 314 ? 35.717 -0.534 56.178 1.00 39.94 314 ARG A N 1
ATOM 2359 C CA . ARG A 1 314 ? 36.276 0.664 55.547 1.00 39.94 314 ARG A CA 1
ATOM 2360 C C . ARG A 1 314 ? 35.166 1.659 55.235 1.00 39.94 314 ARG A C 1
ATOM 2362 O O . ARG A 1 314 ? 34.440 1.541 54.254 1.00 39.94 314 ARG A O 1
ATOM 2369 N N . SER A 1 315 ? 35.087 2.660 56.103 1.00 46.78 315 SER A N 1
ATOM 2370 C CA . SER A 1 315 ? 34.397 3.924 55.895 1.00 46.78 315 SER A CA 1
ATOM 2371 C C . SER A 1 315 ? 34.805 4.572 54.570 1.00 46.78 315 SER A C 1
ATOM 2373 O O . SER A 1 315 ? 35.972 4.906 54.370 1.00 46.78 315 SER A O 1
ATOM 2375 N N . ALA A 1 316 ? 33.827 4.825 53.706 1.00 40.53 316 ALA A N 1
ATOM 2376 C CA . ALA A 1 316 ? 33.887 5.853 52.674 1.00 40.53 316 ALA A CA 1
ATOM 2377 C C . ALA A 1 316 ? 32.489 6.480 52.566 1.00 40.53 316 ALA A C 1
ATOM 2379 O O . ALA A 1 316 ? 31.488 5.772 52.490 1.00 40.53 316 ALA A O 1
ATOM 2380 N N . GLY A 1 317 ? 32.429 7.808 52.672 1.00 44.47 317 GLY A N 1
ATOM 2381 C CA . GLY A 1 317 ? 31.205 8.576 52.880 1.00 44.47 317 GLY A CA 1
ATOM 2382 C C . GLY A 1 317 ? 30.162 8.395 51.778 1.00 44.47 317 GLY A C 1
ATOM 2383 O O . GLY A 1 317 ? 30.422 8.646 50.604 1.00 44.47 317 GLY A O 1
ATOM 2384 N N . ALA A 1 318 ? 28.955 8.017 52.193 1.00 37.50 318 ALA A N 1
ATOM 2385 C CA . ALA A 1 318 ? 27.772 7.999 51.353 1.00 37.50 318 ALA A CA 1
ATOM 2386 C C . ALA A 1 318 ? 27.269 9.435 51.136 1.00 37.50 318 ALA A C 1
ATOM 2388 O O . ALA A 1 318 ? 26.605 10.017 51.994 1.00 37.50 318 ALA A O 1
ATOM 2389 N N . GLN A 1 319 ? 27.559 10.004 49.966 1.00 45.53 319 GLN A N 1
ATOM 2390 C CA . GLN A 1 319 ? 26.698 11.038 49.403 1.00 45.53 319 GLN A CA 1
ATOM 2391 C C . GLN A 1 319 ? 25.432 10.340 48.898 1.00 45.53 319 GLN A C 1
ATOM 2393 O O . GLN A 1 319 ? 25.436 9.667 47.871 1.00 45.53 319 GLN A O 1
ATOM 2398 N N . SER A 1 320 ? 24.357 10.464 49.673 1.00 43.12 320 SER A N 1
ATOM 2399 C CA . SER A 1 320 ? 23.000 10.061 49.306 1.00 43.12 320 SER A CA 1
ATOM 2400 C C . SER A 1 320 ? 22.511 10.916 48.127 1.00 43.12 320 SER A C 1
ATOM 2402 O O . SER A 1 320 ? 21.802 11.904 48.315 1.00 43.12 320 SER A O 1
ATOM 2404 N N . ALA A 1 321 ? 22.894 10.549 46.904 1.00 51.06 321 ALA A N 1
ATOM 2405 C CA . ALA A 1 321 ? 22.232 11.029 45.699 1.00 51.06 321 ALA A CA 1
ATOM 2406 C C . ALA A 1 321 ? 20.846 10.371 45.628 1.00 51.06 321 ALA A C 1
ATOM 2408 O O . ALA A 1 321 ? 20.724 9.150 45.537 1.00 51.06 321 ALA A O 1
ATOM 2409 N N . GLN A 1 322 ? 19.798 11.185 45.751 1.00 43.94 322 GLN A N 1
ATOM 2410 C CA . GLN A 1 322 ? 18.413 10.727 45.756 1.00 43.94 322 GLN A CA 1
ATOM 2411 C C . GLN A 1 322 ? 18.073 10.020 44.426 1.00 43.94 322 GLN A C 1
ATOM 2413 O O . GLN A 1 322 ? 18.150 10.654 43.377 1.00 43.94 322 GLN A O 1
ATOM 2418 N N . PRO A 1 323 ? 17.621 8.752 44.426 1.00 51.72 323 PRO A N 1
ATOM 2419 C CA . PRO A 1 323 ? 17.267 8.021 43.200 1.00 51.72 323 PRO A CA 1
ATOM 2420 C C . PRO A 1 323 ? 16.038 8.598 42.468 1.00 51.72 323 PRO A C 1
ATOM 2422 O O . PRO A 1 323 ? 15.762 8.236 41.326 1.00 51.72 323 PRO A O 1
ATOM 2425 N N . ALA A 1 324 ? 15.302 9.516 43.102 1.00 54.47 324 ALA A N 1
ATOM 2426 C CA . ALA A 1 324 ? 14.134 10.167 42.516 1.00 54.47 324 ALA A CA 1
ATOM 2427 C C . ALA A 1 324 ? 14.488 11.177 41.405 1.00 54.47 324 ALA A C 1
ATOM 2429 O O . ALA A 1 324 ? 13.693 11.365 40.484 1.00 54.47 324 ALA A O 1
ATOM 2430 N N . SER A 1 325 ? 15.672 11.802 41.436 1.00 55.72 325 SER A N 1
ATOM 2431 C CA . SER A 1 325 ? 16.058 12.786 40.411 1.00 55.72 325 SER A CA 1
ATOM 2432 C C . SER A 1 325 ? 16.386 12.129 39.067 1.00 55.72 325 SER A C 1
ATOM 2434 O O . SER A 1 325 ? 15.958 12.622 38.027 1.00 55.72 325 SER A O 1
ATOM 2436 N N . GLN A 1 326 ? 17.034 10.961 39.082 1.00 57.12 326 GLN A N 1
ATOM 2437 C CA . GLN A 1 326 ? 17.434 10.245 37.862 1.00 57.12 326 GLN A CA 1
ATOM 2438 C C . GLN A 1 326 ? 16.240 9.677 37.080 1.00 57.12 326 GLN A C 1
ATOM 2440 O O . GLN A 1 326 ? 16.226 9.709 35.852 1.00 57.12 326 GLN A O 1
ATOM 2445 N N . LEU A 1 327 ? 15.206 9.189 37.775 1.00 57.72 327 LEU A N 1
ATOM 2446 C CA . LEU A 1 327 ? 13.972 8.726 37.128 1.00 57.72 327 LEU A CA 1
ATOM 2447 C C . LEU A 1 327 ? 13.165 9.881 36.523 1.00 57.72 327 LEU A C 1
ATOM 2449 O O . LEU A 1 327 ? 12.550 9.708 35.472 1.00 57.72 327 LEU A O 1
ATOM 2453 N N . THR A 1 328 ? 13.202 11.056 37.154 1.00 66.12 328 THR A N 1
ATOM 2454 C CA . THR A 1 328 ? 12.520 12.254 36.648 1.00 66.12 328 THR A CA 1
ATOM 2455 C C . THR A 1 328 ? 13.224 12.798 35.398 1.00 66.12 328 THR A C 1
ATOM 2457 O O . THR A 1 328 ? 12.555 13.119 34.419 1.00 66.12 328 THR A O 1
ATOM 2460 N N . GLU A 1 329 ? 14.564 12.801 35.365 1.00 62.31 329 GLU A N 1
ATOM 2461 C CA . GLU A 1 329 ? 15.338 13.136 34.156 1.00 62.31 329 GLU A CA 1
ATOM 2462 C C . GLU A 1 329 ? 15.093 12.146 33.006 1.00 62.31 329 GLU A C 1
ATOM 2464 O O . GLU A 1 329 ? 14.918 12.562 31.860 1.00 62.31 329 GLU A O 1
ATOM 2469 N N . LEU A 1 330 ? 15.018 10.840 33.290 1.00 59.34 330 LEU A N 1
ATOM 2470 C CA . LEU A 1 330 ? 14.734 9.827 32.266 1.00 59.34 330 LEU A CA 1
ATOM 2471 C C . LEU A 1 330 ? 13.304 9.923 31.715 1.00 59.34 330 LEU A C 1
ATOM 2473 O O . LEU A 1 330 ? 13.102 9.732 30.515 1.00 59.34 330 LEU A O 1
ATOM 2477 N N . ALA A 1 331 ? 12.321 10.247 32.559 1.00 66.12 331 ALA A N 1
ATOM 2478 C CA . ALA A 1 331 ? 10.947 10.482 32.119 1.00 66.12 331 ALA A CA 1
ATOM 2479 C C . ALA A 1 331 ? 10.852 11.712 31.200 1.00 66.12 331 ALA A C 1
ATOM 2481 O O . ALA A 1 331 ? 10.193 11.651 30.162 1.00 66.12 331 ALA A O 1
ATOM 2482 N N . HIS A 1 332 ? 11.572 12.788 31.528 1.00 65.25 332 HIS A N 1
ATOM 2483 C CA . HIS A 1 332 ? 11.575 14.009 30.724 1.00 65.25 332 HIS A CA 1
ATOM 2484 C C . HIS A 1 332 ? 12.305 13.830 29.379 1.00 65.25 332 HIS A C 1
ATOM 2486 O O . HIS A 1 332 ? 11.845 14.317 28.348 1.00 65.25 332 HIS A O 1
ATOM 2492 N N . LEU A 1 333 ? 13.384 13.036 29.348 1.00 60.06 333 LEU A N 1
ATOM 2493 C CA . LEU A 1 333 ? 14.053 12.636 28.102 1.00 60.06 333 LEU A CA 1
ATOM 2494 C C . LEU A 1 333 ? 13.165 11.758 27.207 1.00 60.06 333 LEU A C 1
ATOM 2496 O O . LEU A 1 333 ? 13.206 11.891 25.985 1.00 60.06 333 LEU A O 1
ATOM 2500 N N . GLY A 1 334 ? 12.343 10.883 27.795 1.00 63.94 334 GLY A N 1
ATOM 2501 C CA . GLY A 1 334 ? 11.367 10.079 27.053 1.00 63.94 334 GLY A CA 1
ATOM 2502 C C . GLY A 1 334 ? 10.257 10.919 26.412 1.00 63.94 334 GLY A C 1
ATOM 2503 O O . GLY A 1 334 ? 9.825 10.622 25.299 1.00 63.94 334 GLY A O 1
ATOM 2504 N N . GLU A 1 335 ? 9.830 11.988 27.085 1.00 67.50 335 GLU A N 1
ATOM 2505 C CA . GLU A 1 335 ? 8.839 12.940 26.572 1.00 67.50 335 GLU A CA 1
ATOM 2506 C C . GLU A 1 335 ? 9.406 13.795 25.425 1.00 67.50 335 GLU A C 1
ATOM 2508 O O . GLU A 1 335 ? 8.753 13.953 24.391 1.00 67.50 335 GLU A O 1
ATOM 2513 N N . LEU A 1 336 ? 10.663 14.241 25.545 1.00 60.22 336 LEU A N 1
ATOM 2514 C CA . LEU A 1 336 ? 11.392 14.936 24.476 1.00 60.22 336 LEU A CA 1
ATOM 2515 C C . LEU A 1 336 ? 11.648 14.038 23.256 1.00 60.22 336 LEU A C 1
ATOM 2517 O O . LEU A 1 336 ? 11.538 14.496 22.122 1.00 60.22 336 LEU A O 1
ATOM 2521 N N . ALA A 1 337 ? 11.914 12.743 23.457 1.00 61.88 337 ALA A N 1
ATOM 2522 C CA . ALA A 1 337 ? 12.107 11.786 22.363 1.00 61.88 337 ALA A CA 1
ATOM 2523 C C . ALA A 1 337 ? 10.830 11.522 21.535 1.00 61.88 337 ALA A C 1
ATOM 2525 O O . ALA A 1 337 ? 10.912 10.993 20.424 1.00 61.88 337 ALA A O 1
ATOM 2526 N N . GLY A 1 338 ? 9.651 11.866 22.065 1.00 65.38 338 GLY A N 1
ATOM 2527 C CA . GLY A 1 338 ? 8.371 11.762 21.362 1.00 65.38 338 GLY A CA 1
ATOM 2528 C C . GLY A 1 338 ? 8.033 12.973 20.489 1.00 65.38 338 GLY A C 1
ATOM 2529 O O . GLY A 1 338 ? 7.115 12.886 19.669 1.00 65.38 338 GLY A O 1
ATOM 2530 N N . GLN A 1 339 ? 8.751 14.089 20.644 1.00 73.50 339 GLN A N 1
ATOM 2531 C CA . GLN A 1 339 ? 8.527 15.287 19.845 1.00 73.50 339 GLN A CA 1
ATOM 2532 C C . GLN A 1 339 ? 9.328 15.206 18.536 1.00 73.50 339 GLN A C 1
ATOM 2534 O O . GLN A 1 339 ? 10.508 14.850 18.549 1.00 73.50 339 GLN A O 1
ATOM 2539 N N . PRO A 1 340 ? 8.712 15.499 17.378 1.00 64.69 340 PRO A N 1
ATOM 2540 C CA . PRO A 1 340 ? 9.439 15.551 16.120 1.00 64.69 340 PRO A CA 1
ATOM 2541 C C . PRO A 1 340 ? 10.417 16.728 16.160 1.00 64.69 340 PRO A C 1
ATOM 2543 O O . PRO A 1 340 ? 10.004 17.876 16.022 1.00 64.69 340 PRO A O 1
ATOM 2546 N N . ILE A 1 341 ? 11.709 16.440 16.339 1.00 71.88 341 ILE A N 1
ATOM 2547 C CA . ILE A 1 341 ? 12.765 17.448 16.204 1.00 71.88 341 ILE A CA 1
ATOM 2548 C C . ILE A 1 341 ? 12.730 17.945 14.762 1.00 71.88 341 ILE A C 1
ATOM 2550 O O . ILE A 1 341 ? 12.882 17.166 13.812 1.00 71.88 341 ILE A O 1
ATOM 2554 N N . MET A 1 342 ? 12.502 19.241 14.586 1.00 76.69 342 MET A N 1
ATOM 2555 C CA . MET A 1 342 ? 12.419 19.812 13.256 1.00 76.69 342 MET A CA 1
ATOM 2556 C C . MET A 1 342 ? 13.833 19.960 12.686 1.00 76.69 342 MET A C 1
ATOM 2558 O O . MET A 1 342 ? 14.738 20.476 13.333 1.00 76.69 342 MET A O 1
ATOM 2562 N N . LEU A 1 343 ? 14.034 19.534 11.435 1.00 71.50 343 LEU A N 1
ATOM 2563 C CA . LEU A 1 343 ? 15.341 19.557 10.754 1.00 71.50 343 LEU A CA 1
ATOM 2564 C C . LEU A 1 343 ? 16.029 20.936 10.773 1.00 71.50 343 LEU A C 1
ATOM 2566 O O . LEU A 1 343 ? 17.252 21.004 10.743 1.00 71.50 343 LEU A O 1
ATOM 2570 N N . HIS A 1 344 ? 15.255 22.023 10.837 1.00 72.44 344 HIS A N 1
ATOM 2571 C CA . HIS A 1 344 ? 15.793 23.381 10.905 1.00 72.44 344 HIS A CA 1
ATOM 2572 C C . HIS A 1 344 ? 16.403 23.727 12.272 1.00 72.44 344 HIS A C 1
ATOM 2574 O O . HIS A 1 344 ? 17.328 24.527 12.318 1.00 72.44 344 HIS A O 1
ATOM 2580 N N . GLU A 1 345 ? 15.942 23.109 13.361 1.00 81.75 345 GLU A N 1
ATOM 2581 C CA . GLU A 1 345 ? 16.498 23.307 14.706 1.00 81.75 345 GLU A CA 1
ATOM 2582 C C . GLU A 1 345 ? 17.847 22.593 14.838 1.00 81.75 345 GLU A C 1
ATOM 2584 O O . GLU A 1 345 ? 18.793 23.143 15.391 1.00 81.75 345 GLU A O 1
ATOM 2589 N N . LEU A 1 346 ? 17.988 21.413 14.220 1.00 83.00 346 LEU A N 1
ATOM 2590 C CA . LEU A 1 346 ? 19.263 20.687 14.157 1.00 83.00 346 LEU A CA 1
ATOM 2591 C C . LEU A 1 346 ? 20.355 21.455 13.403 1.00 83.00 346 LEU A C 1
ATOM 2593 O O . LEU A 1 346 ? 21.532 21.290 13.708 1.00 83.00 346 LEU A O 1
ATOM 2597 N N . LEU A 1 347 ? 19.973 22.284 12.428 1.00 85.38 347 LEU A N 1
ATOM 2598 C CA . LEU A 1 347 ? 20.901 23.121 11.661 1.00 85.38 347 LEU A CA 1
ATOM 2599 C C . LEU A 1 347 ? 21.351 24.376 12.422 1.00 85.38 347 LEU A C 1
ATOM 2601 O O . LEU A 1 347 ? 22.317 25.009 12.004 1.00 85.38 347 LEU A O 1
ATOM 2605 N N . GLN A 1 348 ? 20.658 24.747 13.503 1.00 91.44 348 GLN A N 1
ATOM 2606 C CA . GLN A 1 348 ? 21.023 25.889 14.347 1.00 91.44 348 GLN A CA 1
ATOM 2607 C C . GLN A 1 348 ? 21.956 25.503 15.500 1.00 91.44 348 GLN A C 1
ATOM 2609 O O . GLN A 1 348 ? 22.524 26.388 16.135 1.00 91.44 348 GLN A O 1
ATOM 2614 N N . LEU A 1 349 ? 22.131 24.204 15.761 1.00 92.31 349 LEU A N 1
ATOM 2615 C CA . LEU A 1 349 ? 23.036 23.719 16.795 1.00 92.31 349 LEU A CA 1
ATOM 2616 C C . LEU A 1 349 ? 24.494 23.878 16.361 1.00 92.31 349 LEU A C 1
ATOM 2618 O O . LEU A 1 349 ? 24.875 23.562 15.232 1.00 92.31 349 LEU A O 1
ATOM 2622 N N . SER A 1 350 ? 25.325 24.316 17.297 1.00 95.31 350 SER A N 1
ATOM 2623 C CA . SER A 1 350 ? 26.774 24.295 17.141 1.00 95.31 350 SER A CA 1
ATOM 2624 C C . SER A 1 350 ? 27.307 22.857 17.066 1.00 95.31 350 SER A C 1
ATOM 2626 O O . SER A 1 350 ? 26.664 21.893 17.497 1.00 95.31 350 SER A O 1
ATOM 2628 N N . GLU A 1 351 ? 28.522 22.695 16.538 1.00 94.19 351 GLU A N 1
ATOM 2629 C CA . GLU A 1 351 ? 29.192 21.389 16.460 1.00 94.19 351 GLU A CA 1
ATOM 2630 C C . GLU A 1 351 ? 29.323 20.725 17.845 1.00 94.19 351 GLU A C 1
ATOM 2632 O O . GLU A 1 351 ? 29.123 19.516 17.986 1.00 94.19 351 GLU A O 1
ATOM 2637 N N . GLU A 1 352 ? 29.590 21.516 18.887 1.00 93.38 352 GLU A N 1
ATOM 2638 C CA . GLU A 1 352 ? 29.717 21.032 20.264 1.00 93.38 352 GLU A CA 1
ATOM 2639 C C . GLU A 1 352 ? 28.386 20.501 20.817 1.00 93.38 352 GLU A C 1
ATOM 2641 O O . GLU A 1 352 ? 28.354 19.442 21.455 1.00 93.38 352 GLU A O 1
ATOM 2646 N N . GLU A 1 353 ? 27.276 21.182 20.527 1.00 91.69 353 GLU A N 1
ATOM 2647 C CA . GLU A 1 353 ? 25.930 20.764 20.930 1.00 91.69 353 GLU A CA 1
ATOM 2648 C C . GLU A 1 353 ? 25.489 19.496 20.194 1.00 91.69 353 GLU A C 1
ATOM 2650 O O . GLU A 1 353 ? 24.969 18.567 20.819 1.00 91.69 353 GLU A O 1
ATOM 2655 N N . LEU A 1 354 ? 25.777 19.400 18.892 1.00 90.06 354 LEU A N 1
ATOM 2656 C CA . LEU A 1 354 ? 25.542 18.194 18.093 1.00 90.06 354 LEU A CA 1
ATOM 2657 C C . LEU A 1 354 ? 26.321 16.990 18.641 1.00 90.06 354 LEU A C 1
ATOM 2659 O O . LEU A 1 354 ? 25.761 15.900 18.798 1.00 90.06 354 LEU A O 1
ATOM 2663 N N . LEU A 1 355 ? 27.597 17.179 18.987 1.00 89.31 355 LEU A N 1
ATOM 2664 C CA . LEU A 1 355 ? 28.426 16.132 19.588 1.00 89.31 355 LEU A CA 1
ATOM 2665 C C . LEU A 1 355 ? 27.940 15.744 20.990 1.00 89.31 355 LEU A C 1
ATOM 2667 O O . LEU A 1 355 ? 27.964 14.559 21.340 1.00 89.31 355 LEU A O 1
ATOM 2671 N N . SER A 1 356 ? 27.485 16.710 21.789 1.00 89.81 356 SER A N 1
ATOM 2672 C CA . SER A 1 356 ? 26.897 16.465 23.110 1.00 89.81 356 SER A CA 1
ATOM 2673 C C . SER A 1 356 ? 25.610 15.639 23.003 1.00 89.81 356 SER A C 1
ATOM 2675 O O . SER A 1 356 ? 25.485 14.596 23.654 1.00 89.81 356 SER A O 1
ATOM 2677 N N . MET A 1 357 ? 24.707 16.022 22.096 1.00 91.31 357 MET A N 1
ATOM 2678 C CA . MET A 1 357 ? 23.463 15.304 21.819 1.00 91.31 357 MET A CA 1
ATOM 2679 C C . MET A 1 357 ? 23.732 13.876 21.323 1.00 91.31 357 MET A C 1
ATOM 2681 O O . MET A 1 357 ? 23.128 12.924 21.818 1.00 91.31 357 MET A O 1
ATOM 2685 N N . TYR A 1 358 ? 24.693 13.693 20.411 1.00 90.31 358 TYR A N 1
ATOM 2686 C CA . TYR A 1 358 ? 25.096 12.368 19.932 1.00 90.31 358 TYR A CA 1
ATOM 2687 C C . TYR A 1 358 ? 25.622 11.470 21.064 1.00 90.31 358 TYR A C 1
ATOM 2689 O O . TYR A 1 358 ? 25.252 10.296 21.158 1.00 90.31 358 TYR A O 1
ATOM 2697 N N . ARG A 1 359 ? 26.452 12.010 21.970 1.00 91.50 359 ARG A N 1
ATOM 2698 C CA . ARG A 1 359 ? 26.939 11.272 23.152 1.00 91.50 359 ARG A CA 1
ATOM 2699 C C . ARG A 1 359 ? 25.796 10.900 24.100 1.00 91.50 359 ARG A C 1
ATOM 2701 O O . ARG A 1 359 ? 25.797 9.783 24.619 1.00 91.50 359 ARG A O 1
ATOM 2708 N N . GLY A 1 360 ? 24.831 11.798 24.305 1.00 88.69 360 GLY A N 1
ATOM 2709 C CA . GLY A 1 360 ? 23.634 11.549 25.113 1.00 88.69 360 GLY A CA 1
ATOM 2710 C C . GLY A 1 360 ? 22.771 10.421 24.544 1.00 88.69 360 GLY A C 1
ATOM 2711 O O . GLY A 1 360 ? 22.468 9.460 25.252 1.00 88.69 360 GLY A O 1
ATOM 2712 N N . LEU A 1 361 ? 22.468 10.479 23.244 1.00 86.62 361 LEU A N 1
ATOM 2713 C CA . LEU A 1 361 ? 21.708 9.442 22.538 1.00 86.62 361 LEU A CA 1
ATOM 2714 C C . LEU A 1 361 ? 22.405 8.081 22.595 1.00 86.62 361 LEU A C 1
ATOM 2716 O O . LEU A 1 361 ? 21.756 7.068 22.844 1.00 86.62 361 LEU A O 1
ATOM 2720 N N . ARG A 1 362 ? 23.732 8.046 22.431 1.00 83.94 362 ARG A N 1
ATOM 2721 C CA . ARG A 1 362 ? 24.500 6.800 22.534 1.00 83.94 362 ARG A CA 1
ATOM 2722 C C . ARG A 1 362 ? 24.395 6.174 23.926 1.00 83.94 362 ARG A C 1
ATOM 2724 O O . ARG A 1 362 ? 24.090 4.992 24.027 1.00 83.94 362 ARG A O 1
ATOM 2731 N N . ARG A 1 363 ? 24.556 6.969 24.992 1.00 81.44 363 ARG A N 1
ATOM 2732 C CA . ARG A 1 363 ? 24.384 6.490 26.377 1.00 81.44 363 ARG A CA 1
ATOM 2733 C C . ARG A 1 363 ? 22.968 5.974 26.631 1.00 81.44 363 ARG A C 1
ATOM 2735 O O . ARG A 1 363 ? 22.804 4.947 27.279 1.00 81.44 363 ARG A O 1
ATOM 2742 N N . PHE A 1 364 ? 21.954 6.657 26.103 1.00 81.62 364 PHE A N 1
ATOM 2743 C CA . PHE A 1 364 ? 20.565 6.214 26.213 1.00 81.62 364 PHE A CA 1
ATOM 2744 C C . PHE A 1 364 ? 20.335 4.859 25.523 1.00 81.62 364 PHE A C 1
ATOM 2746 O O . PHE A 1 364 ? 19.687 3.976 26.088 1.00 81.62 364 PHE A O 1
ATOM 2753 N N . VAL A 1 365 ? 20.907 4.654 24.333 1.00 83.94 365 VAL A N 1
ATOM 2754 C CA . VAL A 1 365 ? 20.859 3.360 23.633 1.00 83.94 365 VAL A CA 1
ATOM 2755 C C . VAL A 1 365 ? 21.579 2.274 24.435 1.00 83.94 365 VAL A C 1
ATOM 2757 O O . VAL A 1 365 ? 21.036 1.183 24.594 1.00 83.94 365 VAL A O 1
ATOM 2760 N N . ASP A 1 366 ? 22.749 2.564 25.003 1.00 80.69 366 ASP A N 1
ATOM 2761 C CA . ASP A 1 366 ? 23.507 1.592 25.803 1.00 80.69 366 ASP A CA 1
ATOM 2762 C C . ASP A 1 366 ? 22.729 1.150 27.062 1.00 80.69 366 ASP A C 1
ATOM 2764 O O . ASP A 1 366 ? 22.710 -0.036 27.402 1.00 80.69 366 ASP A O 1
ATOM 2768 N N . VAL A 1 367 ? 22.017 2.081 27.713 1.00 80.38 367 VAL A N 1
ATOM 2769 C CA . VAL A 1 367 ? 21.145 1.791 28.868 1.00 80.38 367 VAL A CA 1
ATOM 2770 C C . VAL A 1 367 ? 19.915 0.979 28.454 1.00 80.38 367 VAL A C 1
ATOM 2772 O O . VAL A 1 367 ? 19.589 -0.019 29.094 1.00 80.38 367 VAL A O 1
ATOM 2775 N N . THR A 1 368 ? 19.235 1.368 27.374 1.00 77.44 368 THR A N 1
ATOM 2776 C CA . THR A 1 368 ? 17.980 0.720 26.942 1.00 77.44 368 THR A CA 1
ATOM 2777 C C . THR A 1 368 ? 18.183 -0.649 26.295 1.00 77.44 368 THR A C 1
ATOM 2779 O O . THR A 1 368 ? 17.313 -1.509 26.401 1.00 77.44 368 THR A O 1
ATOM 2782 N N . THR A 1 369 ? 19.330 -0.887 25.655 1.00 82.25 369 THR A N 1
ATOM 2783 C CA . THR A 1 369 ? 19.668 -2.187 25.048 1.00 82.25 369 THR A CA 1
ATOM 2784 C C . THR A 1 369 ? 20.236 -3.190 26.052 1.00 82.25 369 THR A C 1
ATOM 2786 O O . THR A 1 369 ? 20.463 -4.345 25.694 1.00 82.25 369 THR A O 1
ATOM 2789 N N . GLY A 1 370 ? 20.455 -2.782 27.309 1.00 72.75 370 GLY A N 1
ATOM 2790 C CA . GLY A 1 370 ? 21.000 -3.651 28.353 1.00 72.75 370 GLY A CA 1
ATOM 2791 C C . GLY A 1 370 ? 22.435 -4.111 28.078 1.00 72.75 370 GLY A C 1
ATOM 2792 O O . GLY A 1 370 ? 22.912 -5.043 28.723 1.00 72.75 370 GLY A O 1
ATOM 2793 N N . ALA A 1 371 ? 23.139 -3.464 27.144 1.00 65.50 371 ALA A N 1
ATOM 2794 C CA . ALA A 1 371 ? 24.470 -3.866 26.697 1.00 65.50 371 ALA A CA 1
ATOM 2795 C C . ALA A 1 371 ? 25.576 -3.622 27.748 1.00 65.50 371 ALA A C 1
ATOM 2797 O O . ALA A 1 371 ? 26.726 -3.988 27.521 1.00 65.50 371 ALA A O 1
ATOM 2798 N N . GLY A 1 372 ? 25.242 -3.033 28.904 1.00 58.41 372 GLY A N 1
ATOM 2799 C CA . GLY A 1 372 ? 26.210 -2.587 29.908 1.00 58.41 372 GLY A CA 1
ATOM 2800 C C . GLY A 1 372 ? 25.902 -2.941 31.365 1.00 58.41 372 GLY A C 1
ATOM 2801 O O . GLY A 1 372 ? 26.347 -2.207 32.240 1.00 58.41 372 GLY A O 1
ATOM 2802 N N . SER A 1 373 ? 25.170 -4.021 31.667 1.00 50.25 373 SER A N 1
ATOM 2803 C CA . SER A 1 373 ? 24.993 -4.476 33.061 1.00 50.25 373 SER A CA 1
ATOM 2804 C C . SER A 1 373 ? 25.599 -5.858 33.296 1.00 50.25 373 SER A C 1
ATOM 2806 O O . SER A 1 373 ? 24.909 -6.861 33.471 1.00 50.25 373 SER A O 1
ATOM 2808 N N . SER A 1 374 ? 26.931 -5.914 33.309 1.00 54.72 374 SER A N 1
ATOM 2809 C CA . SER A 1 374 ? 27.652 -6.966 34.020 1.00 54.72 374 SER A CA 1
ATOM 2810 C C . SER A 1 374 ? 28.024 -6.447 35.411 1.00 54.72 374 SER A C 1
ATOM 2812 O O . SER A 1 374 ? 28.994 -5.707 35.554 1.00 54.72 374 SER A O 1
ATOM 2814 N N . GLY A 1 375 ? 27.280 -6.867 36.438 1.00 51.62 375 GLY A N 1
ATOM 2815 C CA . GLY A 1 375 ? 27.838 -6.983 37.789 1.00 51.62 375 GLY A CA 1
ATOM 2816 C C . GLY A 1 375 ? 27.372 -5.993 38.857 1.00 51.62 375 GLY A C 1
ATOM 2817 O O . GLY A 1 375 ? 28.210 -5.471 39.582 1.00 51.62 375 GLY A O 1
ATOM 2818 N N . ILE A 1 376 ? 26.064 -5.817 39.053 1.00 48.47 376 ILE A N 1
ATOM 2819 C CA . ILE A 1 376 ? 25.545 -5.413 40.371 1.00 48.47 376 ILE A CA 1
ATOM 2820 C C . ILE A 1 376 ? 24.682 -6.567 40.884 1.00 48.47 376 ILE A C 1
ATOM 2822 O O . ILE A 1 376 ? 23.572 -6.789 40.406 1.00 48.47 376 ILE A O 1
ATOM 2826 N N . LYS A 1 377 ? 25.249 -7.367 41.794 1.00 42.97 377 LYS A N 1
ATOM 2827 C CA . LYS A 1 377 ? 24.505 -8.367 42.569 1.00 42.97 377 LYS A CA 1
ATOM 2828 C C . LYS A 1 377 ? 23.797 -7.627 43.706 1.00 42.97 377 LYS A C 1
ATOM 2830 O O . LYS A 1 377 ? 24.479 -6.949 44.472 1.00 42.97 377 LYS A O 1
ATOM 2835 N N . PHE A 1 378 ? 22.471 -7.734 43.760 1.00 48.78 378 PHE A N 1
ATOM 2836 C CA . PHE A 1 378 ? 21.684 -7.403 44.949 1.00 48.78 378 PHE A CA 1
ATOM 2837 C C . PHE A 1 378 ? 21.797 -8.514 45.988 1.00 48.78 378 PHE A C 1
ATOM 2839 O O . PHE A 1 378 ? 21.912 -9.690 45.563 1.00 48.78 378 PHE A O 1
#

pLDDT: mean 73.0, std 23.54, range [35.09, 98.56]

Secondary structure (DSSP, 8-state):
-PPPPPPTTS-HHHHHHHHHHHHH--SEE-GGG---TT--HHHHHHHHHHHHHTTSEEE-SSTT-EEE-HHHHHHHHHHHH-HHHHHHHHHHHHHTSHHHHHHHHHHTTSEEEHHHHHHHHHHHTT--GGGHHHHHHHHHHHHHTTSEEE-GGGEEEE-GGGGS---GGGTHHHHGGGS-----------------------------------------------------------PPPPP------------------PPPPPPPPP----------------------------------------------------HHHHHHHHHHHHHHTTS---HHHHTTS-HHHHHHHHHHHHHHHHHHTTTT------

Sequence (378 aa):
MRYQLPTVRTRPVDQLKVALAVGRHMGVFTSRQLEVPDVSDHRKGLVIAFLHSCGLLMRGGGRGVYRATPAARKIAEAWGRSETLGRRELAIVLGGTWFAKIAREELGNHAGQRVALANRLLAAARAPESRRGEVEVLIMWLLEARLILPVRDGYVRWNADAHTAVPAEAEKTAETATAGELKKDSPNACDSDQGFDDTFAAKRPGTSQQARSESTDTECSSHSAGTSRGTAADPSADAIPSPAQHVSDGRPDPAASFESTSPKPLPEHPHTTVSRAGIAEDEMFDSEDTPDAQSTPDSGSLLRGDVIPSQTDRSAGAQSAQPASQLTELAHLGELAGQPIMLHELLQLSEEELLSMYRGLRRFVDVTTGAGSSGIKF

Radius of gyration: 37.25 Å; chains: 1; bounding box: 90×91×115 Å

Foldseek 3Di:
DFQQFQDLVDALVQLVQLLLQQLPDDDKDALVPRDGPPADSVNSLRSVVNCVSLVQWDADPDDRIIHGDPLSVQLNVLVVVPLLRNLLSLLQSNCPHPLVVQLCVVQPQHKDAQVVSLVSSCVVSVHDPVCSSRSVSVVVSCVSSVQWDDDPPRIIHGDPCSHPPDPPVVVVVVVVVVPDDDDDDDDDDDDDDDDDDDDDDDDDDDDDDDDDDDDDDDDDDDDDDDDDDDDDDDDDDDDDDDDDDDDDDDDDDDDDDDDPDDDDDDDDDDDDDDDDDDDDDDDDDDDDDDDDDDDDDDDDDDDDDDDDDDDDDDDDDDPPPDPVVVVVVVVVVVVVVPDPDDPVVVVVDDPVRVVVVVVVVVVVCCVVVVVPDDDDDD